Protein AF-A0A1Z4GPE1-F1 (afdb_monomer)

pLDDT: mean 76.45, std 18.63, range [27.81, 98.56]

Radius of gyration: 23.68 Å; Cα contacts (8 Å, |Δi|>4): 617; chains: 1; bounding box: 59×54×71 Å

Secondary structure (DSSP, 8-state):
--PPPP-HHHHHHHHHHHHHHHHHHHHHHHHH-SS------HHHHHHHHHHHHHHHHHHHHHHSEE--TT-SS-EEHHHH----EEE-GGGGGGGSSHHHHHHHHHHHHHS-----TT---EEHHHHHHH-SEEEEEE-TTSSHHHHHHHHHHHHHTGGGSS--S--EEEEEEGGGS-TT---HHHHHHHHHHHTT-SSHHHHHHHHHHTT-EEEEEE-GGGS-GGGHHHHHHHHHHHHHHTTTSEEEEEEETTT-----TT-EEEEEPPPPHHHHHHHHHHHT-SHHHHHHTHHHHHHHHHTSGGGHHHHHHTTSHHHHHHHHHHHHHHSS--SSHHHHHHHHHHIIIIIHHHHHGGGT-THHHHS-HHHHHHHHHHHHHHHHHTT---EEHHHHHHHHHHHHHH-TTS-TT--HHHHHHHIIIII-SEEEEETTEEEETTTT--

Foldseek 3Di:
DDDDPPDPLLLLLLVLQLVLLLVLVQVVCVVPCPDDNDDPDPVLSVLSSQLSSLLSVVLCVVQQWDDDFPDPDTDGLVLQPFWWKWWDPVVLVQLQDPVSVLVVLVVLVVPPDPDPPDTDIDTLLVVLLVALFAEEAEAPLQCLSSSLSLQQNQLSSAPPHSRPDSAHEDEAELLVDAQVDPDPLVSQLVSSVVSVNPPSNVSSVSCQVQQRYEYEYEELLNHDQPHSVSNLVVVLVSCVNSVSHGYYYYYYSLQPNDDSPRYDYIYTFFDDLVSLLSSLCSLQVDPVSVVVVLSVLLSVQCPDPLNVLLVVLSSRVNLSVLSSSVCVVPVHDDSDNVVSVVSVLCSLQVSLLVVCVVVPDPLSVQCDSVLVVVLVVVVVVVCVVVVHQKAFLVRSLVSQVVSLVPDPSHDVPRRSVVVVCCCVNPRVQWGASYNRMIGGRPSSHD

Organism: NCBI:txid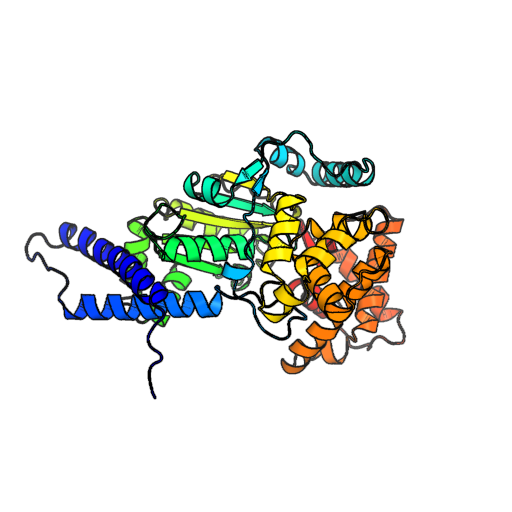1085406

Solvent-accessible surface area (backbone atoms only — not comparable to full-atom values): 24350 Å² total; per-residue (Å²): 132,87,77,72,82,73,54,74,64,53,56,55,24,10,52,44,43,25,50,50,54,53,54,42,62,50,69,53,50,70,75,75,35,92,84,59,87,74,69,82,50,72,66,59,52,53,44,37,34,53,17,24,37,46,41,52,48,52,48,42,71,75,50,35,48,45,69,59,89,81,52,94,64,71,41,51,39,82,63,42,67,56,89,53,36,25,43,39,77,76,64,56,67,47,51,74,41,73,69,41,37,51,49,51,49,52,46,57,60,69,46,94,61,91,62,77,86,77,60,64,67,40,55,42,65,61,50,56,63,73,33,53,34,30,31,43,24,26,63,86,52,56,45,61,65,60,50,48,39,47,50,34,54,22,17,39,39,20,90,82,28,83,35,84,55,81,28,51,52,46,81,42,62,40,55,77,37,55,50,89,64,74,48,72,66,56,55,50,20,52,52,34,43,75,29,56,34,73,63,22,64,60,47,40,51,42,31,44,76,67,26,32,33,30,41,30,40,32,39,61,66,51,32,49,80,93,31,49,70,55,43,52,51,50,52,48,55,48,47,67,73,37,62,62,31,33,37,42,36,26,33,40,48,70,45,58,81,73,82,57,89,78,43,47,77,37,36,55,47,70,47,48,75,67,48,41,48,49,28,41,42,35,64,38,58,48,76,67,31,54,75,70,39,42,30,61,52,52,49,56,53,43,71,35,81,74,22,47,52,54,43,62,46,33,24,32,52,50,48,31,49,49,50,52,53,48,27,70,75,67,75,50,75,65,65,46,57,69,52,47,51,46,55,50,47,47,40,58,42,55,51,45,52,59,64,47,66,74,70,69,58,71,65,65,76,65,55,43,62,69,59,49,52,52,51,54,50,50,55,51,48,55,24,58,77,68,73,39,73,66,36,35,48,68,51,51,43,51,52,46,44,50,47,46,73,71,36,89,88,42,61,84,82,68,52,45,70,58,51,51,49,47,40,37,76,75,67,51,48,44,36,67,40,48,95,59,22,29,28,63,69,61,84,84,69,120

Mean predicted aligned error: 11.62 Å

Structure (mmCIF, N/CA/C/O backbone):
data_AF-A0A1Z4GPE1-F1
#
_entry.id   AF-A0A1Z4GPE1-F1
#
loop_
_atom_site.group_PDB
_atom_site.id
_atom_site.type_symbol
_atom_site.label_atom_id
_atom_site.label_alt_id
_atom_site.label_comp_id
_atom_site.label_asym_id
_atom_site.label_entity_id
_atom_site.label_seq_id
_atom_site.pdbx_PDB_ins_code
_atom_site.Cartn_x
_atom_site.Cartn_y
_atom_site.Cartn_z
_atom_site.occupancy
_atom_site.B_iso_or_equiv
_atom_site.auth_seq_id
_atom_site.auth_comp_id
_atom_site.auth_asym_id
_atom_site.auth_atom_id
_atom_site.pdbx_PDB_model_num
ATOM 1 N N . MET A 1 1 ? 13.309 20.265 24.871 1.00 31.00 1 MET A N 1
ATOM 2 C CA . MET A 1 1 ? 13.327 20.071 23.406 1.00 31.00 1 MET A CA 1
ATOM 3 C C . MET A 1 1 ? 12.027 20.628 22.864 1.00 31.00 1 MET A C 1
ATOM 5 O O . MET A 1 1 ? 10.963 20.197 23.283 1.00 31.00 1 MET A O 1
ATOM 9 N N . THR A 1 2 ? 12.132 21.702 22.095 1.00 29.05 2 THR A N 1
ATOM 10 C CA . THR A 1 2 ? 11.038 22.566 21.641 1.00 29.05 2 THR A CA 1
ATOM 11 C C . THR A 1 2 ? 10.092 21.801 20.720 1.00 29.05 2 THR A C 1
ATOM 13 O O . THR A 1 2 ? 10.490 21.394 19.631 1.00 29.05 2 THR A O 1
ATOM 16 N N . GLY A 1 3 ? 8.859 21.572 21.178 1.00 27.81 3 GLY A N 1
ATOM 17 C CA . GLY A 1 3 ? 7.815 20.933 20.385 1.00 27.81 3 GLY A CA 1
ATOM 18 C C . GLY A 1 3 ? 7.471 21.799 19.180 1.00 27.81 3 GLY A C 1
ATOM 19 O O . GLY A 1 3 ? 7.061 22.948 19.338 1.00 27.81 3 GLY A O 1
ATOM 20 N N . ASN A 1 4 ? 7.659 21.246 17.984 1.00 32.59 4 ASN A N 1
ATOM 21 C CA . ASN A 1 4 ? 7.091 21.805 16.765 1.00 32.59 4 ASN A CA 1
ATOM 22 C C . ASN A 1 4 ? 5.571 21.940 16.984 1.00 32.59 4 ASN A C 1
ATOM 24 O O . ASN A 1 4 ? 4.971 20.988 17.498 1.00 32.59 4 ASN A O 1
ATOM 28 N N . PRO A 1 5 ? 4.927 23.076 16.658 1.00 37.88 5 PRO A N 1
ATOM 29 C CA . PRO A 1 5 ? 3.476 23.158 16.732 1.00 37.88 5 PRO A CA 1
ATOM 30 C C . PRO A 1 5 ? 2.898 22.043 15.853 1.00 37.88 5 PRO A C 1
ATOM 32 O O . PRO A 1 5 ? 3.198 21.970 14.663 1.00 37.88 5 PRO A O 1
ATOM 35 N N . LEU A 1 6 ? 2.144 21.130 16.475 1.00 48.41 6 LEU A N 1
ATOM 36 C CA . LEU A 1 6 ? 1.484 20.015 15.798 1.00 48.41 6 LEU A CA 1
ATOM 37 C C . LEU A 1 6 ? 0.737 20.548 14.573 1.00 48.41 6 LEU A C 1
ATOM 39 O O . LEU A 1 6 ? -0.024 21.511 14.691 1.00 48.41 6 LEU A O 1
ATOM 43 N N . ASP A 1 7 ? 0.957 19.912 13.419 1.00 64.62 7 ASP A N 1
ATOM 44 C CA . ASP A 1 7 ? 0.225 20.187 12.184 1.00 64.62 7 ASP A CA 1
ATOM 45 C C . ASP A 1 7 ? -1.283 20.307 12.511 1.00 64.62 7 ASP A C 1
ATOM 47 O O . ASP A 1 7 ? -1.852 19.390 13.120 1.00 64.62 7 ASP A O 1
ATOM 51 N N . PRO A 1 8 ? -1.959 21.417 12.157 1.00 67.06 8 PRO A N 1
ATOM 52 C CA . PRO A 1 8 ? -3.388 21.602 12.413 1.00 67.06 8 PRO A CA 1
ATOM 53 C C . PRO A 1 8 ? -4.259 20.439 11.910 1.00 67.06 8 PRO A C 1
ATOM 55 O O . PRO A 1 8 ? -5.346 20.197 12.446 1.00 67.06 8 PRO A O 1
ATOM 58 N N . VAL A 1 9 ? -3.793 19.711 10.890 1.00 74.56 9 VAL A N 1
ATOM 59 C CA . VAL A 1 9 ? -4.427 18.489 10.384 1.00 74.56 9 VAL A CA 1
ATOM 60 C C . VAL A 1 9 ? -4.309 17.349 11.399 1.00 74.56 9 VAL A C 1
ATOM 62 O O . VAL A 1 9 ? -5.322 16.723 11.718 1.00 74.56 9 VAL A O 1
ATOM 65 N N . LEU A 1 10 ? -3.122 17.126 11.974 1.00 79.38 10 LEU A N 1
ATOM 66 C CA . LEU A 1 10 ? -2.882 16.098 12.995 1.00 79.38 10 LEU A CA 1
ATOM 67 C C . LEU A 1 10 ? -3.723 16.322 14.256 1.00 79.38 10 LEU A C 1
ATOM 69 O O . LEU A 1 10 ? -4.260 15.365 14.812 1.00 79.38 10 LEU A O 1
ATOM 73 N N . GLY A 1 11 ? -3.911 17.578 14.675 1.00 79.19 11 GLY A N 1
ATOM 74 C CA . GLY A 1 11 ? -4.792 17.906 15.802 1.00 79.19 11 GLY A CA 1
ATOM 75 C C . GLY A 1 11 ? -6.242 17.455 15.575 1.00 79.19 11 GLY A C 1
ATOM 76 O O . GLY A 1 11 ? -6.839 16.806 16.435 1.00 79.19 11 GLY A O 1
ATOM 77 N N . LYS A 1 12 ? -6.797 17.725 14.385 1.00 83.06 12 LYS A N 1
ATOM 78 C CA . LYS A 1 12 ? -8.166 17.313 14.017 1.00 83.06 12 LYS A CA 1
ATOM 79 C C . LYS A 1 12 ? -8.302 15.798 13.860 1.00 83.06 12 LYS A C 1
ATOM 81 O O . LYS A 1 12 ? -9.318 15.232 14.264 1.00 83.06 12 LYS A O 1
ATOM 86 N N . VAL A 1 13 ? -7.286 15.145 13.293 1.00 86.31 13 VAL A N 1
ATOM 87 C CA . VAL A 1 13 ? -7.213 13.679 13.178 1.00 86.31 13 VAL A CA 1
ATOM 88 C C . VAL A 1 13 ? -7.240 13.032 14.564 1.00 86.31 13 VAL A C 1
ATOM 90 O O . VAL A 1 13 ? -8.034 12.123 14.814 1.00 86.31 13 VAL A O 1
ATOM 93 N N . ALA A 1 14 ? -6.428 13.536 15.493 1.00 85.06 14 ALA A N 1
ATOM 94 C CA . ALA A 1 14 ? -6.373 13.020 16.853 1.00 85.06 14 ALA A CA 1
ATOM 95 C C . ALA A 1 14 ? -7.702 13.188 17.598 1.00 85.06 14 ALA A C 1
ATOM 97 O O . ALA A 1 14 ? -8.130 12.280 18.307 1.00 85.06 14 ALA A O 1
ATOM 98 N N . GLU A 1 15 ? -8.396 14.313 17.405 1.00 85.69 15 GLU A N 1
ATOM 99 C CA . GLU A 1 15 ? -9.722 14.526 17.985 1.00 85.69 15 GLU A CA 1
ATOM 100 C C . GLU A 1 15 ? -10.755 13.524 17.439 1.00 85.69 15 GLU A C 1
ATOM 102 O O . GLU A 1 15 ? -11.569 12.987 18.197 1.00 85.69 15 GLU A O 1
ATOM 107 N N . ALA A 1 16 ? -10.723 13.243 16.132 1.00 85.56 16 ALA A N 1
ATOM 108 C CA . ALA A 1 16 ? -11.606 12.262 15.509 1.00 85.56 16 ALA A CA 1
ATOM 109 C C . ALA A 1 16 ? -11.353 10.844 16.048 1.00 85.56 16 ALA A C 1
ATOM 111 O O . ALA A 1 16 ? -12.305 10.157 16.426 1.00 85.56 16 ALA A O 1
ATOM 112 N N . LEU A 1 17 ? -10.085 10.439 16.154 1.00 86.19 17 LEU A N 1
ATOM 113 C CA . LEU A 1 17 ? -9.679 9.163 16.746 1.00 86.19 17 LEU A CA 1
ATOM 114 C C . LEU A 1 17 ? -10.087 9.045 18.217 1.00 86.19 17 LEU A C 1
ATOM 116 O O . LEU A 1 17 ? -10.733 8.069 18.604 1.00 86.19 17 LEU A O 1
ATOM 120 N N . ALA A 1 18 ? -9.786 10.061 19.027 1.00 86.94 18 ALA A N 1
ATOM 121 C CA . ALA A 1 18 ? -10.111 10.061 20.448 1.00 86.94 18 ALA A CA 1
ATOM 122 C C . ALA A 1 18 ? -11.620 9.905 20.668 1.00 86.94 18 ALA A C 1
ATOM 124 O O . ALA A 1 18 ? -12.042 9.154 21.546 1.00 86.94 18 ALA A O 1
ATOM 125 N N . LYS A 1 19 ? -12.452 10.545 19.831 1.00 86.88 19 LYS A N 1
ATOM 126 C CA . LYS A 1 19 ? -13.912 10.367 19.859 1.00 86.88 19 LYS A CA 1
ATOM 127 C C . LYS A 1 19 ? -14.324 8.918 19.598 1.00 86.88 19 LYS A C 1
ATOM 129 O O . LYS A 1 19 ? -15.194 8.425 20.311 1.00 86.88 19 LYS A O 1
ATOM 134 N N . VAL A 1 20 ? -13.708 8.233 18.630 1.00 85.88 20 VAL A N 1
ATOM 135 C CA . VAL A 1 20 ? -13.989 6.813 18.341 1.00 85.88 20 VAL A CA 1
ATOM 136 C C . VAL A 1 20 ? -13.666 5.940 19.556 1.00 85.88 20 VAL A C 1
ATOM 138 O O . VAL A 1 20 ? -14.499 5.129 19.970 1.00 85.88 20 VAL A O 1
ATOM 141 N N . VAL A 1 21 ? -12.501 6.137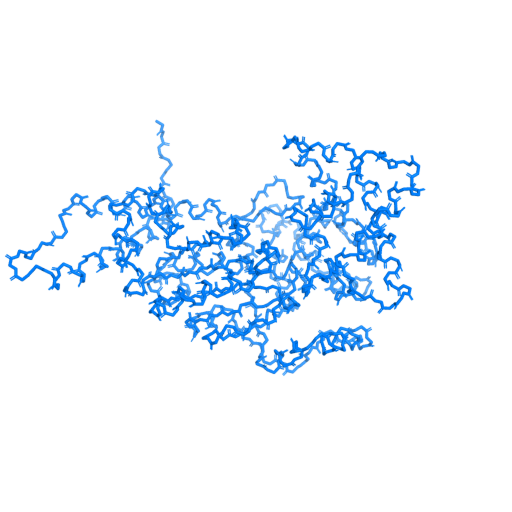 20.174 1.00 85.06 21 VAL A N 1
ATOM 142 C CA . VAL A 1 21 ? -12.060 5.331 21.324 1.00 85.06 21 VAL A CA 1
ATOM 143 C C . VAL A 1 21 ? -12.893 5.627 22.576 1.00 85.06 21 VAL A C 1
ATOM 145 O O . VAL A 1 21 ? -13.362 4.700 23.232 1.00 85.06 21 VAL A O 1
ATOM 148 N N . ILE A 1 22 ? -13.179 6.900 22.872 1.00 84.19 22 ILE A N 1
ATOM 149 C CA . ILE A 1 22 ? -14.023 7.311 24.009 1.00 84.19 22 ILE A CA 1
ATOM 150 C C . ILE A 1 22 ? -15.446 6.757 23.875 1.00 84.19 22 ILE A C 1
ATOM 152 O O . ILE A 1 22 ? -15.985 6.218 24.841 1.00 84.19 22 ILE A O 1
ATOM 156 N N . GLN A 1 23 ? -16.055 6.856 22.686 1.00 82.81 23 GLN A N 1
ATOM 157 C CA . GLN A 1 23 ? -17.379 6.274 22.432 1.00 82.81 23 GLN A CA 1
ATOM 158 C C . GLN A 1 23 ? -17.371 4.760 22.653 1.00 82.81 23 GLN A C 1
ATOM 160 O O . GLN A 1 23 ? -18.327 4.214 23.204 1.00 82.81 23 GLN A O 1
ATOM 165 N N . SER A 1 24 ? -16.278 4.099 22.268 1.00 81.00 24 SER A N 1
ATOM 166 C CA . SER A 1 24 ? -16.138 2.655 22.442 1.00 81.00 24 SER A CA 1
ATOM 167 C C . SER A 1 24 ? -16.041 2.264 23.914 1.00 81.00 24 SER A C 1
ATOM 169 O O . SER A 1 24 ? -16.753 1.372 24.373 1.00 81.00 24 SER A O 1
ATOM 171 N N . ALA A 1 25 ? -15.247 2.995 24.691 1.00 75.94 25 ALA A N 1
ATOM 172 C CA . ALA A 1 25 ? -15.131 2.777 26.126 1.00 75.94 25 ALA A CA 1
ATOM 173 C C . ALA A 1 25 ? -16.448 3.051 26.887 1.00 75.94 25 ALA A C 1
ATOM 175 O O . ALA A 1 25 ? -16.729 2.388 27.883 1.00 75.94 25 ALA A O 1
ATOM 176 N N . TRP A 1 26 ? -17.299 3.978 26.425 1.00 60.84 26 TRP A N 1
ATOM 177 C CA . TRP A 1 26 ? -18.596 4.260 27.063 1.00 60.84 26 TRP A CA 1
ATOM 178 C C . TRP A 1 26 ? -19.673 3.195 26.831 1.00 60.84 26 TRP A C 1
ATOM 180 O O . TRP A 1 26 ? -20.410 2.873 27.765 1.00 60.84 26 TRP A O 1
ATOM 190 N N . ASN A 1 27 ? -19.776 2.631 25.625 1.00 58.88 27 ASN A N 1
ATOM 191 C CA . ASN A 1 27 ? -20.897 1.755 25.256 1.00 58.88 27 ASN A CA 1
ATOM 192 C C . ASN A 1 27 ? -20.948 0.420 26.031 1.00 58.88 27 ASN A C 1
ATOM 194 O O . ASN A 1 27 ? -22.010 -0.196 26.109 1.00 58.88 27 ASN A O 1
ATOM 198 N N . GLN A 1 28 ? -19.838 -0.034 26.624 1.00 52.31 28 GLN A N 1
ATOM 199 C CA . GLN A 1 28 ? -19.800 -1.257 27.443 1.00 52.31 28 GLN A CA 1
ATOM 200 C C . GLN A 1 28 ? -19.941 -1.002 28.950 1.00 52.31 28 GLN A C 1
ATOM 202 O O . GLN A 1 28 ? -20.498 -1.848 29.652 1.00 52.31 28 GLN A O 1
ATOM 207 N N . SER A 1 29 ? -19.517 0.161 29.454 1.00 48.75 29 SER A N 1
ATOM 208 C CA . SER A 1 29 ? -19.701 0.533 30.867 1.00 48.75 29 SER A CA 1
ATOM 209 C C . SER A 1 29 ? -21.182 0.566 31.263 1.00 48.75 29 SER A C 1
ATOM 211 O O . SER A 1 29 ? -21.520 0.251 32.398 1.00 48.75 29 SER A O 1
ATOM 213 N N . GLY A 1 30 ? -22.076 0.848 30.309 1.00 44.31 30 GLY A N 1
ATOM 214 C CA . GLY A 1 30 ? -23.527 0.790 30.510 1.00 44.31 30 GLY A CA 1
ATOM 215 C C . GLY A 1 30 ? -24.140 -0.619 30.562 1.00 44.31 30 GLY A C 1
ATOM 216 O O . GLY A 1 30 ? -25.277 -0.744 31.002 1.00 44.31 30 GLY A O 1
ATOM 217 N N . LYS A 1 31 ? -23.430 -1.680 30.139 1.00 41.31 31 LYS A N 1
ATOM 218 C CA . LYS A 1 31 ? -23.944 -3.070 30.164 1.00 41.31 31 LYS A CA 1
ATOM 219 C C . LYS A 1 31 ? -23.477 -3.897 31.365 1.00 41.31 31 LYS A C 1
ATOM 221 O O . LYS A 1 31 ? -24.145 -4.868 31.694 1.00 41.31 31 LYS A O 1
ATOM 226 N N . LEU A 1 32 ? -22.359 -3.539 32.005 1.00 35.94 32 LEU A N 1
ATOM 227 C CA . LEU A 1 32 ? -21.800 -4.304 33.133 1.00 35.94 32 LEU A CA 1
ATOM 228 C C . LEU A 1 32 ? -21.976 -3.623 34.501 1.00 35.94 32 LEU A C 1
ATOM 230 O O . LEU A 1 32 ? -21.928 -4.298 35.522 1.00 35.94 32 LEU A O 1
ATOM 234 N N . PHE A 1 33 ? -22.201 -2.306 34.539 1.00 34.44 33 PHE A N 1
ATOM 235 C CA . PHE A 1 33 ? -22.367 -1.546 35.779 1.00 34.44 33 PHE A CA 1
ATOM 236 C C . PHE A 1 33 ? -23.786 -0.987 35.893 1.00 34.44 33 PHE A C 1
ATOM 238 O O . PHE A 1 33 ? -24.034 0.195 35.670 1.00 34.44 33 PHE A O 1
ATOM 245 N N . GLY A 1 34 ? -24.717 -1.842 36.315 1.00 33.28 34 GLY A N 1
ATOM 246 C CA . GLY A 1 34 ? -26.070 -1.442 36.711 1.00 33.28 34 GLY A CA 1
ATOM 247 C C . GLY A 1 34 ? -26.146 -0.569 37.975 1.00 33.28 34 GLY A C 1
ATOM 248 O O . GLY A 1 34 ? -27.253 -0.281 38.412 1.00 33.28 34 GLY A O 1
ATOM 249 N N . TRP A 1 35 ? -25.025 -0.136 38.581 1.00 28.88 35 TRP A N 1
ATOM 250 C CA . TRP A 1 35 ? -25.085 0.684 39.805 1.00 28.88 35 TRP A CA 1
ATOM 251 C C . TRP A 1 35 ? -23.962 1.721 40.036 1.00 28.88 35 TRP A C 1
ATOM 253 O O . TRP A 1 35 ? -24.009 2.463 41.010 1.00 28.88 35 TRP A O 1
ATOM 263 N N . MET A 1 36 ? -22.994 1.876 39.124 1.00 30.30 36 MET A N 1
ATOM 264 C CA . MET A 1 36 ? -22.078 3.033 39.115 1.00 30.30 36 MET A CA 1
ATOM 265 C C . MET A 1 36 ? -21.849 3.481 37.673 1.00 30.30 36 MET A C 1
ATOM 267 O O . MET A 1 36 ? -20.958 2.993 36.981 1.00 30.30 36 MET A O 1
ATOM 271 N N . GLY A 1 37 ? -22.685 4.413 37.210 1.00 38.53 37 GLY A N 1
ATOM 272 C CA . GLY A 1 37 ? -22.558 5.066 35.908 1.00 38.53 37 GLY A CA 1
ATOM 273 C C . GLY A 1 37 ? -21.286 5.912 35.828 1.00 38.53 37 GLY A C 1
ATOM 274 O O . GLY A 1 37 ? -21.314 7.126 36.016 1.00 38.53 37 GLY A O 1
ATOM 275 N N . GLY A 1 38 ? -20.148 5.275 35.570 1.00 45.22 38 GLY A N 1
ATOM 276 C CA . GLY A 1 38 ? -18.859 5.945 35.481 1.00 45.22 38 GLY A CA 1
ATOM 277 C C . GLY A 1 38 ? -18.698 6.679 34.153 1.00 45.22 38 GLY A C 1
ATOM 278 O O . GLY A 1 38 ? -18.271 6.093 33.158 1.00 45.22 38 GLY A O 1
ATOM 279 N N . ARG A 1 39 ? -18.976 7.989 34.125 1.00 55.56 39 ARG A N 1
ATOM 280 C CA . ARG A 1 39 ? -18.379 8.877 33.114 1.00 55.56 39 ARG A CA 1
ATOM 281 C C . ARG A 1 39 ? -16.865 8.645 33.142 1.00 55.56 39 ARG A C 1
ATOM 283 O O . ARG A 1 39 ? -16.262 8.824 34.194 1.00 55.56 39 ARG A O 1
ATOM 290 N N . LEU A 1 40 ? -16.255 8.304 31.999 1.00 64.81 40 LEU A N 1
ATOM 291 C CA . LEU A 1 40 ? -14.794 8.396 31.823 1.00 64.81 40 LEU A CA 1
ATOM 292 C C . LEU A 1 40 ? -14.307 9.703 32.457 1.00 64.81 40 LEU A C 1
ATOM 294 O O . LEU A 1 40 ? -14.769 10.777 32.035 1.00 64.81 40 LEU A O 1
ATOM 298 N N . ASN A 1 41 ? -13.441 9.590 33.467 1.00 77.12 41 ASN A N 1
ATOM 299 C CA . ASN A 1 41 ? -12.908 10.745 34.176 1.00 77.12 41 ASN A CA 1
ATOM 300 C C . ASN A 1 41 ? -12.069 11.604 33.209 1.00 77.12 41 ASN A C 1
ATOM 302 O O . ASN A 1 41 ? -11.648 11.153 32.137 1.00 77.12 41 ASN A O 1
ATOM 306 N N . GLU A 1 42 ? -11.870 12.875 33.546 1.00 81.50 42 GLU A N 1
ATOM 307 C CA . GLU A 1 42 ? -11.181 13.815 32.656 1.00 81.50 42 GLU A CA 1
ATOM 308 C C . GLU A 1 42 ? -9.728 13.393 32.369 1.00 81.50 42 GLU A C 1
ATOM 310 O O . GLU A 1 42 ? -9.240 13.576 31.253 1.00 81.50 42 GLU A O 1
ATOM 315 N N . GLY A 1 43 ? -9.067 12.749 33.338 1.00 83.06 43 GLY A N 1
ATOM 316 C CA . GLY A 1 43 ? -7.713 12.211 33.193 1.00 83.06 43 GLY A CA 1
ATOM 317 C C . GLY A 1 43 ? -7.614 11.139 32.106 1.00 83.06 43 GLY A C 1
ATOM 318 O O . GLY A 1 43 ? -6.775 11.242 31.215 1.00 83.06 43 GLY A O 1
ATOM 319 N N . THR A 1 44 ? -8.517 10.156 32.101 1.00 82.56 44 THR A N 1
ATOM 320 C CA . THR A 1 44 ? -8.556 9.101 31.080 1.00 82.56 44 THR A CA 1
ATOM 321 C C . THR A 1 44 ? -8.852 9.676 29.698 1.00 82.56 44 THR A C 1
ATOM 323 O O . THR A 1 44 ? -8.253 9.240 28.719 1.00 82.56 44 THR A O 1
ATOM 326 N N . ARG A 1 45 ? -9.717 10.696 29.588 1.00 85.50 45 ARG A N 1
ATOM 327 C CA . ARG A 1 45 ? -9.963 11.369 28.298 1.00 85.50 45 ARG A CA 1
ATOM 328 C C . ARG A 1 45 ? -8.715 12.072 27.768 1.00 85.50 45 ARG A C 1
ATOM 330 O O . ARG A 1 45 ? -8.438 11.967 26.576 1.00 85.50 45 ARG A O 1
ATOM 337 N N . LYS A 1 46 ? -7.950 12.744 28.638 1.00 88.69 46 LYS A N 1
ATOM 338 C CA . LYS A 1 46 ? -6.667 13.370 28.273 1.00 88.69 46 LYS A CA 1
ATOM 339 C C . LYS A 1 46 ? -5.642 12.329 27.818 1.00 88.69 46 LYS A C 1
ATOM 341 O O . LYS A 1 46 ? -4.989 12.545 26.800 1.00 88.69 46 LYS A O 1
ATOM 346 N N . LEU A 1 47 ? -5.557 11.185 28.504 1.00 90.12 47 LEU A N 1
ATOM 347 C CA . LEU A 1 47 ? -4.691 10.070 28.099 1.00 90.12 47 LEU A CA 1
ATOM 348 C C . LEU A 1 47 ? -5.080 9.513 26.725 1.00 90.12 47 LEU A C 1
ATOM 350 O O . LEU A 1 47 ? -4.219 9.386 25.862 1.00 90.12 47 LEU A O 1
ATOM 354 N N . ILE A 1 48 ? -6.370 9.248 26.486 1.00 90.75 48 ILE A N 1
ATOM 355 C CA . ILE A 1 48 ? -6.856 8.764 25.183 1.00 90.75 48 ILE A CA 1
ATOM 356 C C . ILE A 1 48 ? -6.559 9.780 24.076 1.00 90.75 48 ILE A C 1
ATOM 358 O O . ILE A 1 48 ? -6.143 9.390 22.988 1.00 90.75 48 ILE A O 1
ATOM 362 N N . TYR A 1 49 ? -6.747 11.076 24.337 1.00 91.81 49 TYR A N 1
ATOM 363 C CA . TYR A 1 49 ? -6.436 12.121 23.364 1.00 91.81 49 TYR A CA 1
ATOM 364 C C . TYR A 1 49 ? -4.940 12.165 23.026 1.00 91.81 49 TYR A C 1
ATOM 366 O O . TYR A 1 49 ? -4.584 12.159 21.851 1.00 91.81 49 TYR A O 1
ATOM 374 N N . SER A 1 50 ? -4.063 12.125 24.034 1.00 93.00 50 SER A N 1
ATOM 375 C CA . SER A 1 50 ? -2.610 12.079 23.825 1.00 93.00 50 SER A CA 1
ATOM 376 C C . SER A 1 50 ? -2.175 10.815 23.071 1.00 93.00 50 SER A C 1
ATOM 378 O O . SER A 1 50 ? -1.402 10.909 22.120 1.00 93.00 50 SER A O 1
ATOM 380 N N . ALA A 1 51 ? -2.737 9.653 23.414 1.00 94.25 51 ALA A N 1
ATOM 381 C CA . ALA A 1 51 ? -2.496 8.404 22.695 1.00 94.25 51 ALA A CA 1
ATOM 382 C C . ALA A 1 51 ? -2.991 8.467 21.238 1.00 94.25 51 ALA A C 1
ATOM 384 O O . ALA A 1 51 ? -2.331 7.968 20.330 1.00 94.25 51 ALA A O 1
ATOM 385 N N . SER A 1 52 ? -4.117 9.144 20.990 1.00 94.12 52 SER A N 1
ATOM 386 C CA . SER A 1 52 ? -4.657 9.368 19.641 1.00 94.12 52 SER A CA 1
ATOM 387 C C . SER A 1 52 ? -3.779 10.298 18.805 1.00 94.12 52 SER A C 1
ATOM 389 O O . SER A 1 52 ? -3.620 10.066 17.608 1.00 94.12 52 SER A O 1
ATOM 391 N N . GLN A 1 53 ? -3.175 11.318 19.424 1.00 93.25 53 GLN A N 1
ATOM 392 C CA . GLN A 1 53 ? -2.175 12.169 18.771 1.00 93.25 53 GLN A CA 1
ATOM 393 C C . GLN A 1 53 ? -0.934 11.365 18.387 1.00 93.25 53 GLN A C 1
ATOM 395 O O . GLN A 1 53 ? -0.515 11.418 17.231 1.00 93.25 53 GLN A O 1
ATOM 400 N N . GLN A 1 54 ? -0.399 10.572 19.321 1.00 95.06 54 GLN A N 1
ATOM 401 C CA . GLN A 1 54 ? 0.752 9.710 19.053 1.00 95.06 54 GLN A CA 1
ATOM 402 C C . GLN A 1 54 ? 0.448 8.703 17.939 1.00 95.06 54 GLN A C 1
ATOM 404 O O . GLN A 1 54 ? 1.266 8.514 17.046 1.00 95.06 54 GLN A O 1
ATOM 409 N N . TYR A 1 55 ? -0.741 8.096 17.956 1.00 95.88 55 TYR A N 1
ATOM 410 C CA . TYR A 1 55 ? -1.168 7.166 16.916 1.00 95.88 55 TYR A CA 1
ATOM 411 C C . TYR A 1 55 ? -1.211 7.825 15.535 1.00 95.88 55 TYR A C 1
ATOM 413 O O . TYR A 1 55 ? -0.672 7.287 14.572 1.00 95.88 55 TYR A O 1
ATOM 421 N N . ALA A 1 56 ? -1.834 9.002 15.432 1.00 93.62 56 ALA A N 1
ATOM 422 C CA . ALA A 1 56 ? -1.929 9.739 14.176 1.00 93.62 56 ALA A CA 1
ATOM 423 C C . ALA A 1 56 ? -0.546 10.101 13.615 1.00 93.62 56 ALA A C 1
ATOM 425 O O . ALA A 1 56 ? -0.304 9.932 12.420 1.00 93.62 56 ALA A O 1
ATOM 426 N N . GLN A 1 57 ? 0.360 10.550 14.489 1.00 93.75 57 GLN A N 1
ATOM 427 C CA . GLN A 1 57 ? 1.737 10.866 14.129 1.00 93.75 57 GLN A CA 1
ATOM 428 C C . GLN A 1 57 ? 2.492 9.616 13.660 1.00 93.75 57 GLN A C 1
ATOM 430 O O . GLN A 1 57 ? 3.040 9.618 12.560 1.00 93.75 57 GLN A O 1
ATOM 435 N N . ASN A 1 58 ? 2.446 8.525 14.432 1.00 94.44 58 ASN A N 1
ATOM 436 C CA . ASN A 1 58 ? 3.083 7.257 14.071 1.00 94.44 58 ASN A CA 1
ATOM 437 C C . ASN A 1 58 ? 2.572 6.740 12.721 1.00 94.44 58 ASN A C 1
ATOM 439 O O . ASN A 1 58 ? 3.359 6.295 11.887 1.00 94.44 58 ASN A O 1
ATOM 443 N N . TYR A 1 59 ? 1.260 6.825 12.481 1.00 94.25 59 TYR A N 1
ATOM 444 C CA . TYR A 1 59 ? 0.668 6.412 11.214 1.00 94.25 59 TYR A CA 1
ATOM 445 C C . TYR A 1 59 ? 1.189 7.262 10.048 1.00 94.25 59 TYR A C 1
ATOM 447 O O . TYR A 1 59 ? 1.539 6.722 9.000 1.00 94.25 59 TYR A O 1
ATOM 455 N N . GLN A 1 60 ? 1.275 8.586 10.214 1.00 91.44 60 GLN A N 1
ATOM 456 C CA . GLN A 1 60 ? 1.809 9.474 9.179 1.00 91.44 60 GLN A CA 1
ATOM 457 C C . GLN A 1 60 ? 3.299 9.217 8.913 1.00 91.44 60 GLN A C 1
ATOM 459 O O . GLN A 1 60 ? 3.710 9.170 7.755 1.00 91.44 60 GLN A O 1
ATOM 464 N N . GLU A 1 61 ? 4.101 9.001 9.952 1.00 91.00 61 GLU A N 1
ATOM 465 C CA . GLU A 1 61 ? 5.534 8.718 9.819 1.00 91.00 61 GLU A CA 1
ATOM 466 C C . GLU A 1 61 ? 5.785 7.380 9.107 1.00 91.00 61 GLU A C 1
ATOM 468 O O . GLU A 1 61 ? 6.579 7.319 8.168 1.00 91.00 61 GLU A O 1
ATOM 473 N N . ARG A 1 62 ? 5.064 6.318 9.495 1.00 91.06 62 ARG A N 1
ATOM 474 C CA . ARG A 1 62 ? 5.243 4.964 8.940 1.00 91.06 62 ARG A CA 1
ATOM 475 C C . ARG A 1 62 ? 4.582 4.768 7.574 1.00 91.06 62 ARG A C 1
ATOM 477 O O . ARG A 1 62 ? 5.070 3.991 6.755 1.00 91.06 62 ARG A O 1
ATOM 484 N N . HIS A 1 63 ? 3.447 5.424 7.330 1.00 92.25 63 HIS A N 1
ATOM 485 C CA . HIS A 1 63 ? 2.572 5.120 6.190 1.00 92.25 63 HIS A CA 1
ATOM 486 C C . HIS A 1 63 ? 2.178 6.337 5.351 1.00 92.25 63 HIS A C 1
ATOM 488 O O . HIS A 1 63 ? 1.520 6.164 4.327 1.00 92.25 63 HIS A O 1
ATOM 494 N N . GLY A 1 64 ? 2.551 7.552 5.757 1.00 89.44 64 GLY A N 1
ATOM 495 C CA . GLY A 1 64 ? 2.256 8.793 5.035 1.00 89.44 64 GLY A CA 1
ATOM 496 C C . GLY A 1 64 ? 3.280 9.143 3.957 1.00 89.44 64 GLY A C 1
ATOM 497 O O . GLY A 1 64 ? 3.010 10.007 3.125 1.00 89.44 64 GLY A O 1
ATOM 498 N N . THR A 1 65 ? 4.420 8.452 3.919 1.00 88.44 65 THR A N 1
ATOM 499 C CA . THR A 1 65 ? 5.475 8.686 2.930 1.00 88.44 65 THR A CA 1
ATOM 500 C C . THR A 1 65 ? 5.661 7.508 1.978 1.00 88.44 65 THR A C 1
ATOM 502 O O . THR A 1 65 ? 5.439 6.341 2.315 1.00 88.44 65 THR A O 1
ATOM 505 N N . LEU A 1 66 ? 6.050 7.832 0.748 1.00 83.69 66 LEU A N 1
ATOM 506 C CA . LEU A 1 66 ? 6.523 6.896 -0.253 1.00 83.69 66 LEU A CA 1
ATOM 507 C C . LEU A 1 66 ? 8.012 7.158 -0.456 1.00 83.69 66 LEU A C 1
ATOM 509 O O . LEU A 1 66 ? 8.412 8.251 -0.853 1.00 83.69 66 LEU A O 1
ATOM 513 N N . LYS A 1 67 ? 8.821 6.133 -0.216 1.00 78.31 67 LYS A N 1
ATOM 514 C CA . LYS A 1 67 ? 10.215 6.093 -0.637 1.00 78.31 67 LYS A CA 1
ATOM 515 C C . LYS A 1 67 ? 10.377 4.850 -1.485 1.00 78.31 67 LYS A C 1
ATOM 517 O O . LYS A 1 67 ? 10.445 3.745 -0.951 1.00 78.31 67 LYS A O 1
ATOM 522 N N . VAL A 1 68 ? 10.338 5.025 -2.801 1.00 68.62 68 VAL A N 1
ATOM 523 C CA . VAL A 1 68 ? 10.757 3.949 -3.693 1.00 68.62 68 VAL A CA 1
ATOM 524 C C . VAL A 1 68 ? 12.254 4.022 -3.884 1.00 68.62 68 VAL A C 1
ATOM 526 O O . VAL A 1 68 ? 12.909 5.046 -3.671 1.00 68.62 68 VAL A O 1
ATOM 529 N N . LEU A 1 69 ? 12.785 2.893 -4.297 1.00 61.12 69 LEU A N 1
ATOM 530 C CA . LEU A 1 69 ? 14.190 2.740 -4.520 1.00 61.12 69 LEU A CA 1
ATOM 531 C C . LEU A 1 69 ? 14.672 3.688 -5.622 1.00 61.12 69 LEU A C 1
ATOM 533 O O . LEU A 1 69 ? 14.082 3.782 -6.695 1.00 61.12 69 LEU A O 1
ATOM 537 N N . GLY A 1 70 ? 15.728 4.434 -5.315 1.00 59.78 70 GLY A N 1
ATOM 538 C CA . GLY A 1 70 ? 16.245 5.474 -6.190 1.00 59.78 70 GLY A CA 1
ATOM 539 C C . GLY A 1 70 ? 15.726 6.890 -5.961 1.00 59.78 70 GLY A C 1
ATOM 540 O O . GLY A 1 70 ? 16.203 7.812 -6.620 1.00 59.78 70 GLY A O 1
ATOM 541 N N . MET A 1 71 ? 14.831 7.089 -4.999 1.00 69.50 71 MET A N 1
ATOM 542 C CA . MET A 1 71 ? 14.521 8.425 -4.499 1.00 69.50 71 MET A CA 1
ATOM 543 C C . MET A 1 71 ? 15.604 8.893 -3.521 1.00 69.50 71 MET A C 1
ATOM 545 O O . MET A 1 71 ? 15.978 8.146 -2.614 1.00 69.50 71 MET A O 1
ATOM 549 N N . GLN A 1 72 ? 16.078 10.134 -3.671 1.00 68.00 72 GLN A N 1
ATOM 550 C CA . GLN A 1 72 ? 16.979 10.752 -2.687 1.00 68.00 72 GLN A CA 1
ATOM 551 C C . GLN A 1 72 ? 16.254 10.972 -1.352 1.00 68.00 72 GLN A C 1
ATOM 553 O O . GLN A 1 72 ? 16.746 10.576 -0.296 1.00 68.00 72 GLN A O 1
ATOM 558 N N . GLU A 1 73 ? 15.037 11.517 -1.415 1.00 75.12 73 GLU A N 1
ATOM 559 C CA . GLU A 1 73 ? 14.193 11.801 -0.256 1.00 75.12 73 GLU A CA 1
ATOM 560 C C . GLU A 1 73 ? 12.803 11.160 -0.402 1.00 75.12 73 GLU A C 1
ATOM 562 O O . GLU A 1 73 ? 12.304 11.005 -1.520 1.00 75.12 73 GLU A O 1
ATOM 567 N N . PRO A 1 74 ? 12.160 10.761 0.712 1.00 82.31 74 PRO A N 1
ATOM 568 C CA . PRO A 1 74 ? 10.772 10.312 0.692 1.00 82.31 74 PRO A CA 1
ATOM 569 C C . PRO A 1 74 ? 9.823 11.447 0.278 1.00 82.31 74 PRO A C 1
ATOM 571 O O . PRO A 1 74 ? 9.986 12.591 0.696 1.00 82.31 74 PRO A O 1
ATOM 574 N N . VAL A 1 75 ? 8.764 11.115 -0.461 1.00 85.56 75 VAL A N 1
ATOM 575 C CA . VAL A 1 75 ? 7.679 12.055 -0.797 1.00 85.56 75 VAL A CA 1
ATOM 576 C C . VAL A 1 75 ? 6.418 11.737 -0.008 1.00 85.56 75 VAL A C 1
ATOM 578 O O . VAL A 1 75 ? 6.138 10.582 0.309 1.00 85.56 75 VAL A O 1
ATOM 581 N N . GLN A 1 76 ? 5.620 12.756 0.303 1.00 89.38 76 GLN A N 1
ATOM 582 C CA . GLN A 1 76 ? 4.332 12.554 0.963 1.00 89.38 76 GLN A CA 1
ATOM 583 C C . GLN A 1 76 ? 3.372 11.848 0.002 1.00 89.38 76 GLN A C 1
ATOM 585 O O . GLN A 1 76 ? 3.114 12.336 -1.095 1.00 89.38 76 GLN A O 1
ATOM 590 N N . ILE A 1 77 ? 2.787 10.720 0.411 1.00 89.19 77 ILE A N 1
ATOM 591 C CA . ILE A 1 77 ? 1.817 9.995 -0.424 1.00 89.19 77 ILE A CA 1
ATOM 592 C C . ILE A 1 77 ? 0.673 10.925 -0.817 1.00 89.19 77 ILE A C 1
ATOM 594 O O . ILE A 1 77 ? 0.237 10.902 -1.959 1.00 89.19 77 ILE A O 1
ATOM 598 N N . GLU A 1 78 ? 0.213 11.787 0.091 1.00 87.69 78 GLU A N 1
ATOM 599 C CA . GLU A 1 78 ? -0.864 12.737 -0.194 1.00 87.69 78 GLU A CA 1
ATOM 600 C C . GLU A 1 78 ? -0.542 13.717 -1.331 1.00 87.69 78 GLU A C 1
ATOM 602 O O . GLU A 1 78 ? -1.462 14.092 -2.056 1.00 87.69 78 GLU A O 1
ATOM 607 N N . SER A 1 79 ? 0.726 14.092 -1.538 1.00 87.81 79 SER A N 1
ATOM 608 C CA . SER A 1 79 ? 1.089 15.027 -2.608 1.00 87.81 79 SER A CA 1
ATOM 609 C C . SER A 1 79 ? 1.133 14.366 -3.981 1.00 87.81 79 SER A C 1
ATOM 611 O O . SER A 1 79 ? 0.875 15.044 -4.969 1.00 87.81 79 SER A O 1
ATOM 613 N N . ILE A 1 80 ? 1.428 13.063 -4.050 1.00 88.31 80 ILE A N 1
ATOM 614 C CA . ILE A 1 80 ? 1.567 12.317 -5.312 1.00 88.31 80 ILE A CA 1
ATOM 615 C C . ILE A 1 80 ? 0.394 11.381 -5.623 1.00 88.31 80 ILE A C 1
ATOM 617 O O . ILE A 1 80 ? 0.254 10.926 -6.760 1.00 88.31 80 ILE A O 1
ATOM 621 N N . TYR A 1 81 ? -0.471 11.100 -4.643 1.00 91.50 81 TYR A N 1
ATOM 622 C CA . TYR A 1 81 ? -1.539 10.117 -4.786 1.00 91.50 81 TYR A CA 1
ATOM 623 C C . TYR A 1 81 ? -2.459 10.466 -5.955 1.00 91.50 81 TYR A C 1
ATOM 625 O O . TYR A 1 81 ? -3.056 11.540 -6.028 1.00 91.50 81 TYR A O 1
ATOM 633 N N . THR A 1 82 ? -2.593 9.503 -6.857 1.00 93.31 82 THR A N 1
ATOM 634 C CA . THR A 1 82 ? -3.526 9.548 -7.976 1.00 93.31 82 THR A CA 1
ATOM 635 C C . THR A 1 82 ? -4.627 8.535 -7.705 1.00 93.31 82 THR A C 1
ATOM 637 O O . THR A 1 82 ? -4.349 7.404 -7.309 1.00 93.31 82 THR A O 1
ATOM 640 N N . GLU A 1 83 ? -5.883 8.955 -7.865 1.00 91.38 83 GLU A N 1
ATOM 641 C CA . GLU A 1 83 ? -7.049 8.141 -7.518 1.00 91.38 83 GLU A CA 1
ATOM 642 C C . GLU A 1 83 ? -7.017 6.802 -8.260 1.00 91.38 83 GLU A C 1
ATOM 644 O O . GLU A 1 83 ? -7.058 6.759 -9.489 1.00 91.38 83 GLU A O 1
ATOM 649 N N . VAL A 1 84 ? -6.966 5.710 -7.500 1.00 91.88 84 VAL A N 1
ATOM 650 C CA . VAL A 1 84 ? -7.007 4.348 -8.031 1.00 91.88 84 VAL A CA 1
ATOM 651 C C . VAL A 1 84 ? -8.417 4.006 -8.503 1.00 91.88 84 VAL A C 1
ATOM 653 O O . VAL A 1 84 ? -9.415 4.427 -7.913 1.00 91.88 84 VAL A O 1
ATOM 656 N N . GLN A 1 85 ? -8.501 3.197 -9.556 1.00 93.31 85 GLN A N 1
ATOM 657 C CA . GLN A 1 85 ? -9.756 2.698 -10.100 1.00 93.31 85 GLN A CA 1
ATOM 658 C C . GLN A 1 85 ? -9.785 1.169 -10.078 1.00 93.31 85 GLN A C 1
ATOM 660 O O . GLN A 1 85 ? -8.754 0.513 -10.213 1.00 93.31 85 GLN A O 1
ATOM 665 N N . PHE A 1 86 ? -10.977 0.599 -9.925 1.00 90.62 86 PHE A N 1
ATOM 666 C CA . PHE A 1 86 ? -11.213 -0.839 -9.976 1.00 90.62 86 PHE A CA 1
ATOM 667 C C . PHE A 1 86 ? -12.007 -1.232 -11.218 1.00 90.62 86 PHE A C 1
ATOM 669 O O . PHE A 1 86 ? -12.935 -0.529 -11.625 1.00 90.62 86 PHE A O 1
ATOM 676 N N . LEU A 1 87 ? -11.652 -2.378 -11.796 1.00 85.12 87 LEU A N 1
ATOM 677 C CA . LEU A 1 87 ? -12.382 -3.014 -12.885 1.00 85.12 87 LEU A CA 1
ATOM 678 C C . LEU A 1 87 ? -13.691 -3.630 -12.370 1.00 85.12 87 LEU A C 1
ATOM 680 O O . LEU A 1 87 ? -13.763 -4.139 -11.250 1.00 85.12 87 LEU A O 1
ATOM 684 N N . GLY A 1 88 ? -14.728 -3.616 -13.211 1.00 65.56 88 GLY A N 1
ATOM 685 C CA . GLY A 1 88 ? -16.009 -4.263 -12.919 1.00 65.56 88 GLY A CA 1
ATOM 686 C C . GLY A 1 88 ? -15.908 -5.787 -12.742 1.00 65.56 88 GLY A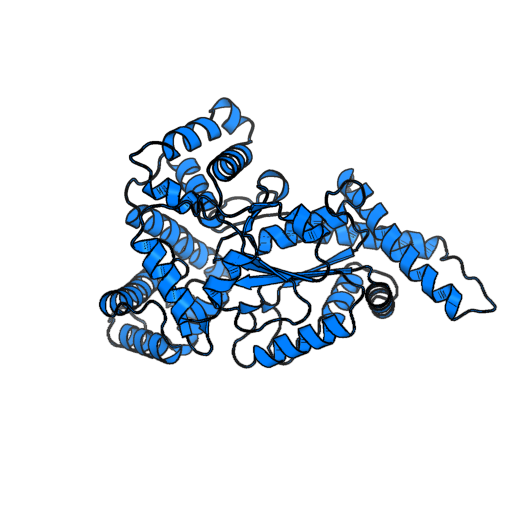 C 1
ATOM 687 O O . GLY A 1 88 ? -14.940 -6.422 -13.159 1.00 65.56 88 GLY A O 1
ATOM 688 N N . LYS A 1 89 ? -16.953 -6.390 -12.152 1.00 59.31 89 LYS A N 1
ATOM 689 C CA . LYS A 1 89 ? -17.002 -7.811 -11.740 1.00 59.31 89 LYS A CA 1
ATOM 690 C C . LYS A 1 89 ? -16.667 -8.825 -12.844 1.00 59.31 89 LYS A C 1
ATOM 692 O O . LYS A 1 89 ? -16.178 -9.910 -12.550 1.00 59.31 89 LYS A O 1
ATOM 697 N N . GLU A 1 90 ? -16.916 -8.485 -14.104 1.00 56.31 90 GLU A N 1
ATOM 698 C CA . GLU A 1 90 ? -16.627 -9.344 -15.260 1.00 56.31 90 GLU A CA 1
ATOM 699 C C . GLU A 1 90 ? -15.123 -9.555 -15.485 1.00 56.31 90 GLU A C 1
ATOM 701 O O . GLU A 1 90 ? -14.723 -10.598 -15.996 1.00 56.31 90 GLU A O 1
ATOM 706 N N . ALA A 1 91 ? -14.277 -8.621 -15.037 1.00 55.84 91 ALA A N 1
ATOM 707 C CA . ALA A 1 91 ? -12.825 -8.750 -15.134 1.00 55.84 91 ALA A CA 1
ATOM 708 C C . ALA A 1 91 ? -12.264 -9.864 -14.239 1.00 55.84 91 ALA A C 1
ATOM 710 O O . ALA A 1 91 ? -11.251 -10.460 -14.583 1.00 55.84 91 ALA A O 1
ATOM 711 N N . ILE A 1 92 ? -12.931 -10.169 -13.120 1.00 54.31 92 ILE A N 1
ATOM 712 C CA . ILE A 1 92 ? -12.484 -11.171 -12.140 1.00 54.31 92 ILE A CA 1
ATOM 713 C C . ILE A 1 92 ? -12.606 -12.588 -12.713 1.00 54.31 92 ILE A C 1
ATOM 715 O O . ILE A 1 92 ? -11.775 -13.442 -12.422 1.00 54.31 92 ILE A O 1
ATOM 719 N N . ARG A 1 93 ? -13.597 -12.831 -13.588 1.00 50.62 93 ARG A N 1
ATOM 720 C CA . ARG A 1 93 ? -13.818 -14.147 -14.216 1.00 50.62 93 ARG A CA 1
ATOM 721 C C . ARG A 1 93 ? -12.649 -14.610 -15.086 1.00 50.62 93 ARG A C 1
ATOM 723 O O . ARG A 1 93 ? -12.525 -15.800 -15.300 1.00 50.62 93 ARG A O 1
ATOM 730 N N . GLN A 1 94 ? -11.800 -13.699 -15.563 1.00 49.69 94 GLN A N 1
ATOM 731 C CA . GLN A 1 94 ? -10.624 -14.038 -16.376 1.00 49.69 94 GLN A CA 1
ATOM 732 C C . GLN A 1 94 ? -9.426 -14.534 -15.554 1.00 49.69 94 GLN A C 1
ATOM 734 O O . GLN A 1 94 ? -8.419 -14.924 -16.132 1.00 49.69 94 GLN A O 1
ATOM 739 N N . TYR A 1 95 ? -9.517 -14.492 -14.224 1.00 49.44 95 TYR A N 1
ATOM 740 C CA . TYR A 1 95 ? -8.449 -14.907 -13.315 1.00 49.44 95 TYR A CA 1
ATOM 741 C C . TYR A 1 95 ? -8.854 -16.133 -12.480 1.00 49.44 95 TYR A C 1
ATOM 743 O O . TYR A 1 95 ? -8.319 -16.332 -11.395 1.00 49.44 95 TYR A O 1
ATOM 751 N N . ALA A 1 96 ? -9.838 -16.923 -12.934 1.00 46.75 96 ALA A N 1
ATOM 752 C CA . ALA A 1 96 ? -10.398 -18.020 -12.146 1.00 46.75 96 ALA A CA 1
ATOM 753 C C . ALA A 1 96 ? -9.624 -19.346 -12.281 1.00 46.75 96 ALA A C 1
ATOM 755 O O . ALA A 1 96 ? -9.788 -20.212 -11.420 1.00 46.75 96 ALA A O 1
ATOM 756 N N . SER A 1 97 ? -8.755 -19.497 -13.286 1.00 50.28 97 SER A N 1
ATOM 757 C CA . SER A 1 97 ? -7.818 -20.623 -13.409 1.00 50.28 97 SER A CA 1
ATOM 758 C C . SER A 1 97 ? -6.458 -20.198 -13.979 1.00 50.28 97 SER A C 1
ATOM 760 O O . SER A 1 97 ? -6.357 -19.184 -14.668 1.00 50.28 97 SER A O 1
ATOM 762 N N . LEU A 1 98 ? -5.405 -20.985 -13.718 1.00 46.56 98 LEU A N 1
ATOM 763 C CA . LEU A 1 98 ? -4.058 -20.755 -14.268 1.00 46.56 98 LEU A CA 1
ATOM 764 C C . LEU A 1 98 ? -4.070 -20.680 -15.805 1.00 46.56 98 LEU A C 1
ATOM 766 O O . LEU A 1 98 ? -3.470 -19.775 -16.375 1.00 46.56 98 LEU A O 1
ATOM 770 N N . GLU A 1 99 ? -4.833 -21.552 -16.469 1.00 50.34 99 GLU A N 1
ATOM 771 C CA . GLU A 1 99 ? -4.999 -21.527 -17.928 1.00 50.34 99 GLU A CA 1
ATOM 772 C C . GLU A 1 99 ? -5.740 -20.279 -18.429 1.00 50.34 99 GLU A C 1
ATOM 774 O O . GLU A 1 99 ? -5.440 -19.767 -19.505 1.00 50.34 99 GLU A O 1
ATOM 779 N N . GLU A 1 100 ? -6.730 -19.774 -17.688 1.00 52.97 100 GLU A N 1
ATOM 780 C CA . GLU A 1 100 ? -7.439 -18.539 -18.047 1.00 52.97 100 GLU A CA 1
ATOM 781 C C . GLU A 1 100 ? -6.554 -17.309 -17.859 1.00 52.97 100 GLU A C 1
ATOM 783 O O . GLU A 1 100 ? -6.588 -16.400 -18.689 1.00 52.97 100 GLU A O 1
ATOM 788 N N . ILE A 1 101 ? -5.718 -17.319 -16.819 1.00 50.50 101 ILE A N 1
ATOM 789 C CA . ILE A 1 101 ? -4.687 -16.314 -16.572 1.00 50.50 101 ILE A CA 1
ATOM 790 C C . ILE A 1 101 ? -3.677 -16.324 -17.727 1.00 50.50 101 ILE A C 1
ATOM 792 O O . ILE A 1 101 ? -3.437 -15.279 -18.332 1.00 50.50 101 ILE A O 1
ATOM 796 N N . GLU A 1 102 ? -3.143 -17.489 -18.098 1.00 47.75 102 GLU A N 1
ATOM 797 C CA . GLU A 1 102 ? -2.238 -17.655 -19.241 1.00 47.75 102 GLU A CA 1
ATOM 798 C C . GLU A 1 102 ? -2.879 -17.233 -20.564 1.00 47.75 102 GLU A C 1
ATOM 800 O O . GLU A 1 102 ? -2.261 -16.502 -21.338 1.00 47.75 102 GLU A O 1
ATOM 805 N N . LYS A 1 103 ? -4.138 -17.609 -20.818 1.00 52.25 103 LYS A N 1
ATOM 806 C CA . LYS A 1 103 ? -4.884 -17.177 -22.010 1.00 52.25 103 LYS A CA 1
ATOM 807 C C . LYS A 1 103 ? -5.126 -15.671 -22.009 1.00 52.25 103 LYS A C 1
ATOM 809 O O . LYS A 1 103 ? -4.984 -15.044 -23.056 1.00 52.25 103 LYS A O 1
ATOM 814 N N . ALA A 1 104 ? -5.451 -15.066 -20.868 1.00 52.00 104 ALA A N 1
ATOM 815 C CA . ALA A 1 104 ? -5.606 -13.619 -20.745 1.00 52.00 104 ALA A CA 1
ATOM 816 C C . ALA A 1 104 ? -4.278 -12.886 -21.000 1.00 52.00 104 ALA A C 1
ATOM 818 O O . ALA A 1 104 ? -4.274 -11.860 -21.684 1.00 52.00 104 ALA A O 1
ATOM 819 N N . TYR A 1 105 ? -3.152 -13.429 -20.525 1.00 49.41 105 TYR A N 1
ATOM 820 C CA . TYR A 1 105 ? -1.811 -12.909 -20.811 1.00 49.41 105 TYR A CA 1
ATOM 821 C C . TYR A 1 105 ? -1.410 -13.087 -22.281 1.00 49.41 105 TYR A C 1
ATOM 823 O O . TYR A 1 105 ? -0.958 -12.134 -22.918 1.00 49.41 105 TYR A O 1
ATOM 831 N N . ALA A 1 106 ? -1.627 -14.268 -22.861 1.00 47.69 106 ALA A N 1
ATOM 832 C CA . ALA A 1 106 ? -1.356 -14.540 -24.268 1.00 47.69 106 ALA A CA 1
ATOM 833 C C . ALA A 1 106 ? -2.201 -13.638 -25.182 1.00 47.69 106 ALA A C 1
ATOM 835 O O . ALA A 1 106 ? -1.678 -13.053 -26.132 1.00 47.69 106 ALA A O 1
ATOM 836 N N . LYS A 1 107 ? -3.479 -13.428 -24.846 1.00 47.72 107 LYS A N 1
ATOM 837 C CA . LYS A 1 107 ? -4.375 -12.551 -25.603 1.00 47.72 107 LYS A CA 1
ATOM 838 C C . LYS A 1 107 ? -3.943 -11.083 -25.522 1.00 47.72 107 LYS A C 1
ATOM 840 O O . LYS A 1 107 ? -3.804 -10.460 -26.573 1.00 47.72 107 LYS A O 1
ATOM 845 N N . ARG A 1 108 ? -3.593 -10.584 -24.323 1.00 49.12 108 ARG A N 1
ATOM 846 C CA . ARG A 1 108 ? -3.007 -9.239 -24.104 1.00 49.12 108 ARG A CA 1
ATOM 847 C C . ARG A 1 108 ? -1.722 -8.997 -24.894 1.00 49.12 108 ARG A C 1
ATOM 849 O O . ARG A 1 108 ? -1.471 -7.880 -25.319 1.00 49.12 108 ARG A O 1
ATOM 856 N N . SER A 1 109 ? -0.920 -10.036 -25.104 1.00 41.19 109 SER A N 1
ATOM 857 C CA . SER A 1 109 ? 0.309 -9.919 -25.889 1.00 41.19 109 SER A CA 1
ATOM 858 C C . SER A 1 109 ? 0.111 -9.957 -27.409 1.00 41.19 109 SER A C 1
ATOM 860 O O . SER A 1 109 ? 0.955 -9.463 -28.153 1.00 41.19 109 SER A O 1
ATOM 862 N N . SER A 1 110 ? -0.985 -10.563 -27.878 1.00 37.72 110 SER A N 1
ATOM 863 C CA . SER A 1 110 ? -1.293 -10.692 -29.308 1.00 37.72 110 SER A CA 1
ATOM 864 C C . SER A 1 110 ? -2.131 -9.520 -29.828 1.00 37.72 110 SER A C 1
ATOM 866 O O . SER A 1 110 ? -1.920 -9.039 -30.941 1.00 37.72 110 SER A O 1
ATOM 868 N N . GLU A 1 111 ? -3.041 -9.004 -29.000 1.00 37.72 111 GLU A N 1
ATOM 869 C CA . GLU A 1 111 ? -3.891 -7.864 -29.313 1.00 37.72 111 GLU A CA 1
ATOM 870 C C . GLU A 1 111 ? -3.201 -6.601 -28.788 1.00 37.72 111 GLU A C 1
ATOM 872 O O . GLU A 1 111 ? -3.320 -6.242 -27.622 1.00 37.72 111 GLU A O 1
ATOM 877 N N . ARG A 1 112 ? -2.468 -5.903 -29.667 1.00 41.62 112 ARG A N 1
ATOM 878 C CA . ARG A 1 112 ? -1.790 -4.611 -29.412 1.00 41.62 112 ARG A CA 1
ATOM 879 C C . ARG A 1 112 ? -2.774 -3.443 -29.168 1.00 41.62 112 ARG A C 1
ATOM 881 O O . ARG A 1 112 ? -2.554 -2.329 -29.647 1.00 41.62 112 ARG A O 1
ATOM 888 N N . ARG A 1 113 ? -3.886 -3.698 -28.472 1.00 35.62 113 ARG A N 1
ATOM 889 C CA . ARG A 1 113 ? -4.901 -2.737 -28.026 1.00 35.62 113 ARG A CA 1
ATOM 890 C C . ARG A 1 113 ? -5.001 -2.823 -26.506 1.00 35.62 113 ARG A C 1
ATOM 892 O O . ARG A 1 113 ? -5.631 -3.711 -25.949 1.00 35.62 113 ARG A O 1
ATOM 899 N N . PHE A 1 114 ? -4.364 -1.857 -25.854 1.00 41.06 114 PHE A N 1
ATOM 900 C CA . PHE A 1 114 ? -4.271 -1.725 -24.398 1.00 41.06 114 PHE A CA 1
ATOM 901 C C . PHE A 1 114 ? -5.541 -1.192 -23.720 1.00 41.06 114 PHE A C 1
ATOM 903 O O . PHE A 1 114 ? -5.567 -1.024 -22.504 1.00 41.06 114 PHE A O 1
ATOM 910 N N . GLN A 1 115 ? -6.613 -0.938 -24.470 1.00 37.75 115 GLN A N 1
ATOM 911 C CA . GLN A 1 115 ? -7.888 -0.574 -23.875 1.00 37.75 115 GLN A CA 1
ATOM 912 C C . GLN A 1 115 ? -8.779 -1.811 -23.830 1.00 37.75 115 GLN A C 1
ATOM 914 O O . GLN A 1 115 ? -9.288 -2.272 -24.847 1.00 37.75 115 GLN A O 1
ATOM 919 N N . ALA A 1 116 ? -9.023 -2.326 -22.624 1.00 43.53 116 ALA A N 1
ATOM 920 C CA . ALA A 1 116 ? -10.305 -2.962 -22.351 1.00 43.53 116 ALA A CA 1
ATOM 921 C C . ALA A 1 116 ? -11.366 -1.848 -22.422 1.00 43.53 116 ALA A C 1
ATOM 923 O O . ALA A 1 116 ? -11.789 -1.321 -21.396 1.00 43.53 116 ALA A O 1
ATOM 924 N N . GLU A 1 117 ? -11.703 -1.451 -23.649 1.00 42.03 117 GLU A N 1
ATOM 925 C CA . GLU A 1 117 ? -12.391 -0.210 -24.037 1.00 42.03 117 GLU A CA 1
ATOM 926 C C . GLU A 1 117 ? -13.852 -0.135 -23.557 1.00 42.03 117 GLU A C 1
ATOM 928 O O . GLU A 1 117 ? -14.545 0.828 -23.840 1.00 42.03 117 GLU A O 1
ATOM 933 N N . ASP A 1 118 ? -14.316 -1.101 -22.757 1.00 46.03 118 ASP A N 1
ATOM 934 C CA . ASP A 1 118 ? -15.721 -1.192 -22.347 1.00 46.03 118 ASP A CA 1
ATOM 935 C C . ASP A 1 118 ? -15.946 -1.666 -20.901 1.00 46.03 118 ASP A C 1
ATOM 937 O O . ASP A 1 118 ? -17.046 -2.053 -20.500 1.00 46.03 118 ASP A O 1
ATOM 941 N N . ARG A 1 119 ? -14.909 -1.652 -20.052 1.00 61.12 119 ARG A N 1
ATOM 942 C CA . ARG A 1 119 ? -15.086 -2.041 -18.643 1.00 61.12 119 ARG A CA 1
ATOM 943 C C . ARG A 1 119 ? -15.387 -0.819 -17.794 1.00 61.12 119 ARG A C 1
ATOM 945 O O . ARG A 1 119 ? -14.509 0.003 -17.550 1.00 61.12 119 ARG A O 1
ATOM 952 N N . LYS A 1 120 ? -16.614 -0.737 -17.266 1.00 72.88 120 LYS A N 1
ATOM 953 C CA . LYS A 1 120 ? -16.998 0.269 -16.262 1.00 72.88 120 LYS A CA 1
ATOM 954 C C . LYS A 1 120 ? -15.996 0.254 -15.100 1.00 72.88 120 LYS A C 1
ATOM 956 O O . LYS A 1 120 ? -15.992 -0.680 -14.295 1.00 72.88 120 LYS A O 1
ATOM 961 N N . LYS A 1 121 ? -15.158 1.291 -15.023 1.00 86.00 121 LYS A N 1
ATOM 962 C CA . LYS A 1 121 ? -14.228 1.524 -13.916 1.00 86.00 121 LYS A CA 1
ATOM 963 C C . LYS A 1 121 ? -14.956 2.209 -12.757 1.00 86.00 121 LYS A C 1
ATOM 965 O O . LYS A 1 121 ? -15.865 3.013 -12.966 1.00 86.00 121 LYS A O 1
ATOM 970 N N . GLN A 1 122 ? -14.566 1.902 -11.525 1.00 90.19 122 GLN A N 1
ATOM 971 C CA . GLN A 1 122 ? -15.115 2.528 -10.318 1.00 90.19 122 GLN A CA 1
ATOM 972 C C . GLN A 1 122 ? -13.994 3.134 -9.475 1.00 90.19 122 GLN A C 1
ATOM 974 O O . GLN A 1 122 ? -12.946 2.517 -9.322 1.00 90.19 122 GLN A O 1
ATOM 979 N N . SER A 1 123 ? -14.212 4.325 -8.909 1.00 93.69 123 SER A N 1
ATOM 980 C CA . SER A 1 123 ? -13.250 4.949 -7.985 1.00 93.69 123 SER A CA 1
ATOM 981 C C . SER A 1 123 ? -12.998 4.056 -6.766 1.00 93.69 123 SER A C 1
ATOM 983 O O . SER A 1 123 ? -13.938 3.515 -6.171 1.00 93.69 123 SER A O 1
ATOM 985 N N . GLY A 1 124 ? -11.728 3.936 -6.382 1.00 94.06 124 GLY A N 1
ATOM 986 C CA . GLY A 1 124 ? -11.290 3.076 -5.295 1.00 94.06 124 GLY A CA 1
ATOM 987 C C . GLY A 1 124 ? -11.892 3.468 -3.948 1.00 94.06 124 GLY A C 1
ATOM 988 O O . GLY A 1 124 ? -12.427 2.602 -3.253 1.00 94.06 124 GLY A O 1
ATOM 989 N N . ILE A 1 125 ? -11.905 4.765 -3.607 1.00 95.62 125 ILE A N 1
ATOM 990 C CA . ILE A 1 125 ? -12.513 5.233 -2.347 1.00 95.62 125 ILE A CA 1
ATOM 991 C C . ILE A 1 125 ? -14.025 4.973 -2.318 1.00 95.62 125 ILE A C 1
ATOM 993 O O . ILE A 1 125 ? -14.579 4.599 -1.283 1.00 95.62 125 ILE A O 1
ATOM 997 N N . LYS A 1 126 ? -14.710 5.104 -3.464 1.00 95.50 126 LYS A N 1
ATOM 998 C CA . LYS A 1 126 ? -16.148 4.816 -3.568 1.00 95.50 126 LYS A CA 1
ATOM 999 C C . LYS A 1 126 ? -16.431 3.343 -3.279 1.00 95.50 126 LYS A C 1
ATOM 1001 O O . LYS A 1 126 ? -17.337 3.038 -2.507 1.00 95.50 126 LYS A O 1
ATOM 1006 N N . VAL A 1 127 ? -15.645 2.438 -3.857 1.00 95.19 127 VAL A N 1
ATOM 1007 C CA . VAL A 1 127 ? -15.776 0.996 -3.612 1.00 95.19 127 VAL A CA 1
ATOM 1008 C C . VAL A 1 127 ? -15.448 0.649 -2.157 1.00 95.19 127 VAL A C 1
ATOM 1010 O O . VAL A 1 127 ? -16.205 -0.093 -1.534 1.00 95.19 127 VAL A O 1
ATOM 1013 N N . ALA A 1 128 ? -14.389 1.225 -1.581 1.00 96.31 128 ALA A N 1
ATOM 1014 C CA . ALA A 1 128 ? -14.010 0.992 -0.184 1.00 96.31 128 ALA A CA 1
ATOM 1015 C C . ALA A 1 128 ? -15.087 1.449 0.818 1.00 96.31 128 ALA A C 1
ATOM 1017 O O . ALA A 1 128 ? -15.311 0.802 1.845 1.00 96.31 128 ALA A O 1
ATOM 1018 N N . ASN A 1 129 ? -15.815 2.522 0.497 1.00 96.62 129 ASN A N 1
ATOM 1019 C CA . ASN A 1 129 ? -16.980 2.938 1.275 1.00 96.62 129 ASN A CA 1
ATOM 1020 C C . ASN A 1 129 ? -18.165 1.967 1.100 1.00 96.62 129 ASN A C 1
ATOM 1022 O O . ASN A 1 129 ? -18.844 1.632 2.064 1.00 96.62 129 ASN A O 1
ATOM 1026 N N . GLN A 1 130 ? -18.394 1.429 -0.099 1.00 95.50 130 GLN A N 1
ATOM 1027 C CA . GLN A 1 130 ? -19.509 0.505 -0.352 1.00 95.50 130 GLN A CA 1
ATOM 1028 C C . GLN A 1 130 ? -19.301 -0.908 0.209 1.00 95.50 130 GLN A C 1
ATOM 1030 O O . GLN A 1 130 ? -20.277 -1.624 0.439 1.00 95.50 130 GLN A O 1
ATOM 1035 N N . LYS A 1 131 ? -18.051 -1.350 0.378 1.00 95.25 131 LYS A N 1
ATOM 1036 C CA . LYS A 1 131 ? -17.711 -2.733 0.736 1.00 95.25 131 LYS A CA 1
ATOM 1037 C C . LYS A 1 131 ? -17.093 -2.807 2.124 1.00 95.25 131 LYS A C 1
ATOM 1039 O O . LYS A 1 131 ? -16.033 -2.245 2.365 1.00 95.25 131 LYS A O 1
ATOM 1044 N N . GLN A 1 132 ? -17.753 -3.534 3.024 1.00 96.00 132 GLN A N 1
ATOM 1045 C CA . GLN A 1 132 ? -17.226 -3.801 4.362 1.00 96.00 132 GLN A CA 1
ATOM 1046 C C . GLN A 1 132 ? -16.050 -4.787 4.340 1.00 96.00 132 GLN A C 1
ATOM 1048 O O . GLN A 1 132 ? -15.125 -4.627 5.124 1.00 96.00 132 GLN A O 1
ATOM 1053 N N . PHE A 1 133 ? -16.079 -5.772 3.440 1.00 96.19 133 PHE A N 1
ATOM 1054 C CA . PHE A 1 133 ? -15.006 -6.745 3.227 1.00 96.19 133 PHE A CA 1
ATOM 1055 C C . PHE A 1 133 ? -14.540 -6.615 1.778 1.00 96.19 133 PHE A C 1
ATOM 1057 O O . PHE A 1 133 ? -15.272 -6.988 0.856 1.00 96.19 133 PHE A O 1
ATOM 1064 N N . LEU A 1 134 ? -13.367 -6.029 1.567 1.00 95.38 134 LEU A N 1
ATOM 1065 C CA . LEU A 1 134 ? -12.837 -5.720 0.243 1.00 95.38 134 LEU A CA 1
ATOM 1066 C C . LEU A 1 134 ? -11.519 -6.455 0.021 1.00 95.38 134 LEU A C 1
ATOM 1068 O O . LEU A 1 134 ? -10.595 -6.302 0.815 1.00 95.38 134 LEU A O 1
ATOM 1072 N N . MET A 1 135 ? -11.433 -7.236 -1.052 1.00 93.19 135 MET A N 1
ATOM 1073 C CA . MET A 1 135 ? -10.190 -7.865 -1.493 1.00 93.19 135 MET A CA 1
ATOM 1074 C C . MET A 1 135 ? -9.687 -7.121 -2.726 1.00 93.19 135 MET A C 1
ATOM 1076 O O . MET A 1 135 ? -10.339 -7.117 -3.769 1.00 93.19 135 MET A O 1
ATOM 1080 N N . VAL A 1 136 ? -8.545 -6.457 -2.590 1.00 92.88 136 VAL A N 1
ATOM 1081 C CA . VAL A 1 136 ? -7.912 -5.649 -3.628 1.00 92.88 136 VAL A CA 1
ATOM 1082 C C . VAL A 1 136 ? -6.851 -6.483 -4.331 1.00 92.88 136 VAL A C 1
ATOM 1084 O O . VAL A 1 136 ? -5.747 -6.681 -3.825 1.00 92.88 136 VAL A O 1
ATOM 1087 N N . LEU A 1 137 ? -7.191 -6.941 -5.529 1.00 87.38 137 LEU A N 1
ATOM 1088 C CA . LEU A 1 137 ? -6.313 -7.699 -6.408 1.00 87.38 137 LEU A CA 1
ATOM 1089 C C . LEU A 1 137 ? -5.597 -6.763 -7.379 1.00 87.38 137 LEU A C 1
ATOM 1091 O O . LEU A 1 137 ? -6.152 -5.757 -7.816 1.00 87.38 137 LEU A O 1
ATOM 1095 N N . GLY A 1 138 ? -4.370 -7.087 -7.760 1.00 80.25 138 GLY A N 1
ATOM 1096 C CA . GLY A 1 138 ? -3.642 -6.317 -8.769 1.00 80.25 138 GLY A CA 1
ATOM 1097 C C . GLY A 1 138 ? -2.252 -6.865 -9.049 1.00 80.25 138 GLY A C 1
ATOM 1098 O O . GLY A 1 138 ? -1.704 -7.640 -8.261 1.00 80.25 138 GLY A O 1
ATOM 1099 N N . GLN A 1 139 ? -1.655 -6.423 -10.152 1.00 71.56 139 GLN A N 1
ATOM 1100 C CA . GLN A 1 139 ? -0.286 -6.785 -10.524 1.00 71.56 139 GLN A CA 1
ATOM 1101 C C . GLN A 1 139 ? 0.754 -6.234 -9.528 1.00 71.56 139 GLN A C 1
ATOM 1103 O O . GLN A 1 139 ? 0.446 -5.340 -8.728 1.00 71.56 139 GLN A O 1
ATOM 1108 N N . PRO A 1 140 ? 1.989 -6.768 -9.514 1.00 70.88 140 PRO A N 1
ATOM 1109 C CA . PRO A 1 140 ? 3.110 -6.111 -8.845 1.00 70.88 140 PRO A CA 1
ATOM 1110 C C . PRO A 1 140 ? 3.228 -4.641 -9.274 1.00 70.88 140 PRO A C 1
ATOM 1112 O O . PRO A 1 140 ? 2.961 -4.306 -10.423 1.00 70.88 140 PRO A O 1
ATOM 1115 N N . GLY A 1 141 ? 3.560 -3.748 -8.340 1.00 74.06 141 GLY A N 1
ATOM 1116 C CA . GLY A 1 141 ? 3.716 -2.319 -8.641 1.00 74.06 141 GLY A CA 1
ATOM 1117 C C . GLY A 1 141 ? 2.425 -1.553 -8.968 1.00 74.06 141 GLY A C 1
ATOM 1118 O O . GLY A 1 141 ? 2.493 -0.349 -9.201 1.00 74.06 141 GLY A O 1
ATOM 1119 N N . SER A 1 142 ? 1.248 -2.197 -8.932 1.00 83.25 142 SER A N 1
ATOM 1120 C CA . SER A 1 142 ? -0.028 -1.542 -9.260 1.00 83.25 142 SER A CA 1
ATOM 1121 C C . SER A 1 142 ? -0.463 -0.478 -8.241 1.00 83.25 142 SER A C 1
ATOM 1123 O O . SER A 1 142 ? -1.342 0.317 -8.539 1.00 83.25 142 SER A O 1
ATOM 1125 N N . GLY A 1 143 ? 0.127 -0.456 -7.037 1.00 89.31 143 GLY A N 1
ATOM 1126 C CA . GLY A 1 143 ? -0.200 0.517 -5.983 1.00 89.31 143 GLY A CA 1
ATOM 1127 C C . GLY A 1 143 ? -1.165 0.019 -4.898 1.00 89.31 143 GLY A C 1
ATOM 1128 O O . GLY A 1 143 ? -1.772 0.836 -4.211 1.00 89.31 143 GLY A O 1
ATOM 1129 N N . LYS A 1 144 ? -1.306 -1.303 -4.707 1.00 93.56 144 LYS A N 1
ATOM 1130 C CA . LYS A 1 144 ? -2.157 -1.910 -3.659 1.00 93.56 144 LYS A CA 1
ATOM 1131 C C . LYS A 1 144 ? -1.833 -1.405 -2.247 1.00 93.56 144 LYS A C 1
ATOM 1133 O O . LYS A 1 144 ? -2.706 -0.843 -1.594 1.00 93.56 144 LYS A O 1
ATOM 1138 N N . THR A 1 145 ? -0.578 -1.529 -1.820 1.00 92.69 145 THR A N 1
ATOM 1139 C CA . THR A 1 145 ? -0.088 -1.020 -0.531 1.00 92.69 145 THR A CA 1
ATOM 1140 C C . THR A 1 145 ? -0.378 0.472 -0.373 1.00 92.69 145 THR A C 1
ATOM 1142 O O . THR A 1 145 ? -0.942 0.900 0.632 1.00 92.69 145 THR A O 1
ATOM 1145 N N . THR A 1 146 ? -0.082 1.273 -1.404 1.00 94.88 146 THR A N 1
ATOM 1146 C CA . THR A 1 146 ? -0.356 2.720 -1.421 1.00 94.88 146 THR A CA 1
ATOM 1147 C C . THR A 1 146 ? -1.848 3.022 -1.276 1.00 94.88 146 THR A C 1
ATOM 1149 O O . THR A 1 146 ? -2.218 3.943 -0.549 1.00 94.88 146 THR A O 1
ATOM 1152 N N . PHE A 1 147 ? -2.718 2.232 -1.913 1.00 96.94 147 PHE A N 1
ATOM 1153 C CA . PHE A 1 147 ? -4.165 2.340 -1.755 1.00 96.94 147 PHE A CA 1
ATOM 1154 C C . PHE A 1 147 ? -4.596 2.055 -0.309 1.00 96.94 147 PHE A C 1
ATOM 1156 O O . PHE A 1 147 ? -5.320 2.870 0.260 1.00 96.94 147 PHE A O 1
ATOM 1163 N N . LEU A 1 148 ? -4.121 0.970 0.318 1.00 97.94 148 LEU A N 1
ATOM 1164 C CA . LEU A 1 148 ? -4.438 0.656 1.721 1.00 97.94 148 LEU A CA 1
ATOM 1165 C C . LEU A 1 148 ? -3.977 1.781 2.662 1.00 97.94 148 LEU A C 1
ATOM 1167 O O . LEU A 1 148 ? -4.783 2.282 3.446 1.00 97.94 148 LEU A O 1
ATOM 1171 N N . ARG A 1 149 ? -2.724 2.240 2.532 1.00 96.75 149 ARG A N 1
ATOM 1172 C CA . ARG A 1 149 ? -2.181 3.372 3.308 1.00 96.75 149 ARG A CA 1
ATOM 1173 C C . ARG A 1 149 ? -3.030 4.634 3.132 1.00 96.75 149 ARG A C 1
ATOM 1175 O O . ARG A 1 149 ? -3.367 5.304 4.109 1.00 96.75 149 ARG A O 1
ATOM 1182 N N . ARG A 1 150 ? -3.466 4.927 1.899 1.00 95.62 150 ARG A N 1
ATOM 1183 C CA . ARG A 1 150 ? -4.366 6.054 1.623 1.00 95.62 150 ARG A CA 1
ATOM 1184 C C . ARG A 1 150 ? -5.728 5.882 2.292 1.00 95.62 150 ARG A C 1
ATOM 1186 O O . ARG A 1 150 ? -6.236 6.857 2.834 1.00 95.62 150 ARG A O 1
ATOM 1193 N N . MET A 1 151 ? -6.322 4.688 2.274 1.00 97.19 151 MET A N 1
ATOM 1194 C CA . MET A 1 151 ? -7.609 4.442 2.941 1.00 97.19 151 MET A CA 1
ATOM 1195 C C . MET A 1 151 ? -7.515 4.666 4.449 1.00 97.19 151 MET A C 1
ATOM 1197 O O . MET A 1 151 ? -8.416 5.274 5.023 1.00 97.19 151 MET A O 1
ATOM 1201 N N . GLY A 1 152 ? -6.420 4.239 5.082 1.00 96.50 152 GLY A N 1
ATOM 1202 C CA . GLY A 1 152 ? -6.201 4.523 6.496 1.00 96.50 152 GLY A CA 1
ATOM 1203 C C . GLY A 1 152 ? -6.026 6.013 6.768 1.00 96.50 152 GLY A C 1
ATOM 1204 O O . GLY A 1 152 ? -6.706 6.548 7.638 1.00 96.50 152 GLY A O 1
ATOM 1205 N N . TRP A 1 153 ? -5.235 6.728 5.965 1.00 94.69 153 TRP A N 1
ATOM 1206 C CA . TRP A 1 153 ? -5.124 8.185 6.103 1.00 94.69 153 TRP A CA 1
ATOM 1207 C C . TRP A 1 153 ? -6.470 8.910 5.921 1.00 94.69 153 TRP A C 1
ATOM 1209 O O . TRP A 1 153 ? -6.802 9.831 6.666 1.00 94.69 153 TRP A O 1
ATOM 1219 N N . GLU A 1 154 ? -7.292 8.483 4.960 1.00 94.81 154 GLU A N 1
ATOM 1220 C CA . GLU A 1 154 ? -8.641 9.029 4.775 1.00 94.81 154 GLU A CA 1
ATOM 1221 C C . GLU A 1 154 ? -9.57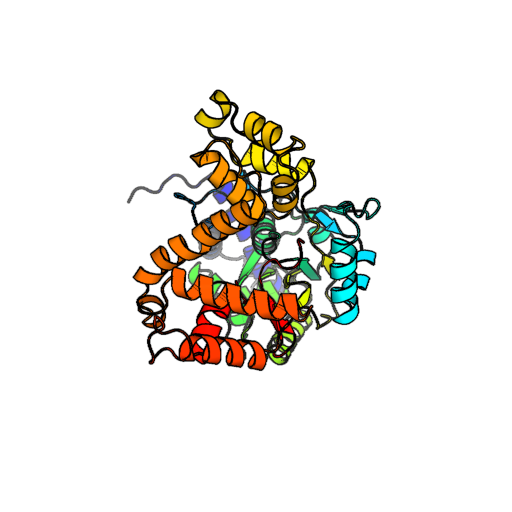8 8.719 5.949 1.00 94.81 154 GLU A C 1
ATOM 1223 O O . GLU A 1 154 ? -10.392 9.571 6.301 1.00 94.81 154 GLU A O 1
ATOM 1228 N N . ALA A 1 155 ? -9.458 7.547 6.580 1.00 94.94 155 ALA A N 1
ATOM 1229 C CA . ALA A 1 155 ? -10.220 7.204 7.781 1.00 94.94 155 ALA A CA 1
ATOM 1230 C C . ALA A 1 155 ? -9.785 8.039 8.997 1.00 94.94 155 ALA A C 1
ATOM 1232 O O . ALA A 1 155 ? -10.633 8.534 9.740 1.00 94.94 155 ALA A O 1
ATOM 1233 N N . LEU A 1 156 ? -8.478 8.274 9.156 1.00 93.38 156 LEU A N 1
ATOM 1234 C CA . LEU A 1 156 ? -7.914 9.128 10.206 1.00 93.38 156 LEU A CA 1
ATOM 1235 C C . LEU A 1 156 ? -8.444 10.563 10.155 1.00 93.38 156 LEU A C 1
ATOM 1237 O O . LEU A 1 156 ? -8.747 11.157 11.189 1.00 93.38 156 LEU A O 1
ATOM 1241 N N . LYS A 1 157 ? -8.632 11.109 8.951 1.00 90.12 157 LYS A N 1
ATOM 1242 C CA . LYS A 1 157 ? -9.210 12.447 8.752 1.00 90.12 157 LYS A CA 1
ATOM 1243 C C . LYS A 1 157 ? -10.684 12.552 9.177 1.00 90.12 157 LYS A C 1
ATOM 1245 O O . LYS A 1 157 ? -11.229 13.659 9.217 1.00 90.12 157 LYS A O 1
ATOM 1250 N N . GLY A 1 158 ? -11.342 11.442 9.519 1.00 86.88 158 GLY A N 1
ATOM 1251 C CA . GLY A 1 158 ? -12.727 11.419 9.983 1.00 86.88 158 GLY A CA 1
ATOM 1252 C C . GLY A 1 158 ? -13.660 12.128 8.999 1.00 86.88 158 GLY A C 1
ATOM 1253 O O . GLY A 1 158 ? -13.620 11.878 7.800 1.00 86.88 158 GLY A O 1
ATOM 1254 N N . ARG A 1 159 ? -14.469 13.079 9.486 1.00 84.62 159 ARG A N 1
ATOM 1255 C CA . ARG A 1 159 ? -15.404 13.851 8.638 1.00 84.62 159 ARG A CA 1
ATOM 1256 C C . ARG A 1 159 ? -14.726 14.747 7.595 1.00 84.62 159 ARG A C 1
ATOM 1258 O O . ARG A 1 159 ? -15.394 15.163 6.657 1.00 84.62 159 ARG A O 1
ATOM 1265 N N . ALA A 1 160 ? -13.448 15.083 7.776 1.00 86.94 160 ALA A N 1
ATOM 1266 C CA . ALA A 1 160 ? -12.678 15.836 6.786 1.00 86.94 160 ALA A CA 1
ATOM 1267 C C . ALA A 1 160 ? -12.079 14.925 5.698 1.00 86.94 160 ALA A C 1
ATOM 1269 O O . ALA A 1 160 ? -11.595 15.416 4.679 1.00 86.94 160 ALA A O 1
ATOM 1270 N N . GLY A 1 161 ? -12.084 13.609 5.925 1.00 89.19 161 GLY A N 1
ATOM 1271 C CA . GLY A 1 161 ? -11.641 12.606 4.971 1.00 89.19 161 GLY A CA 1
ATOM 1272 C C . GLY A 1 161 ? -12.740 12.180 4.003 1.00 89.19 161 GLY A C 1
ATOM 1273 O O . GLY A 1 161 ? -13.912 12.531 4.128 1.00 89.19 161 GLY A O 1
ATOM 1274 N N . ARG A 1 162 ? -12.343 11.385 3.012 1.00 93.56 162 ARG A N 1
ATOM 1275 C CA . ARG A 1 162 ? -13.230 10.785 2.006 1.00 93.56 162 ARG A CA 1
ATOM 1276 C C . ARG A 1 162 ? -13.733 9.396 2.410 1.00 93.56 162 ARG A C 1
ATOM 1278 O O . ARG A 1 162 ? -14.625 8.855 1.750 1.00 93.56 162 ARG A O 1
ATOM 1285 N N . TYR A 1 163 ? -13.167 8.802 3.462 1.00 95.44 163 TYR A N 1
ATOM 1286 C CA . TYR A 1 163 ? -13.664 7.553 4.031 1.00 95.44 163 TYR A CA 1
ATOM 1287 C C . TYR A 1 163 ? -14.823 7.855 4.984 1.00 95.44 163 TYR A C 1
ATOM 1289 O O . TYR A 1 163 ? -14.697 8.662 5.896 1.00 95.44 163 TYR A O 1
ATOM 1297 N N . GLN A 1 164 ? -15.979 7.238 4.754 1.00 94.06 164 GLN A N 1
ATOM 1298 C CA . GLN A 1 164 ? -17.245 7.675 5.357 1.00 94.06 164 GLN A CA 1
ATOM 1299 C C . GLN A 1 164 ? -17.478 7.144 6.776 1.00 94.06 164 GLN A C 1
ATOM 1301 O O . GLN A 1 164 ? -18.391 7.599 7.464 1.00 94.06 164 GLN A O 1
ATOM 1306 N N . TYR A 1 165 ? -16.677 6.176 7.221 1.00 92.62 165 TYR A N 1
ATOM 1307 C CA . TYR A 1 165 ? -16.876 5.502 8.499 1.00 92.62 165 TYR A CA 1
ATOM 1308 C C . TYR A 1 165 ? -15.918 6.035 9.559 1.00 92.62 165 TYR A C 1
ATOM 1310 O O . TYR A 1 165 ? -14.714 6.130 9.335 1.00 92.62 165 TYR A O 1
ATOM 1318 N N . ALA A 1 166 ? -16.463 6.336 10.738 1.00 90.06 166 ALA A N 1
ATOM 1319 C CA . ALA A 1 166 ? -15.686 6.706 11.914 1.00 90.06 166 ALA A CA 1
ATOM 1320 C C . ALA A 1 166 ? -15.052 5.450 12.534 1.00 90.06 166 ALA A C 1
ATOM 1322 O O . ALA A 1 166 ? -15.612 4.845 13.452 1.00 90.06 166 ALA A O 1
ATOM 1323 N N . CYS A 1 167 ? -13.905 5.055 11.985 1.00 93.31 167 CYS A N 1
ATOM 1324 C CA . CYS A 1 167 ? -13.141 3.880 12.384 1.00 93.31 167 CYS A CA 1
ATOM 1325 C C . CYS A 1 167 ? -11.672 4.254 12.605 1.00 93.31 167 CYS A C 1
ATOM 1327 O O . CYS A 1 167 ? -11.138 5.123 11.918 1.00 93.31 167 CYS A O 1
ATOM 1329 N N . MET A 1 168 ? -11.012 3.552 13.520 1.00 95.94 168 MET A N 1
ATOM 1330 C CA . MET A 1 168 ? -9.566 3.617 13.696 1.00 95.94 168 MET A CA 1
ATOM 1331 C C . MET A 1 168 ? -8.891 2.639 12.719 1.00 95.94 168 MET A C 1
ATOM 1333 O O . MET A 1 168 ? -9.179 1.440 12.771 1.00 95.94 168 MET A O 1
ATOM 1337 N N . PRO A 1 169 ? -8.039 3.111 11.794 1.00 97.69 169 PRO A N 1
ATOM 1338 C CA . PRO A 1 169 ? -7.399 2.248 10.814 1.00 97.69 169 PRO A CA 1
ATOM 1339 C C . PRO A 1 169 ? -6.152 1.596 11.395 1.00 97.69 169 PRO A C 1
ATOM 1341 O O . PRO A 1 169 ? -5.240 2.321 11.769 1.00 97.69 169 PRO A O 1
ATOM 1344 N N . ILE A 1 170 ? -6.081 0.265 11.415 1.00 97.81 170 ILE A N 1
ATOM 1345 C CA . ILE A 1 170 ? -4.878 -0.494 11.783 1.00 97.81 170 ILE A CA 1
ATOM 1346 C C . ILE A 1 170 ? -4.287 -1.092 10.504 1.00 97.81 170 ILE A C 1
ATOM 1348 O O . ILE A 1 170 ? -4.972 -1.834 9.793 1.00 97.81 170 ILE A O 1
ATOM 1352 N N . PHE A 1 171 ? -3.037 -0.744 10.198 1.00 97.62 171 PHE A N 1
ATOM 1353 C CA . PHE A 1 171 ? -2.305 -1.264 9.044 1.00 97.62 171 PHE A CA 1
ATOM 1354 C C . PHE A 1 171 ? -1.422 -2.434 9.472 1.00 97.62 171 PHE A C 1
ATOM 1356 O O . PHE A 1 171 ? -0.673 -2.311 10.433 1.00 97.62 171 PHE A O 1
ATOM 1363 N N . ILE A 1 172 ? -1.552 -3.571 8.788 1.00 94.88 172 ILE A N 1
ATOM 1364 C CA . ILE A 1 172 ? -0.875 -4.822 9.129 1.00 94.88 172 ILE A CA 1
ATOM 1365 C C . ILE A 1 172 ? -0.219 -5.373 7.862 1.00 94.88 172 ILE A C 1
ATOM 1367 O O . ILE A 1 172 ? -0.918 -5.753 6.919 1.00 94.88 172 ILE A O 1
ATOM 1371 N N . GLU A 1 173 ? 1.113 -5.430 7.846 1.00 89.56 173 GLU A N 1
ATOM 1372 C CA . GLU A 1 173 ? 1.881 -6.069 6.773 1.00 89.56 173 GLU A CA 1
ATOM 1373 C C . GLU A 1 173 ? 1.926 -7.580 7.031 1.00 89.56 173 GLU A C 1
ATOM 1375 O O . GLU A 1 173 ? 2.571 -8.051 7.963 1.00 89.56 173 GLU A O 1
ATOM 1380 N N . LEU A 1 174 ? 1.222 -8.372 6.218 1.00 87.00 174 LEU A N 1
ATOM 1381 C CA . LEU A 1 174 ? 1.069 -9.808 6.473 1.00 87.00 174 LEU A CA 1
ATOM 1382 C C . LEU A 1 174 ? 2.386 -10.589 6.335 1.00 87.00 174 LEU A C 1
ATOM 1384 O O . LEU A 1 174 ? 2.527 -11.646 6.950 1.00 87.00 174 LEU A O 1
ATOM 1388 N N . LYS A 1 175 ? 3.360 -10.047 5.596 1.00 80.31 175 LYS A N 1
ATOM 1389 C CA . LYS A 1 175 ? 4.723 -10.591 5.488 1.00 80.31 175 LYS A CA 1
ATOM 1390 C C . LYS A 1 175 ? 5.486 -10.620 6.820 1.00 80.31 175 LYS A C 1
ATOM 1392 O O . LYS A 1 175 ? 6.470 -11.341 6.930 1.00 80.31 175 LYS A O 1
ATOM 1397 N N . GLU A 1 176 ? 5.071 -9.826 7.815 1.00 78.31 176 GLU A N 1
ATOM 1398 C CA . GLU A 1 176 ? 5.706 -9.804 9.141 1.00 78.31 176 GLU A CA 1
ATOM 1399 C C . GLU A 1 176 ? 5.374 -11.057 9.961 1.00 78.31 176 GLU A C 1
ATOM 1401 O O . GLU A 1 176 ? 6.071 -11.374 10.925 1.00 78.31 176 GLU A O 1
ATOM 1406 N N . PHE A 1 177 ? 4.324 -11.794 9.586 1.00 74.81 177 PHE A N 1
ATOM 1407 C CA . PHE A 1 177 ? 3.966 -13.018 10.281 1.00 74.81 177 PHE A CA 1
ATOM 1408 C C . PHE A 1 177 ? 4.690 -14.239 9.724 1.00 74.81 177 PHE A C 1
ATOM 1410 O O . PHE A 1 177 ? 4.696 -14.516 8.523 1.00 74.81 177 PHE A O 1
ATOM 1417 N N . ASN A 1 178 ? 5.155 -15.078 10.645 1.00 66.38 178 ASN A N 1
ATOM 1418 C CA . ASN A 1 178 ? 5.454 -16.470 10.346 1.00 66.38 178 ASN A CA 1
ATOM 1419 C C . ASN A 1 178 ? 4.143 -17.268 10.227 1.00 66.38 178 ASN A C 1
ATOM 1421 O O . ASN A 1 178 ? 3.167 -17.007 10.935 1.00 66.38 178 ASN A O 1
ATOM 1425 N N . THR A 1 179 ? 4.114 -18.284 9.359 1.00 62.41 179 THR A N 1
ATOM 1426 C CA . THR A 1 179 ? 2.908 -19.075 9.028 1.00 62.41 179 THR A CA 1
ATOM 1427 C C . THR A 1 179 ? 2.156 -19.652 10.227 1.00 62.41 179 THR A C 1
ATOM 1429 O O . THR A 1 179 ? 0.945 -19.858 10.156 1.00 62.41 179 THR A O 1
ATOM 1432 N N . SER A 1 180 ? 2.861 -19.940 11.322 1.00 62.97 180 SER A N 1
ATOM 1433 C CA . SER A 1 180 ? 2.319 -20.550 12.539 1.00 62.97 180 SER A CA 1
ATOM 1434 C C . SER A 1 180 ? 1.785 -19.554 13.566 1.00 62.97 180 SER A C 1
ATOM 1436 O O . SER A 1 180 ? 1.080 -19.992 14.473 1.00 62.97 180 SER A O 1
ATOM 1438 N N . ASP A 1 181 ? 2.038 -18.249 13.421 1.00 69.69 181 ASP A N 1
ATOM 1439 C CA . ASP A 1 181 ? 1.846 -17.251 14.489 1.00 69.69 181 ASP A CA 1
ATOM 1440 C C . ASP A 1 181 ? 1.049 -16.014 14.053 1.00 69.69 181 ASP A C 1
ATOM 1442 O O . ASP A 1 181 ? 1.154 -14.953 14.663 1.00 69.69 181 ASP A O 1
ATOM 1446 N N . ILE A 1 182 ? 0.197 -16.135 13.024 1.00 81.31 182 ILE A N 1
ATOM 1447 C CA . ILE A 1 182 ? -0.740 -15.050 12.691 1.00 81.31 182 ILE A CA 1
ATOM 1448 C C . ILE A 1 182 ? -1.711 -14.839 13.853 1.00 81.31 182 ILE A C 1
ATOM 1450 O O . ILE A 1 182 ? -2.649 -15.624 14.032 1.00 81.31 182 ILE A O 1
ATOM 1454 N N . ASP A 1 183 ? -1.492 -13.759 14.596 1.00 88.75 183 ASP A N 1
ATOM 1455 C CA . ASP A 1 183 ? -2.364 -13.251 15.647 1.00 88.75 183 ASP A CA 1
ATOM 1456 C C . ASP A 1 183 ? -2.631 -11.759 15.417 1.00 88.75 183 ASP A C 1
ATOM 1458 O O . ASP A 1 183 ? -1.980 -10.874 15.972 1.00 88.75 183 ASP A O 1
ATOM 1462 N N . LEU A 1 184 ? -3.638 -11.485 14.583 1.00 93.19 184 LEU A N 1
ATOM 1463 C CA . LEU A 1 184 ? -4.064 -10.120 14.273 1.00 93.19 184 LEU A CA 1
ATOM 1464 C C . LEU A 1 184 ? -4.537 -9.364 15.521 1.00 93.19 184 LEU A C 1
ATOM 1466 O O . LEU A 1 184 ? -4.421 -8.143 15.575 1.00 93.19 184 LEU A O 1
ATOM 1470 N N . LYS A 1 185 ? -5.080 -10.069 16.526 1.00 95.38 185 LYS A N 1
ATOM 1471 C CA . LYS A 1 185 ? -5.540 -9.431 17.762 1.00 95.38 185 LYS A CA 1
ATOM 1472 C C . LYS A 1 185 ? -4.341 -8.878 18.518 1.00 95.38 185 LYS A C 1
ATOM 1474 O O . LYS A 1 185 ? -4.371 -7.715 18.913 1.00 95.38 185 LYS A O 1
ATOM 1479 N N . LYS A 1 186 ? -3.296 -9.694 18.679 1.00 93.94 186 LYS A N 1
ATOM 1480 C CA . LYS A 1 186 ? -2.046 -9.289 19.324 1.00 93.94 186 LYS A CA 1
ATOM 1481 C C . LYS A 1 186 ? -1.425 -8.077 18.633 1.00 93.94 186 LYS A C 1
ATOM 1483 O O . LYS A 1 186 ? -1.120 -7.112 19.317 1.00 93.94 186 LYS A O 1
ATOM 1488 N N . THR A 1 187 ? -1.362 -8.053 17.301 1.00 94.19 187 THR A N 1
ATOM 1489 C CA . THR A 1 187 ? -0.851 -6.885 16.558 1.00 94.19 187 THR A CA 1
ATOM 1490 C C . THR A 1 187 ? -1.622 -5.600 16.874 1.00 94.19 187 THR A C 1
ATOM 1492 O O . THR A 1 187 ? -1.018 -4.549 17.060 1.00 94.19 187 THR A O 1
ATOM 1495 N N . ILE A 1 188 ? -2.953 -5.666 16.995 1.00 96.88 188 ILE A N 1
ATOM 1496 C CA . ILE A 1 188 ? -3.769 -4.500 17.377 1.00 96.88 188 ILE A CA 1
ATOM 1497 C C . ILE A 1 188 ? -3.437 -4.052 18.808 1.00 96.88 188 ILE A C 1
ATOM 1499 O O . ILE A 1 188 ? -3.316 -2.857 19.068 1.00 96.88 188 ILE A O 1
ATOM 1503 N N . ILE A 1 189 ? -3.290 -5.000 19.737 1.00 97.06 189 ILE A N 1
ATOM 1504 C CA . ILE A 1 189 ? -2.955 -4.720 21.140 1.00 97.06 189 ILE A CA 1
ATOM 1505 C C . ILE A 1 189 ? -1.583 -4.053 21.239 1.00 97.06 189 ILE A C 1
ATOM 1507 O O . ILE A 1 189 ? -1.457 -3.027 21.908 1.00 97.06 189 ILE A O 1
ATOM 1511 N N . ASP A 1 190 ? -0.588 -4.604 20.548 1.00 95.38 190 ASP A N 1
ATOM 1512 C CA . ASP A 1 190 ? 0.783 -4.100 20.534 1.00 95.38 190 ASP A CA 1
ATOM 1513 C C . ASP A 1 190 ? 0.840 -2.690 19.927 1.00 95.38 190 ASP A C 1
ATOM 1515 O O . ASP A 1 190 ? 1.529 -1.812 20.450 1.00 95.38 190 ASP A O 1
ATOM 1519 N N . GLU A 1 191 ? 0.048 -2.416 18.888 1.00 95.38 191 GLU A N 1
ATOM 1520 C CA . GLU A 1 191 ? -0.025 -1.088 18.277 1.00 95.38 191 GLU A CA 1
ATOM 1521 C C . GLU A 1 191 ? -0.663 -0.050 19.227 1.00 95.38 191 GLU A C 1
ATOM 1523 O O . GLU A 1 191 ? -0.146 1.061 19.397 1.00 95.38 191 GLU A O 1
ATOM 1528 N N . LEU A 1 192 ? -1.749 -0.413 19.923 1.00 95.69 192 LEU A N 1
ATOM 1529 C CA . LEU A 1 192 ? -2.359 0.449 20.943 1.00 95.69 192 LEU A CA 1
ATOM 1530 C C . LEU A 1 192 ? -1.422 0.674 22.140 1.00 95.69 192 LEU A C 1
ATOM 1532 O O . LEU A 1 192 ? -1.335 1.794 22.652 1.00 95.69 192 LEU A O 1
ATOM 1536 N N . ALA A 1 193 ? -0.704 -0.364 22.573 1.00 96.12 193 ALA A N 1
ATOM 1537 C CA . ALA A 1 193 ? 0.283 -0.283 23.645 1.00 96.12 193 ALA A CA 1
ATOM 1538 C C . ALA A 1 193 ? 1.452 0.637 23.263 1.00 96.12 193 ALA A C 1
ATOM 1540 O O . ALA A 1 193 ? 1.824 1.511 24.047 1.00 96.12 193 ALA A O 1
ATOM 1541 N N . THR A 1 194 ? 1.963 0.513 22.035 1.00 95.62 194 THR A N 1
ATOM 1542 C CA . THR A 1 194 ? 3.005 1.389 21.472 1.00 95.62 194 THR A CA 1
ATOM 1543 C C . THR A 1 194 ? 2.599 2.861 21.539 1.00 95.62 194 THR A C 1
ATOM 1545 O O . THR A 1 194 ? 3.405 3.725 21.884 1.00 95.62 194 THR A O 1
ATOM 1548 N N . CYS A 1 195 ? 1.323 3.154 21.281 1.00 94.31 195 CYS A N 1
ATOM 1549 C CA . CYS A 1 195 ? 0.773 4.507 21.350 1.00 94.31 195 CYS A CA 1
ATOM 1550 C C . CYS A 1 195 ? 0.297 4.916 22.756 1.00 94.31 195 CYS A C 1
ATOM 1552 O O . CYS A 1 195 ? -0.265 5.997 22.916 1.00 94.31 195 CYS A O 1
ATOM 1554 N N . LYS A 1 196 ? 0.541 4.084 23.778 1.00 93.88 196 LYS A N 1
ATOM 1555 C CA . LYS A 1 196 ? 0.210 4.326 25.192 1.00 93.88 196 LYS A CA 1
ATOM 1556 C C . LYS A 1 196 ? -1.288 4.513 25.463 1.00 93.88 196 LYS A C 1
ATOM 1558 O O . LYS A 1 196 ? -1.670 5.267 26.361 1.00 93.88 196 LYS A O 1
ATOM 1563 N N . TYR A 1 197 ? -2.150 3.820 24.718 1.00 90.94 197 TYR A N 1
ATOM 1564 C CA . TYR A 1 197 ? -3.570 3.762 25.068 1.00 90.94 197 TYR A CA 1
ATOM 1565 C C . TYR A 1 197 ? -3.770 3.082 26.434 1.00 90.94 197 TYR A C 1
ATOM 1567 O O . TYR A 1 197 ? -3.068 2.118 26.747 1.00 90.94 197 TYR A O 1
ATOM 1575 N N . PRO A 1 198 ? -4.732 3.544 27.256 1.00 88.44 198 PRO A N 1
ATOM 1576 C CA . PRO A 1 198 ? -5.046 2.899 28.526 1.00 88.44 198 PRO A CA 1
ATOM 1577 C C . PRO A 1 198 ? -5.642 1.505 28.296 1.00 88.44 198 PRO A C 1
ATOM 1579 O O . PRO A 1 198 ? -6.450 1.316 27.385 1.00 88.44 198 PRO A O 1
ATOM 1582 N N . GLU A 1 199 ? -5.255 0.541 29.137 1.00 89.81 199 GLU A N 1
ATOM 1583 C CA . GLU A 1 199 ? -5.709 -0.859 29.069 1.00 89.81 199 GLU A CA 1
ATOM 1584 C C . GLU A 1 199 ? -5.720 -1.410 27.621 1.00 89.81 199 GLU A C 1
ATOM 1586 O O . GLU A 1 199 ? -6.784 -1.775 27.117 1.00 89.81 199 GLU A O 1
ATOM 1591 N N . PRO A 1 200 ? -4.575 -1.455 26.906 1.00 92.50 200 PRO A N 1
ATOM 1592 C CA . PRO A 1 200 ? -4.540 -1.689 25.456 1.00 92.50 200 PRO A CA 1
ATOM 1593 C C . PRO A 1 200 ? -5.219 -2.999 25.036 1.00 92.50 200 PRO A C 1
ATOM 1595 O O . PRO A 1 200 ? -5.921 -3.022 24.029 1.00 92.50 200 PRO A O 1
ATOM 1598 N N . GLN A 1 201 ? -5.108 -4.055 25.852 1.00 94.25 201 GLN A N 1
ATOM 1599 C CA . GLN A 1 201 ? -5.838 -5.313 25.670 1.00 94.25 201 GLN A CA 1
ATOM 1600 C C . GLN A 1 201 ? -7.356 -5.098 25.595 1.00 94.25 201 GLN A C 1
ATOM 1602 O O . GLN A 1 201 ? -8.012 -5.501 24.634 1.00 94.25 201 GLN A O 1
ATOM 1607 N N . ARG A 1 202 ? -7.914 -4.449 26.622 1.00 90.81 202 ARG A N 1
ATOM 1608 C CA . ARG A 1 202 ? -9.351 -4.201 26.749 1.00 90.81 202 ARG A CA 1
ATOM 1609 C C . ARG A 1 202 ? -9.831 -3.223 25.684 1.00 90.81 202 ARG A C 1
ATOM 1611 O O . ARG A 1 202 ? -10.873 -3.446 25.077 1.00 90.81 202 ARG A O 1
ATOM 1618 N N . SER A 1 203 ? -9.059 -2.169 25.431 1.00 91.12 203 SER A N 1
ATOM 1619 C CA . SER A 1 203 ? -9.339 -1.188 24.383 1.00 91.12 203 SER A CA 1
ATOM 1620 C C . SER A 1 203 ? -9.396 -1.846 23.000 1.00 91.12 203 SER A C 1
ATOM 1622 O O . SER A 1 203 ? -10.339 -1.596 22.250 1.00 91.12 203 SER A O 1
ATOM 1624 N N . ALA A 1 204 ? -8.455 -2.743 22.677 1.00 95.31 204 ALA A N 1
ATOM 1625 C CA . ALA A 1 204 ? -8.466 -3.501 21.426 1.00 95.31 204 ALA A CA 1
ATOM 1626 C C . ALA A 1 204 ? -9.714 -4.387 21.303 1.00 95.31 204 ALA A C 1
ATOM 1628 O O . ALA A 1 204 ? -10.387 -4.361 20.273 1.00 95.31 204 ALA A O 1
ATOM 1629 N N . GLU A 1 205 ? -10.052 -5.141 22.354 1.00 94.38 205 GLU A N 1
ATOM 1630 C CA . GLU A 1 205 ? -11.250 -5.991 22.394 1.00 94.38 205 GLU A CA 1
ATOM 1631 C C . GLU A 1 205 ? -12.532 -5.179 22.200 1.00 94.38 205 GLU A C 1
ATOM 1633 O O . GLU A 1 205 ? -13.367 -5.533 21.373 1.00 94.38 205 GLU A O 1
ATOM 1638 N N . GLN A 1 206 ? -12.654 -4.041 22.883 1.00 91.75 206 GLN A N 1
ATOM 1639 C CA . GLN A 1 206 ? -13.806 -3.152 22.761 1.00 91.75 206 GLN A CA 1
ATOM 1640 C C . GLN A 1 206 ? -13.955 -2.566 21.360 1.00 91.75 206 GLN A C 1
ATOM 1642 O O . GLN A 1 206 ? -15.066 -2.527 20.830 1.00 91.75 206 GLN A O 1
ATOM 1647 N N . LEU A 1 207 ? -12.856 -2.107 20.759 1.00 95.50 207 LEU A N 1
ATOM 1648 C CA . LEU A 1 207 ? -12.867 -1.567 19.402 1.00 95.50 207 LEU A CA 1
ATOM 1649 C C . LEU A 1 207 ? -13.250 -2.645 18.380 1.00 95.50 207 LEU A C 1
ATOM 1651 O O . LEU A 1 207 ? -14.055 -2.377 17.485 1.00 95.50 207 LEU A O 1
ATOM 1655 N N . LEU A 1 208 ? -12.722 -3.861 18.545 1.00 96.69 208 LEU A N 1
ATOM 1656 C CA . LEU A 1 208 ? -13.054 -5.013 17.712 1.00 96.69 208 LEU A CA 1
ATOM 1657 C C . LEU A 1 208 ? -14.528 -5.414 17.848 1.00 96.69 208 LEU A C 1
ATOM 1659 O O . LEU A 1 208 ? -15.220 -5.523 16.836 1.00 96.69 208 LEU A O 1
ATOM 1663 N N . ASP A 1 209 ? -15.033 -5.591 19.066 1.00 95.25 209 ASP A N 1
ATOM 1664 C CA . ASP A 1 209 ? -16.414 -6.030 19.310 1.00 95.25 209 ASP A CA 1
ATOM 1665 C C . ASP A 1 209 ? -17.449 -5.009 18.810 1.00 95.25 209 ASP A C 1
ATOM 1667 O O . ASP A 1 209 ? -18.553 -5.375 18.407 1.00 95.25 209 ASP A O 1
ATOM 1671 N N . GLN A 1 210 ? -17.096 -3.721 18.800 1.00 94.19 210 GLN A N 1
ATOM 1672 C CA . GLN A 1 210 ? -17.989 -2.634 18.388 1.00 94.19 210 GLN A CA 1
ATOM 1673 C C . GLN A 1 210 ? -17.881 -2.253 16.907 1.00 94.19 210 GLN A C 1
ATOM 1675 O O . GLN A 1 210 ? -18.551 -1.310 16.473 1.00 94.19 210 GLN A O 1
ATOM 1680 N N . GLY A 1 211 ? -17.042 -2.940 16.127 1.00 95.94 211 GLY A N 1
ATOM 1681 C CA . GLY A 1 211 ? -16.878 -2.642 14.703 1.00 95.94 211 GLY A CA 1
ATOM 1682 C C . GLY A 1 211 ? -16.202 -1.296 14.431 1.00 95.94 211 GLY A C 1
ATOM 1683 O O . GLY A 1 211 ? -16.512 -0.627 13.445 1.00 95.94 211 GLY A O 1
ATOM 1684 N N . LYS A 1 212 ? -15.326 -0.845 15.335 1.00 96.56 212 LYS A N 1
ATOM 1685 C CA . LYS A 1 212 ? -14.706 0.487 15.286 1.00 96.56 212 LYS A CA 1
ATOM 1686 C C . LYS A 1 212 ? -13.337 0.494 14.623 1.00 96.56 212 LYS A C 1
ATOM 1688 O O . LYS A 1 212 ? -12.708 1.550 14.580 1.00 96.56 212 LYS A O 1
ATOM 1693 N N . LEU A 1 213 ? -12.903 -0.632 14.061 1.00 98.00 213 LEU A N 1
ATOM 1694 C CA . LEU A 1 213 ? -11.647 -0.734 13.330 1.00 98.00 213 LEU A CA 1
ATOM 1695 C C . LEU A 1 213 ? -11.854 -0.824 11.814 1.00 98.00 213 LEU A C 1
ATOM 1697 O O . LEU A 1 213 ? -12.781 -1.469 11.314 1.00 98.00 213 LEU A O 1
ATOM 1701 N N . LEU A 1 214 ? -10.934 -0.185 11.092 1.00 98.56 214 LEU A N 1
ATOM 1702 C CA . LEU A 1 214 ? -10.652 -0.450 9.686 1.00 98.56 214 LEU A CA 1
ATOM 1703 C C . LEU A 1 214 ? -9.341 -1.240 9.619 1.00 98.56 214 LEU A C 1
ATOM 1705 O O . LEU A 1 214 ? -8.268 -0.690 9.833 1.00 98.56 214 LEU A O 1
ATOM 1709 N N . LEU A 1 215 ? -9.424 -2.534 9.340 1.00 98.44 215 LEU A N 1
ATOM 1710 C CA . LEU A 1 215 ? -8.267 -3.421 9.277 1.00 98.44 215 LEU A CA 1
ATOM 1711 C C . LEU A 1 215 ? -7.747 -3.484 7.840 1.00 98.44 215 LEU A C 1
ATOM 1713 O O . LEU A 1 215 ? -8.451 -3.934 6.932 1.00 98.44 215 LEU A O 1
ATOM 1717 N N . LEU A 1 216 ? -6.525 -2.995 7.640 1.00 98.44 216 LEU A N 1
ATOM 1718 C CA . LEU A 1 216 ? -5.839 -2.922 6.352 1.00 98.44 216 LEU A CA 1
ATOM 1719 C C . LEU A 1 216 ? -4.775 -4.025 6.322 1.00 98.44 216 LEU A C 1
ATOM 1721 O O . LEU A 1 216 ? -3.718 -3.872 6.926 1.00 98.44 216 LEU A O 1
ATOM 1725 N N . LEU A 1 217 ? -5.086 -5.144 5.670 1.00 95.81 217 LEU A N 1
ATOM 1726 C CA . LEU A 1 217 ? -4.249 -6.346 5.640 1.00 95.81 217 LEU A CA 1
ATOM 1727 C C . LEU A 1 217 ? -3.476 -6.397 4.318 1.00 95.81 217 LEU A C 1
ATOM 1729 O O . LEU A 1 217 ? -4.043 -6.766 3.286 1.00 95.81 217 LEU A O 1
ATOM 1733 N N . ASP A 1 218 ? -2.211 -5.993 4.330 1.00 93.00 218 ASP A N 1
ATOM 1734 C CA . ASP A 1 218 ? -1.414 -5.852 3.112 1.00 93.00 218 ASP A CA 1
ATOM 1735 C C . ASP A 1 218 ? -0.575 -7.100 2.819 1.00 93.00 218 ASP A C 1
ATOM 1737 O O . ASP A 1 218 ? 0.068 -7.637 3.719 1.00 93.00 218 ASP A O 1
ATOM 1741 N N . GLY A 1 219 ? -0.561 -7.543 1.559 1.00 86.19 219 GLY A N 1
ATOM 1742 C CA . GLY A 1 219 ? 0.362 -8.573 1.080 1.00 86.19 219 GLY A CA 1
ATOM 1743 C C . GLY A 1 219 ? -0.015 -9.998 1.481 1.00 86.19 219 GLY A C 1
ATOM 1744 O O . GLY A 1 219 ? 0.815 -10.729 2.009 1.00 86.19 219 GLY A O 1
ATOM 1745 N N . LEU A 1 220 ? -1.253 -10.433 1.219 1.00 84.06 220 LEU A N 1
ATOM 1746 C CA . LEU A 1 220 ? -1.667 -11.816 1.505 1.00 84.06 220 LEU A CA 1
ATOM 1747 C C . LEU A 1 220 ? -0.780 -12.861 0.804 1.00 84.06 220 LEU A C 1
ATOM 1749 O O . LEU A 1 220 ? -0.519 -13.914 1.376 1.00 84.06 220 LEU A O 1
ATOM 1753 N N . ASP A 1 221 ? -0.302 -12.562 -0.406 1.00 75.25 221 ASP A N 1
ATOM 1754 C CA . ASP A 1 221 ? 0.609 -13.430 -1.164 1.00 75.25 221 ASP A CA 1
ATOM 1755 C C . ASP A 1 221 ? 2.056 -13.428 -0.647 1.00 75.25 221 ASP A C 1
ATOM 1757 O O . ASP A 1 221 ? 2.877 -14.210 -1.116 1.00 75.25 221 ASP A O 1
ATOM 1761 N N . GLU A 1 222 ? 2.380 -12.554 0.306 1.00 72.38 222 GLU A N 1
ATOM 1762 C CA . GLU A 1 222 ? 3.720 -12.420 0.888 1.00 72.38 222 GLU A CA 1
ATOM 1763 C C . GLU A 1 222 ? 3.851 -13.172 2.223 1.00 72.38 222 GLU A C 1
ATOM 1765 O O . GLU A 1 222 ? 4.911 -13.161 2.849 1.00 72.38 222 GLU A O 1
ATOM 1770 N N . VAL A 1 223 ? 2.792 -13.863 2.657 1.00 72.56 223 VAL A N 1
ATOM 1771 C CA . VAL A 1 223 ? 2.861 -14.780 3.797 1.00 72.56 223 VAL A CA 1
ATOM 1772 C C . VAL A 1 223 ? 3.717 -15.986 3.406 1.00 72.56 223 VAL A C 1
ATOM 1774 O O . VAL A 1 223 ? 3.503 -16.593 2.359 1.00 72.56 223 VAL A O 1
ATOM 1777 N N . ASN A 1 224 ? 4.686 -16.347 4.253 1.00 62.41 224 ASN A N 1
ATOM 1778 C CA . ASN A 1 224 ? 5.632 -17.436 3.986 1.00 62.41 224 ASN A CA 1
ATOM 1779 C C . ASN A 1 224 ? 4.909 -18.728 3.522 1.00 62.41 224 ASN A C 1
ATOM 1781 O O . ASN A 1 224 ? 3.867 -19.114 4.049 1.00 62.41 224 ASN A O 1
ATOM 1785 N N . THR A 1 225 ? 5.427 -19.396 2.491 1.00 56.47 225 THR A N 1
ATOM 1786 C CA . THR A 1 225 ? 4.621 -20.296 1.649 1.00 56.47 225 THR A CA 1
ATOM 1787 C C . THR A 1 225 ? 4.408 -21.707 2.195 1.00 56.47 225 THR A C 1
ATOM 1789 O O . THR A 1 225 ? 3.599 -22.468 1.663 1.00 56.47 225 THR A O 1
ATOM 1792 N N . ASN A 1 226 ? 5.028 -22.059 3.323 1.00 56.69 226 ASN A N 1
ATOM 1793 C CA . ASN A 1 226 ? 4.869 -23.390 3.917 1.00 56.69 226 ASN A CA 1
ATOM 1794 C C . ASN A 1 226 ? 3.464 -23.640 4.520 1.00 56.69 226 ASN A C 1
ATOM 1796 O O . ASN A 1 226 ? 3.127 -24.788 4.815 1.00 56.69 226 ASN A O 1
ATOM 1800 N N . SER A 1 227 ? 2.623 -22.606 4.699 1.00 62.59 227 SER A N 1
ATOM 1801 C CA . SER A 1 227 ? 1.253 -22.771 5.221 1.00 62.59 227 SER A CA 1
ATOM 1802 C C . SER A 1 227 ? 0.283 -21.618 4.894 1.00 62.59 227 SER A C 1
ATOM 1804 O O . SER A 1 227 ? -0.496 -21.187 5.744 1.00 62.59 227 SER A O 1
ATOM 1806 N N . GLU A 1 228 ? 0.275 -21.129 3.651 1.00 68.25 228 GLU A N 1
ATOM 1807 C CA . GLU A 1 228 ? -0.668 -20.089 3.182 1.00 68.25 228 GLU A CA 1
ATOM 1808 C C . GLU A 1 228 ? -2.140 -20.425 3.517 1.00 68.25 228 GLU A C 1
ATOM 1810 O O . GLU A 1 228 ? -2.897 -19.588 4.008 1.00 68.25 228 GLU A O 1
ATOM 1815 N N . ALA A 1 229 ? -2.539 -21.692 3.357 1.00 74.06 229 ALA A N 1
ATOM 1816 C CA . ALA A 1 229 ? -3.888 -22.155 3.690 1.00 74.06 229 ALA A CA 1
ATOM 1817 C C . ALA A 1 229 ? -4.241 -21.968 5.179 1.00 74.06 229 ALA A C 1
ATOM 1819 O O . ALA A 1 229 ? -5.371 -21.597 5.508 1.00 74.06 229 ALA A O 1
ATOM 1820 N N . LEU A 1 230 ? -3.281 -22.189 6.086 1.00 78.56 230 LEU A N 1
ATOM 1821 C CA . LEU A 1 230 ? -3.469 -21.975 7.522 1.00 78.56 230 LEU A CA 1
ATOM 1822 C C . LEU A 1 230 ? -3.600 -20.483 7.837 1.00 78.56 230 LEU A C 1
ATOM 1824 O O . LEU A 1 230 ? -4.469 -20.091 8.621 1.00 78.56 230 LEU A O 1
ATOM 1828 N N . ALA A 1 231 ? -2.774 -19.652 7.200 1.00 79.75 231 ALA A N 1
ATOM 1829 C CA . ALA A 1 231 ? -2.836 -18.204 7.333 1.00 79.75 231 ALA A CA 1
ATOM 1830 C C . ALA A 1 231 ? -4.211 -17.662 6.924 1.00 79.75 231 ALA A C 1
ATOM 1832 O O . ALA A 1 231 ? -4.882 -16.978 7.701 1.00 79.75 231 ALA A O 1
ATOM 1833 N N . ILE A 1 232 ? -4.683 -18.067 5.747 1.00 81.69 232 ILE A N 1
ATOM 1834 C CA . ILE A 1 232 ? -6.007 -17.722 5.230 1.00 81.69 232 ILE A CA 1
ATOM 1835 C C . ILE A 1 232 ? -7.104 -18.199 6.182 1.00 81.69 232 ILE A C 1
ATOM 1837 O O . ILE A 1 232 ? -8.001 -17.423 6.512 1.00 81.69 232 ILE A O 1
ATOM 1841 N N . GLN A 1 233 ? -7.025 -19.436 6.682 1.00 84.81 233 GLN A N 1
ATOM 1842 C CA . GLN A 1 233 ? -8.001 -19.964 7.636 1.00 84.81 233 GLN A CA 1
ATOM 1843 C C . GLN A 1 233 ? -8.063 -19.123 8.922 1.00 84.81 233 GLN A C 1
ATOM 1845 O O . GLN A 1 233 ? -9.152 -18.857 9.434 1.00 84.81 233 GLN A O 1
ATOM 1850 N N . ARG A 1 234 ? -6.916 -18.691 9.458 1.00 87.62 234 ARG A N 1
ATOM 1851 C CA . ARG A 1 234 ? -6.860 -17.847 10.662 1.00 87.62 234 ARG A CA 1
ATOM 1852 C C . ARG A 1 234 ? -7.433 -16.460 10.417 1.00 87.62 234 ARG A C 1
ATOM 1854 O O . ARG A 1 234 ? -8.241 -16.000 11.223 1.00 87.62 234 ARG A O 1
ATOM 1861 N N . ILE A 1 235 ? -7.085 -15.833 9.294 1.00 89.88 235 ILE A N 1
ATOM 1862 C CA . ILE A 1 235 ? -7.643 -14.533 8.907 1.00 89.88 235 ILE A CA 1
ATOM 1863 C C . ILE A 1 235 ? -9.164 -14.655 8.730 1.00 89.88 235 ILE A C 1
ATOM 1865 O O . ILE A 1 235 ? -9.900 -13.825 9.253 1.00 89.88 235 ILE A O 1
ATOM 1869 N N . GLN A 1 236 ? -9.664 -15.713 8.079 1.00 90.31 236 GLN A N 1
ATOM 1870 C CA . GLN A 1 236 ? -11.106 -15.955 7.936 1.00 90.31 236 GLN A CA 1
ATOM 1871 C C . GLN A 1 236 ? -11.804 -16.106 9.291 1.00 90.31 236 GLN A C 1
ATOM 1873 O O . GLN A 1 236 ? -12.775 -15.398 9.550 1.00 90.31 236 GLN A O 1
ATOM 1878 N N . LYS A 1 237 ? -11.273 -16.941 10.197 1.00 91.75 237 LYS A N 1
ATOM 1879 C CA . LYS A 1 237 ? -11.813 -17.083 11.562 1.00 91.75 237 LYS A CA 1
ATOM 1880 C C . LYS A 1 237 ? -11.838 -15.748 12.308 1.00 91.75 237 LYS A C 1
ATOM 1882 O O . LYS A 1 237 ? -12.811 -15.446 12.999 1.00 91.75 237 LYS A O 1
ATOM 1887 N N . PHE A 1 238 ? -10.786 -14.941 12.163 1.00 94.44 238 PHE A N 1
ATOM 1888 C CA . PHE A 1 238 ? -10.721 -13.614 12.763 1.00 94.44 238 PHE A CA 1
ATOM 1889 C C . PHE A 1 238 ? -11.783 -12.675 12.182 1.00 94.44 238 PHE A C 1
ATOM 1891 O O . PHE A 1 238 ? -12.470 -12.004 12.942 1.00 94.44 238 PHE A O 1
ATOM 1898 N N . VAL A 1 239 ? -11.964 -12.653 10.860 1.00 94.62 239 VAL A N 1
ATOM 1899 C CA . VAL A 1 239 ? -12.992 -11.847 10.178 1.00 94.62 239 VAL A CA 1
ATOM 1900 C C . VAL A 1 239 ? -14.406 -12.272 10.592 1.00 94.62 239 VAL A C 1
ATOM 1902 O O . VAL A 1 239 ? -15.279 -11.423 10.785 1.00 94.62 239 VAL A O 1
ATOM 1905 N N . ASP A 1 240 ? -14.645 -13.575 10.745 1.00 94.12 240 ASP A N 1
ATOM 1906 C CA . ASP A 1 240 ? -15.946 -14.133 11.127 1.00 94.12 240 ASP A CA 1
ATOM 1907 C C . ASP A 1 240 ? -16.320 -13.806 12.575 1.00 94.12 240 ASP A C 1
ATOM 1909 O O . ASP A 1 240 ? -17.470 -13.453 12.842 1.00 94.12 240 ASP A O 1
ATOM 1913 N N . ARG A 1 241 ? -15.344 -13.825 13.491 1.00 95.56 241 ARG A N 1
ATOM 1914 C CA . ARG A 1 241 ? -15.505 -13.326 14.867 1.00 95.56 241 ARG A CA 1
ATOM 1915 C C . ARG A 1 241 ? -15.679 -11.800 14.889 1.00 95.56 241 ARG A C 1
ATOM 1917 O O . ARG A 1 241 ? -16.631 -11.276 15.451 1.00 95.56 241 ARG A O 1
ATOM 1924 N N . TYR A 1 242 ? -14.757 -11.128 14.210 1.00 96.44 242 TYR A N 1
ATOM 1925 C CA . TYR A 1 242 ? -14.568 -9.707 13.894 1.00 96.44 242 TYR A CA 1
ATOM 1926 C C . TYR A 1 242 ? -15.643 -8.969 13.093 1.00 96.44 242 TYR A C 1
ATOM 1928 O O . TYR A 1 242 ? -15.351 -7.897 12.557 1.00 96.44 242 TYR A O 1
ATOM 1936 N N . ASN A 1 243 ? -16.843 -9.521 12.931 1.00 95.19 243 ASN A N 1
ATOM 1937 C CA . ASN A 1 243 ? -17.645 -9.286 11.732 1.00 95.19 243 ASN A CA 1
ATOM 1938 C C . ASN A 1 243 ? -18.318 -7.913 11.579 1.00 95.19 243 ASN A C 1
ATOM 1940 O O . ASN A 1 243 ? -18.906 -7.678 10.526 1.00 95.19 243 ASN A O 1
ATOM 1944 N N . GLN A 1 244 ? -18.242 -7.043 12.586 1.00 95.94 244 GLN A N 1
ATOM 1945 C CA . GLN A 1 244 ? -18.746 -5.666 12.535 1.00 95.94 244 GLN A CA 1
ATOM 1946 C C . GLN A 1 244 ? -17.681 -4.668 12.058 1.00 95.94 244 GLN A C 1
ATOM 1948 O O . GLN A 1 244 ? -18.010 -3.541 11.699 1.00 95.94 244 GLN A O 1
ATOM 1953 N N . ASN A 1 245 ? -16.405 -5.069 12.032 1.00 98.00 245 ASN A N 1
ATOM 1954 C CA . ASN A 1 245 ? -15.319 -4.225 11.536 1.00 98.00 245 ASN A CA 1
ATOM 1955 C C . ASN A 1 245 ? -15.296 -4.196 10.009 1.00 98.00 245 ASN A C 1
ATOM 1957 O O . ASN A 1 245 ? -15.912 -5.025 9.325 1.00 98.00 245 ASN A O 1
ATOM 1961 N N . ARG A 1 246 ? -14.537 -3.238 9.480 1.00 98.06 246 ARG A N 1
ATOM 1962 C CA . ARG A 1 246 ? -14.268 -3.121 8.049 1.00 98.06 246 ARG A CA 1
ATOM 1963 C C . ARG A 1 246 ? -12.888 -3.681 7.740 1.00 98.06 246 ARG A C 1
ATOM 1965 O O . ARG A 1 246 ? -11.950 -3.467 8.499 1.00 98.06 246 ARG A O 1
ATOM 1972 N N . PHE A 1 247 ? -12.773 -4.375 6.617 1.00 98.12 247 PHE A N 1
ATOM 1973 C CA . PHE A 1 247 ? -11.563 -5.062 6.189 1.00 98.12 247 PHE A CA 1
ATOM 1974 C C . PHE A 1 247 ? -11.250 -4.698 4.743 1.00 98.12 247 PHE A C 1
ATOM 1976 O O . PHE A 1 247 ? -12.104 -4.836 3.862 1.00 98.12 247 PHE A O 1
ATOM 1983 N N . ILE A 1 248 ? -10.014 -4.278 4.496 1.00 97.81 248 ILE A N 1
ATOM 1984 C CA . ILE A 1 248 ? -9.454 -4.155 3.152 1.00 97.81 248 ILE A CA 1
ATOM 1985 C C . ILE A 1 248 ? -8.195 -5.009 3.133 1.00 97.81 248 ILE A C 1
ATOM 1987 O O . ILE A 1 248 ? -7.232 -4.704 3.827 1.00 97.81 248 ILE A O 1
ATOM 1991 N N . CYS A 1 249 ? -8.222 -6.092 2.367 1.00 95.19 249 CYS A N 1
ATOM 1992 C CA . CYS A 1 249 ? -7.078 -6.970 2.178 1.00 95.19 249 CYS A CA 1
ATOM 1993 C C . CYS A 1 249 ? -6.501 -6.762 0.780 1.00 95.19 249 CYS A C 1
ATOM 1995 O O . CYS A 1 249 ? -7.256 -6.478 -0.152 1.00 95.19 249 CYS A O 1
ATOM 1997 N N . SER A 1 250 ? -5.187 -6.881 0.626 1.00 91.94 250 SER A N 1
ATOM 1998 C CA . SER A 1 250 ? -4.525 -6.822 -0.670 1.00 91.94 250 SER A CA 1
ATOM 1999 C C . SER A 1 250 ? -3.849 -8.150 -1.008 1.00 91.94 250 SER A C 1
ATOM 2001 O O . SER A 1 250 ? -3.312 -8.835 -0.138 1.00 91.94 250 SER A O 1
ATOM 2003 N N . CYS A 1 251 ? -3.887 -8.524 -2.284 1.00 83.94 251 CYS A N 1
ATOM 2004 C CA . CYS A 1 251 ? -3.214 -9.716 -2.790 1.00 83.94 251 CYS A CA 1
ATOM 2005 C C . CYS A 1 251 ? -2.823 -9.514 -4.257 1.00 83.94 251 CYS A C 1
ATOM 2007 O O . CYS A 1 251 ? -3.460 -8.754 -4.999 1.00 83.94 251 CYS A O 1
ATOM 2009 N N . ARG A 1 252 ? -1.763 -10.171 -4.721 1.00 77.00 252 ARG A N 1
ATOM 2010 C CA . ARG A 1 252 ? -1.491 -10.260 -6.158 1.00 77.00 252 ARG A CA 1
ATOM 2011 C C . ARG A 1 252 ? -2.549 -11.112 -6.854 1.00 77.00 252 ARG A C 1
ATOM 2013 O O . ARG A 1 252 ? -2.865 -12.209 -6.415 1.00 77.00 252 ARG A O 1
ATOM 2020 N N . THR A 1 253 ? -3.038 -10.645 -8.007 1.00 68.88 253 THR A N 1
ATOM 2021 C CA . THR A 1 253 ? -4.099 -11.348 -8.756 1.00 68.88 253 THR A CA 1
ATOM 2022 C C . THR A 1 253 ? -3.728 -12.792 -9.087 1.00 68.88 253 THR A C 1
ATOM 2024 O O . THR A 1 253 ? -4.575 -13.669 -9.020 1.00 68.88 253 THR A O 1
ATOM 2027 N N . ALA A 1 254 ? -2.464 -13.043 -9.431 1.00 58.34 254 ALA A N 1
ATOM 2028 C CA . ALA A 1 254 ? -2.019 -14.371 -9.836 1.00 58.34 254 ALA A CA 1
ATOM 2029 C C . ALA A 1 254 ? -1.883 -15.363 -8.670 1.00 58.34 254 ALA A C 1
ATOM 2031 O O . ALA A 1 254 ? -2.036 -16.551 -8.899 1.00 58.34 254 ALA A O 1
ATOM 2032 N N . ALA A 1 255 ? -1.621 -14.879 -7.452 1.00 58.44 255 ALA A N 1
ATOM 2033 C CA . ALA A 1 255 ? -1.493 -15.712 -6.255 1.00 58.44 255 ALA A CA 1
ATOM 2034 C C . ALA A 1 255 ? -2.849 -15.966 -5.570 1.00 58.44 255 ALA A C 1
ATOM 2036 O O . ALA A 1 255 ? -2.971 -16.823 -4.701 1.00 58.44 255 ALA A O 1
ATOM 2037 N N . TYR A 1 256 ? -3.896 -15.237 -5.964 1.00 70.44 256 TYR A N 1
ATOM 2038 C CA . TYR A 1 256 ? -5.198 -15.326 -5.321 1.00 70.44 256 TYR A CA 1
ATOM 2039 C C . TYR A 1 256 ? -5.994 -16.548 -5.796 1.00 70.44 256 TYR A C 1
ATOM 2041 O O . TYR A 1 256 ? -6.811 -16.472 -6.711 1.00 70.44 256 TYR A O 1
ATOM 2049 N N . GLN A 1 257 ? -5.769 -17.687 -5.144 1.00 61.91 257 GLN A N 1
ATOM 2050 C CA . GLN A 1 257 ? -6.501 -18.938 -5.403 1.00 61.91 257 GLN A CA 1
ATOM 2051 C C . GLN A 1 257 ? -7.653 -19.170 -4.413 1.00 61.91 257 GLN A C 1
ATOM 2053 O O . GLN A 1 257 ? -8.545 -19.990 -4.639 1.00 61.91 257 GLN A O 1
ATOM 2058 N N . SER A 1 258 ? -7.654 -18.428 -3.305 1.00 60.59 258 SER A N 1
ATOM 2059 C CA . SER A 1 258 ? -8.513 -18.676 -2.152 1.00 60.59 258 SER A CA 1
ATOM 2060 C C . SER A 1 258 ? -9.632 -17.653 -2.050 1.00 60.59 258 SER A C 1
ATOM 2062 O O . SER A 1 258 ? -9.414 -16.511 -1.662 1.00 60.59 258 SER A O 1
ATOM 2064 N N . ARG A 1 259 ? -10.869 -18.076 -2.317 1.00 65.44 259 ARG A N 1
ATOM 2065 C CA . ARG A 1 259 ? -12.046 -17.210 -2.168 1.00 65.44 259 ARG A CA 1
ATOM 2066 C C . ARG A 1 259 ? -12.345 -16.973 -0.689 1.00 65.44 259 ARG A C 1
ATOM 2068 O O . ARG A 1 259 ? -12.961 -17.814 -0.028 1.00 65.44 259 ARG A O 1
ATOM 2075 N N . PHE A 1 260 ? -11.953 -15.814 -0.167 1.00 74.19 260 PHE A N 1
ATOM 2076 C CA . PHE A 1 260 ? -12.470 -15.343 1.114 1.00 74.19 260 PHE A CA 1
ATOM 2077 C C . PHE A 1 260 ? -13.984 -15.157 0.996 1.00 74.19 260 PHE A C 1
ATOM 2079 O O . PHE A 1 260 ? -14.455 -14.229 0.348 1.00 74.19 260 PHE A O 1
ATOM 2086 N N . ARG A 1 261 ? -14.763 -16.030 1.647 1.00 77.19 261 ARG A N 1
ATOM 2087 C CA . ARG A 1 261 ? -16.224 -16.127 1.448 1.00 77.19 261 ARG A CA 1
ATOM 2088 C C . ARG A 1 261 ? -16.977 -14.801 1.604 1.00 77.19 261 ARG A C 1
ATOM 2090 O O . ARG A 1 261 ? -17.988 -14.596 0.944 1.00 77.19 261 ARG A O 1
ATOM 2097 N N . ARG A 1 262 ? -16.511 -13.921 2.494 1.00 86.44 262 ARG A N 1
ATOM 2098 C CA . ARG A 1 262 ? -17.171 -12.643 2.814 1.00 86.44 262 ARG A CA 1
ATOM 2099 C C . ARG A 1 262 ? -16.676 -11.471 1.976 1.00 86.44 262 ARG A C 1
ATOM 2101 O O . ARG A 1 262 ? -17.337 -10.435 1.955 1.00 86.44 262 ARG A O 1
ATOM 2108 N N . PHE A 1 263 ? -15.525 -11.614 1.326 1.00 90.25 263 PHE A N 1
ATOM 2109 C CA . PHE A 1 263 ? -14.871 -10.513 0.640 1.00 90.25 263 PHE A CA 1
ATOM 2110 C C . PHE A 1 263 ? -15.478 -10.307 -0.744 1.00 90.25 263 PHE A C 1
ATOM 2112 O O . PHE A 1 263 ? -15.802 -11.243 -1.468 1.00 90.25 263 PHE A O 1
ATOM 2119 N N . SER A 1 264 ? -15.656 -9.039 -1.100 1.00 89.81 264 SER A N 1
ATOM 2120 C CA . SER A 1 264 ? -15.886 -8.642 -2.481 1.00 89.81 264 SER A CA 1
ATOM 2121 C C . SER A 1 264 ? -14.535 -8.435 -3.145 1.00 89.81 264 SER A C 1
ATOM 2123 O O . SER A 1 264 ? -13.823 -7.493 -2.798 1.00 89.81 264 SER A O 1
ATOM 2125 N N . ASP A 1 265 ? -14.208 -9.296 -4.098 1.00 88.12 265 ASP A N 1
ATOM 2126 C CA . ASP A 1 265 ? -12.997 -9.158 -4.897 1.00 88.12 265 ASP A CA 1
ATOM 2127 C C . ASP A 1 265 ? -13.150 -8.000 -5.889 1.00 88.12 265 ASP A C 1
ATOM 2129 O O . ASP A 1 265 ? -14.200 -7.827 -6.517 1.00 88.12 265 ASP A O 1
ATOM 2133 N N . VAL A 1 266 ? -12.099 -7.195 -6.024 1.00 87.25 266 VAL A N 1
ATOM 2134 C CA . VAL A 1 266 ? -11.959 -6.155 -7.046 1.00 87.25 266 VAL A CA 1
ATOM 2135 C C . VAL A 1 266 ? -10.552 -6.187 -7.618 1.00 87.25 266 VAL A C 1
ATOM 2137 O O . VAL A 1 266 ? -9.598 -6.485 -6.907 1.00 87.25 266 VAL A O 1
ATOM 2140 N N . VAL A 1 267 ? -10.412 -5.861 -8.901 1.00 87.31 267 VAL A N 1
ATOM 2141 C CA . VAL A 1 267 ? -9.105 -5.814 -9.570 1.00 87.31 267 VAL A CA 1
ATOM 2142 C C . VAL A 1 267 ? -8.739 -4.363 -9.835 1.00 87.31 267 VAL A C 1
ATOM 2144 O O . VAL A 1 267 ? -9.513 -3.633 -10.453 1.00 87.31 267 VAL A O 1
ATOM 2147 N N . MET A 1 268 ? -7.568 -3.948 -9.367 1.00 88.25 268 MET A N 1
ATOM 2148 C CA . MET A 1 268 ? -6.972 -2.648 -9.644 1.00 88.25 268 MET A CA 1
ATOM 2149 C C . MET A 1 268 ? -6.752 -2.487 -11.146 1.00 88.25 268 MET A C 1
ATOM 2151 O O . MET A 1 268 ? -6.150 -3.348 -11.786 1.00 88.25 268 MET A O 1
ATOM 2155 N N . ALA A 1 269 ? -7.301 -1.412 -11.702 1.00 88.12 269 ALA A N 1
ATOM 2156 C CA . ALA A 1 269 ? -7.124 -1.056 -13.097 1.00 88.12 269 ALA A CA 1
ATOM 2157 C C . ALA A 1 269 ? -5.771 -0.370 -13.294 1.00 88.12 269 ALA A C 1
ATOM 2159 O O . ALA A 1 269 ? -5.316 0.375 -12.423 1.00 88.12 269 ALA A O 1
ATOM 2160 N N . ASP A 1 270 ? -5.182 -0.590 -14.464 1.00 84.81 270 ASP A N 1
ATOM 2161 C CA . ASP A 1 270 ? -4.011 0.155 -14.905 1.00 84.81 270 ASP A CA 1
ATOM 2162 C C . ASP A 1 270 ? -4.366 1.645 -15.069 1.00 84.81 270 ASP A C 1
ATOM 2164 O O . ASP A 1 270 ? -5.528 1.999 -15.335 1.00 84.81 270 ASP A O 1
ATOM 2168 N N . PHE A 1 271 ? -3.373 2.519 -14.891 1.00 89.94 271 PHE A N 1
ATOM 2169 C CA . PHE A 1 271 ? -3.561 3.955 -15.058 1.00 89.94 271 PHE A CA 1
ATOM 2170 C C . PHE A 1 271 ? -3.912 4.293 -16.507 1.00 89.94 271 PHE A C 1
ATOM 2172 O O . PHE A 1 271 ? -3.245 3.860 -17.445 1.00 89.94 271 PHE A O 1
ATOM 2179 N N . ASP A 1 272 ? -4.958 5.099 -16.682 1.00 90.44 272 ASP A N 1
ATOM 2180 C CA . ASP A 1 272 ? -5.236 5.753 -17.957 1.00 90.44 272 ASP A CA 1
ATOM 2181 C C . ASP A 1 272 ? -4.425 7.044 -18.136 1.00 90.44 272 ASP A C 1
ATOM 2183 O O . ASP A 1 272 ? -3.773 7.536 -17.215 1.00 90.44 272 ASP A O 1
ATOM 2187 N N . ASP A 1 273 ? -4.485 7.618 -19.337 1.00 93.00 273 ASP A N 1
ATOM 2188 C CA . ASP A 1 273 ? -3.763 8.841 -19.697 1.00 93.00 273 ASP A CA 1
ATOM 2189 C C . ASP A 1 273 ? -4.032 10.009 -18.733 1.00 93.00 273 ASP A C 1
ATOM 2191 O O . ASP A 1 273 ? -3.128 10.800 -18.450 1.00 93.00 273 ASP A O 1
ATOM 2195 N N . ASN A 1 274 ? -5.249 10.114 -18.186 1.00 94.00 274 ASN A N 1
ATOM 2196 C CA . ASN A 1 274 ? -5.580 11.167 -17.228 1.00 94.00 274 ASN A CA 1
ATOM 2197 C C . ASN A 1 274 ? -4.895 10.915 -15.883 1.00 94.00 274 ASN A C 1
ATOM 2199 O O . ASN A 1 274 ? -4.335 11.846 -15.304 1.00 94.00 274 ASN A O 1
ATOM 2203 N N . GLN A 1 275 ? -4.898 9.669 -15.404 1.00 95.25 275 GLN A N 1
ATOM 2204 C CA . GLN A 1 275 ? -4.189 9.279 -14.185 1.00 95.25 275 GLN A CA 1
ATOM 2205 C C . GLN A 1 275 ? -2.670 9.452 -14.337 1.00 95.25 275 GLN A C 1
ATOM 2207 O O . GLN A 1 275 ? -2.038 10.026 -13.452 1.00 95.25 275 GLN A O 1
ATOM 2212 N N . ILE A 1 276 ? -2.085 9.056 -15.472 1.00 95.38 276 ILE A N 1
ATOM 2213 C CA . ILE A 1 276 ? -0.650 9.242 -15.750 1.00 95.38 276 ILE A CA 1
ATOM 2214 C C . ILE A 1 276 ? -0.293 10.731 -15.728 1.00 95.38 276 ILE A C 1
ATOM 2216 O O . ILE A 1 276 ? 0.632 11.150 -15.028 1.00 95.38 276 ILE A O 1
ATOM 2220 N N . ARG A 1 277 ? -1.053 11.560 -16.452 1.00 96.38 277 ARG A N 1
ATOM 2221 C CA . ARG A 1 277 ? -0.834 13.009 -16.486 1.00 96.38 277 ARG A CA 1
ATOM 2222 C C . ARG A 1 277 ? -0.983 13.644 -15.103 1.00 96.38 277 ARG A C 1
ATOM 2224 O O . ARG A 1 277 ? -0.190 14.522 -14.754 1.00 96.38 277 ARG A O 1
ATOM 2231 N N . GLN A 1 278 ? -1.976 13.222 -14.320 1.00 96.25 278 GLN A N 1
ATOM 2232 C CA . GLN A 1 278 ? -2.171 13.702 -12.952 1.00 96.25 278 GLN A CA 1
ATOM 2233 C C . GLN A 1 278 ? -0.980 13.339 -12.063 1.00 96.25 278 GLN A C 1
ATOM 2235 O O . GLN A 1 278 ? -0.472 14.204 -11.353 1.00 96.25 278 GLN A O 1
ATOM 2240 N N . TYR A 1 279 ? -0.503 12.097 -12.146 1.00 95.75 279 TYR A N 1
ATOM 2241 C CA . TYR A 1 279 ? 0.649 11.634 -11.381 1.00 95.75 279 TYR A CA 1
ATOM 2242 C C . TYR A 1 279 ? 1.906 12.447 -11.709 1.00 95.75 279 TYR A C 1
ATOM 2244 O O . TYR A 1 279 ? 2.543 12.974 -10.803 1.00 95.75 279 TYR A O 1
ATOM 2252 N N . ILE A 1 280 ? 2.218 12.639 -12.997 1.00 96.00 280 ILE A N 1
ATOM 2253 C CA . ILE A 1 280 ? 3.356 13.461 -13.450 1.00 96.00 280 ILE A CA 1
ATOM 2254 C C . ILE A 1 280 ? 3.227 14.907 -12.946 1.00 96.00 280 ILE A C 1
ATOM 2256 O O . ILE A 1 280 ? 4.202 15.506 -12.496 1.00 96.00 280 ILE A O 1
ATOM 2260 N N . THR A 1 281 ? 2.019 15.475 -12.996 1.00 95.62 281 THR A N 1
ATOM 2261 C CA . THR A 1 281 ? 1.753 16.843 -12.517 1.00 95.62 281 THR A CA 1
ATOM 2262 C C . THR A 1 281 ? 1.984 16.978 -11.016 1.00 95.62 281 THR A C 1
ATOM 2264 O O . THR A 1 281 ? 2.536 17.978 -10.560 1.00 95.62 281 THR A O 1
ATOM 2267 N N . ASN A 1 282 ? 1.571 15.971 -10.254 1.00 93.88 282 ASN A N 1
ATOM 2268 C CA . ASN A 1 282 ? 1.764 15.923 -8.815 1.00 93.88 282 ASN A CA 1
ATOM 2269 C C . ASN A 1 282 ? 3.236 15.705 -8.434 1.00 93.88 282 ASN A C 1
ATOM 2271 O O . ASN A 1 282 ? 3.722 16.315 -7.481 1.00 93.88 282 ASN A O 1
ATOM 2275 N N . TRP A 1 283 ? 3.936 14.852 -9.185 1.00 92.62 283 TRP A N 1
ATOM 2276 C CA . TRP A 1 283 ? 5.348 14.540 -8.983 1.00 92.62 283 TRP A CA 1
ATOM 2277 C C . TRP A 1 283 ? 6.221 15.787 -9.147 1.00 92.62 283 TRP A C 1
ATOM 2279 O O . TRP A 1 283 ? 6.930 16.173 -8.225 1.00 92.62 283 TRP A O 1
ATOM 2289 N N . PHE A 1 284 ? 6.085 16.480 -10.279 1.00 92.75 284 PHE A N 1
ATOM 2290 C CA . PHE A 1 284 ? 6.839 17.695 -10.600 1.00 92.75 284 PHE A CA 1
ATOM 2291 C C . PHE A 1 284 ? 6.111 18.961 -10.123 1.00 92.75 284 PHE A C 1
ATOM 2293 O O . PHE A 1 284 ? 5.745 19.839 -10.916 1.00 92.75 284 PHE A O 1
ATOM 2300 N N . SER A 1 285 ? 5.826 19.024 -8.821 1.00 91.00 285 SER A N 1
ATOM 2301 C CA . SER A 1 285 ? 5.028 20.094 -8.208 1.00 91.00 285 SER A CA 1
ATOM 2302 C C . SER A 1 285 ? 5.846 21.129 -7.430 1.00 91.00 285 SER A C 1
ATOM 2304 O O . SER A 1 285 ? 5.259 22.105 -6.931 1.00 91.00 285 SER A O 1
ATOM 2306 N N . SER A 1 286 ? 7.176 20.972 -7.362 1.00 89.44 286 SER A N 1
ATOM 2307 C CA . SER A 1 286 ? 8.059 21.927 -6.695 1.00 89.44 286 SER A CA 1
ATOM 2308 C C . SER A 1 286 ? 7.995 23.302 -7.374 1.00 89.44 286 SER A C 1
ATOM 2310 O O . SER A 1 286 ? 7.574 23.451 -8.528 1.00 89.44 286 SER A O 1
ATOM 2312 N N . LYS A 1 287 ? 8.393 24.360 -6.655 1.00 88.56 287 LYS A N 1
ATOM 2313 C CA . LYS A 1 287 ? 8.425 25.716 -7.228 1.00 88.56 287 LYS A CA 1
ATOM 2314 C C . LYS A 1 287 ? 9.340 25.765 -8.458 1.00 88.56 287 LYS A C 1
ATOM 2316 O O . LYS A 1 287 ? 8.970 26.374 -9.461 1.00 88.56 287 LYS A O 1
ATOM 2321 N N . THR A 1 288 ? 10.491 25.104 -8.382 1.00 90.88 288 THR A N 1
ATOM 2322 C CA . THR A 1 288 ? 11.478 25.023 -9.463 1.00 90.88 288 THR A CA 1
ATOM 2323 C C . THR A 1 288 ? 10.905 24.279 -10.667 1.00 90.88 288 THR A C 1
ATOM 2325 O O . THR A 1 288 ? 10.950 24.795 -11.786 1.00 90.88 288 THR A O 1
ATOM 2328 N N . ASP A 1 289 ? 10.248 23.141 -10.434 1.00 91.44 289 ASP A N 1
ATOM 2329 C CA . ASP A 1 289 ? 9.667 22.306 -11.492 1.00 91.44 289 ASP A CA 1
ATOM 2330 C C . ASP A 1 289 ? 8.581 23.055 -12.264 1.00 91.44 289 ASP A C 1
ATOM 2332 O O . ASP A 1 289 ? 8.501 22.984 -13.495 1.00 91.44 289 ASP A O 1
ATOM 2336 N N . LYS A 1 290 ? 7.746 23.808 -11.534 1.00 91.62 290 LYS A N 1
ATOM 2337 C CA . LYS A 1 290 ? 6.673 24.631 -12.101 1.00 91.62 290 LYS A CA 1
ATOM 2338 C C . LYS A 1 290 ? 7.227 25.726 -13.004 1.00 91.62 290 LYS A C 1
ATOM 2340 O O . LYS A 1 290 ? 6.713 25.905 -14.109 1.00 91.62 290 LYS A O 1
ATOM 2345 N N . VAL A 1 291 ? 8.285 26.420 -12.576 1.00 93.75 291 VAL A N 1
ATOM 2346 C CA . VAL A 1 291 ? 8.969 27.438 -13.395 1.00 93.75 291 VAL A CA 1
ATOM 2347 C C . VAL A 1 291 ? 9.562 26.802 -14.656 1.00 93.75 291 VAL A C 1
ATOM 2349 O O . VAL A 1 291 ? 9.365 27.314 -15.758 1.00 93.75 291 VAL A O 1
ATOM 2352 N N . ALA A 1 292 ? 10.205 25.640 -14.524 1.00 92.81 292 ALA A N 1
ATOM 2353 C CA . ALA A 1 292 ? 10.795 24.902 -15.640 1.00 92.81 292 ALA A CA 1
ATOM 2354 C C . ALA A 1 292 ? 9.765 24.168 -16.530 1.00 92.81 292 ALA A C 1
ATOM 2356 O O . ALA A 1 292 ? 10.124 23.663 -17.604 1.00 92.81 292 ALA A O 1
ATOM 2357 N N . LYS A 1 293 ? 8.488 24.140 -16.119 1.00 95.62 293 LYS A N 1
ATOM 2358 C CA . LYS A 1 293 ? 7.372 23.415 -16.751 1.00 95.62 293 LYS A CA 1
ATOM 2359 C C . LYS A 1 293 ? 7.659 21.917 -16.923 1.00 95.62 293 LYS A C 1
ATOM 2361 O O . LYS A 1 293 ? 7.290 21.337 -17.948 1.00 95.62 293 LYS A O 1
ATOM 2366 N N . MET A 1 294 ? 8.312 21.293 -15.940 1.00 95.31 294 MET A N 1
ATOM 2367 C CA . MET A 1 294 ? 8.778 19.900 -16.033 1.00 95.31 294 MET A CA 1
ATOM 2368 C C . MET A 1 294 ? 7.635 18.918 -16.282 1.00 95.31 294 MET A C 1
ATOM 2370 O O . MET A 1 294 ? 7.697 18.164 -17.248 1.00 95.31 294 MET A O 1
ATOM 2374 N N . ALA A 1 295 ? 6.541 19.008 -15.515 1.00 95.75 295 ALA A N 1
ATOM 2375 C CA . ALA A 1 295 ? 5.3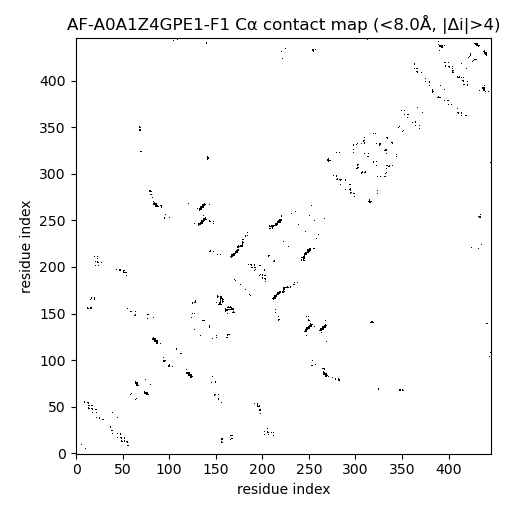63 18.157 -15.704 1.00 95.75 295 ALA A CA 1
ATOM 2376 C C . ALA A 1 295 ? 4.819 18.197 -17.143 1.00 95.75 295 ALA A C 1
ATOM 2378 O O . ALA A 1 295 ? 4.531 17.165 -17.748 1.00 95.75 295 ALA A O 1
ATOM 2379 N N . TYR A 1 296 ? 4.696 19.404 -17.709 1.00 96.31 296 TYR A N 1
ATOM 2380 C CA . TYR A 1 296 ? 4.190 19.595 -19.067 1.00 96.31 296 TYR A CA 1
ATOM 2381 C C . TYR A 1 296 ? 5.135 18.999 -20.113 1.00 96.31 296 TYR A C 1
ATOM 2383 O O . TYR A 1 296 ? 4.674 18.323 -21.030 1.00 96.31 296 TYR A O 1
ATOM 2391 N N . LYS A 1 297 ? 6.447 19.232 -19.978 1.00 96.88 297 LYS A N 1
ATOM 2392 C CA . LYS A 1 297 ? 7.457 18.697 -20.900 1.00 96.88 297 LYS A CA 1
ATOM 2393 C C . LYS A 1 297 ? 7.528 17.167 -20.832 1.00 96.88 297 LYS A C 1
ATOM 2395 O O . LYS A 1 297 ? 7.482 16.534 -21.882 1.00 96.88 297 LYS A O 1
ATOM 2400 N N . CYS A 1 298 ? 7.521 16.602 -19.624 1.00 96.06 298 CYS A N 1
ATOM 2401 C CA . CYS A 1 298 ? 7.499 15.162 -19.366 1.00 96.06 298 CYS A CA 1
ATOM 2402 C C . CYS A 1 298 ? 6.289 14.492 -20.029 1.00 96.06 298 CYS A C 1
ATOM 2404 O O . CYS A 1 298 ? 6.448 13.613 -20.875 1.00 96.06 298 CYS A O 1
ATOM 2406 N N . TRP A 1 299 ? 5.075 14.980 -19.739 1.00 96.44 299 TRP A N 1
ATOM 2407 C CA . TRP A 1 299 ? 3.853 14.460 -20.358 1.00 96.44 299 TRP A CA 1
ATOM 2408 C C . TRP A 1 299 ? 3.860 14.618 -21.883 1.00 96.44 299 TRP A C 1
ATOM 2410 O O . TRP A 1 299 ? 3.498 13.691 -22.607 1.00 96.44 299 TRP A O 1
ATOM 2420 N N . LYS A 1 300 ? 4.295 15.780 -22.392 1.00 96.12 300 LYS A N 1
ATOM 2421 C CA . LYS A 1 300 ? 4.375 16.032 -23.835 1.00 96.12 300 LYS A CA 1
ATOM 2422 C C . LYS A 1 300 ? 5.314 15.043 -24.523 1.00 96.12 300 LYS A C 1
ATOM 2424 O O . LYS A 1 300 ? 4.967 14.581 -25.604 1.00 96.12 300 LYS A O 1
ATOM 2429 N N . LEU A 1 301 ? 6.469 14.743 -23.927 1.00 94.31 301 LEU A N 1
ATOM 2430 C CA . LEU A 1 301 ? 7.435 13.782 -24.459 1.00 94.31 301 LEU A CA 1
ATOM 2431 C C . LEU A 1 301 ? 6.863 12.360 -24.440 1.00 94.31 301 LEU A C 1
ATOM 2433 O O . LEU A 1 301 ? 6.839 11.700 -25.475 1.00 94.31 301 LEU A O 1
ATOM 2437 N N . LEU A 1 302 ? 6.315 11.936 -23.296 1.00 91.94 302 LEU A N 1
ATOM 2438 C CA . LEU A 1 302 ? 5.720 10.609 -23.113 1.00 91.94 302 LEU A CA 1
ATOM 2439 C C . LEU A 1 302 ? 4.558 10.342 -24.086 1.00 91.94 302 LEU A C 1
ATOM 2441 O O . LEU A 1 302 ? 4.303 9.201 -24.458 1.00 91.94 302 LEU A O 1
ATOM 2445 N N . ASN A 1 303 ? 3.854 11.393 -24.516 1.00 91.94 303 ASN A N 1
ATOM 2446 C CA . ASN A 1 303 ? 2.726 11.291 -25.438 1.00 91.94 303 ASN A CA 1
ATOM 2447 C C . ASN A 1 303 ? 3.118 11.288 -26.933 1.00 91.94 303 ASN A C 1
ATOM 2449 O O . ASN A 1 303 ? 2.234 11.215 -27.786 1.00 91.94 303 ASN A O 1
ATOM 2453 N N . GLN A 1 304 ? 4.405 11.390 -27.281 1.00 91.56 304 GLN A N 1
ATOM 2454 C CA . GLN A 1 304 ? 4.849 11.271 -28.676 1.00 91.56 304 GLN A CA 1
ATOM 2455 C C . GLN A 1 304 ? 4.863 9.803 -29.127 1.00 91.56 304 GLN A C 1
ATOM 2457 O O . GLN A 1 304 ? 5.074 8.891 -28.328 1.00 91.56 304 GLN A O 1
ATOM 2462 N N . ALA A 1 305 ? 4.689 9.574 -30.432 1.00 86.88 305 ALA A N 1
ATOM 2463 C CA . ALA A 1 305 ? 4.621 8.230 -31.013 1.00 86.88 305 ALA A CA 1
ATOM 2464 C C . ALA A 1 305 ? 5.888 7.391 -30.752 1.00 86.88 305 ALA A C 1
ATOM 2466 O O . ALA A 1 305 ? 5.777 6.207 -30.432 1.00 86.88 305 ALA A O 1
ATOM 2467 N N . ASP A 1 306 ? 7.067 8.021 -30.798 1.00 85.38 306 ASP A N 1
ATOM 2468 C CA . ASP A 1 306 ? 8.370 7.399 -30.513 1.00 85.38 306 ASP A CA 1
ATOM 2469 C C . ASP A 1 306 ? 8.471 6.809 -29.095 1.00 85.38 306 ASP A C 1
ATOM 2471 O O . ASP A 1 306 ? 9.278 5.912 -28.860 1.00 85.38 306 ASP A O 1
ATOM 2475 N N . TYR A 1 307 ? 7.650 7.287 -28.153 1.00 84.75 307 TYR A N 1
ATOM 2476 C CA . TYR A 1 307 ? 7.678 6.896 -26.740 1.00 84.75 307 TYR A CA 1
ATOM 2477 C C . TYR A 1 307 ? 6.490 6.026 -26.329 1.00 84.75 307 TYR A C 1
ATOM 2479 O O . TYR A 1 307 ? 6.236 5.850 -25.137 1.00 84.75 307 TYR A O 1
ATOM 2487 N N . LYS A 1 308 ? 5.787 5.417 -27.295 1.00 80.88 308 LYS A N 1
ATOM 2488 C CA . LYS A 1 308 ? 4.678 4.485 -27.026 1.00 80.88 308 LYS A CA 1
ATOM 2489 C C . LYS A 1 308 ? 5.061 3.401 -26.009 1.00 80.88 308 LYS A C 1
ATOM 2491 O O . LYS A 1 308 ? 4.306 3.128 -25.087 1.00 80.88 308 LYS A O 1
ATOM 2496 N N . ALA A 1 309 ? 6.266 2.861 -26.159 1.00 73.81 309 ALA A N 1
ATOM 2497 C CA . ALA A 1 309 ? 6.927 1.952 -25.234 1.00 73.81 309 ALA A CA 1
ATOM 2498 C C . ALA A 1 309 ? 6.906 2.438 -23.773 1.00 73.81 309 ALA A C 1
ATOM 2500 O O . ALA A 1 309 ? 6.367 1.767 -22.899 1.00 73.81 309 ALA A O 1
ATOM 2501 N N . ALA A 1 310 ? 7.458 3.626 -23.513 1.00 80.75 310 ALA A N 1
ATOM 2502 C CA . ALA A 1 310 ? 7.478 4.232 -22.184 1.00 80.75 310 ALA A CA 1
ATOM 2503 C C . ALA A 1 310 ? 6.060 4.530 -21.675 1.00 80.75 310 ALA A C 1
ATOM 2505 O O . ALA A 1 310 ? 5.762 4.336 -20.498 1.00 80.75 310 ALA A O 1
ATOM 2506 N N . LYS A 1 311 ? 5.162 4.961 -22.568 1.00 84.50 311 LYS A N 1
ATOM 2507 C CA . LYS A 1 311 ? 3.766 5.247 -22.226 1.00 84.50 311 LYS A CA 1
ATOM 2508 C C . LYS A 1 311 ? 2.999 3.997 -21.777 1.00 84.50 311 LYS A C 1
ATOM 2510 O O . LYS A 1 311 ? 2.163 4.096 -20.887 1.00 84.50 311 LYS A O 1
ATOM 2515 N N . GLU A 1 312 ? 3.291 2.829 -22.345 1.00 76.62 312 GLU A N 1
ATOM 2516 C CA . GLU A 1 312 ? 2.721 1.548 -21.896 1.00 76.62 312 GLU A CA 1
ATOM 2517 C C . GLU A 1 312 ? 3.206 1.177 -20.484 1.00 76.62 312 GLU A C 1
ATOM 2519 O O . GLU A 1 312 ? 2.397 0.793 -19.636 1.00 76.62 312 GLU A O 1
ATOM 2524 N N . LEU A 1 313 ? 4.496 1.388 -20.187 1.00 78.88 313 LEU A N 1
ATOM 2525 C CA . LEU A 1 313 ? 5.049 1.166 -18.843 1.00 78.88 313 LEU A CA 1
ATOM 2526 C C . LEU A 1 313 ? 4.419 2.102 -17.803 1.00 78.88 313 LEU A C 1
ATOM 2528 O O . LEU A 1 313 ? 4.109 1.679 -16.689 1.00 78.88 313 LEU A O 1
ATOM 2532 N N . ALA A 1 314 ? 4.177 3.361 -18.180 1.00 85.81 314 ALA A N 1
ATOM 2533 C CA . ALA A 1 314 ? 3.584 4.389 -17.325 1.00 85.81 314 ALA A CA 1
ATOM 2534 C C . ALA A 1 314 ? 2.187 4.031 -16.784 1.00 85.81 314 ALA A C 1
ATOM 2536 O O . ALA A 1 314 ? 1.729 4.634 -15.816 1.00 85.81 314 ALA A O 1
ATOM 2537 N N . GLN A 1 315 ? 1.515 3.034 -17.364 1.00 84.50 315 GLN A N 1
ATOM 2538 C CA . GLN A 1 315 ? 0.236 2.540 -16.856 1.00 84.50 315 GLN A CA 1
ATOM 2539 C C . GLN A 1 315 ? 0.371 1.829 -15.494 1.00 84.50 315 GLN A C 1
ATOM 2541 O O . GLN A 1 315 ? -0.604 1.730 -14.748 1.00 84.50 315 GLN A O 1
ATOM 2546 N N . THR A 1 316 ? 1.575 1.359 -15.139 1.00 81.50 316 THR A N 1
ATOM 2547 C CA . THR A 1 316 ? 1.880 0.797 -13.815 1.00 81.50 316 THR A CA 1
ATOM 2548 C C . THR A 1 316 ? 2.505 1.877 -12.921 1.00 81.50 316 THR A C 1
ATOM 2550 O O . THR A 1 316 ? 3.587 2.366 -13.249 1.00 81.50 316 THR A O 1
ATOM 2553 N N . PRO A 1 317 ? 1.915 2.231 -11.762 1.00 88.06 317 PRO A N 1
ATOM 2554 C CA . PRO A 1 317 ? 2.392 3.343 -10.927 1.00 88.06 317 PRO A CA 1
ATOM 2555 C C . PRO A 1 317 ? 3.860 3.255 -10.496 1.00 88.06 317 PRO A C 1
ATOM 2557 O O . PRO A 1 317 ? 4.561 4.268 -10.476 1.00 88.06 317 PRO A O 1
ATOM 2560 N N . LEU A 1 318 ? 4.354 2.053 -10.180 1.00 83.38 318 LEU A N 1
ATOM 2561 C CA . LEU A 1 318 ? 5.768 1.863 -9.846 1.00 83.38 318 LEU A CA 1
ATOM 2562 C C . LEU A 1 318 ? 6.684 2.219 -11.027 1.00 83.38 318 LEU A C 1
ATOM 2564 O O . LEU A 1 318 ? 7.646 2.962 -10.857 1.00 83.38 318 LEU A O 1
ATOM 2568 N N . LEU A 1 319 ? 6.354 1.745 -12.229 1.00 80.94 319 LEU A N 1
ATOM 2569 C CA . LEU A 1 319 ? 7.135 2.035 -13.432 1.00 80.94 319 LEU A CA 1
ATOM 2570 C C . LEU A 1 319 ? 7.033 3.509 -13.826 1.00 80.94 319 LEU A C 1
ATOM 2572 O O . LEU A 1 319 ? 8.036 4.107 -14.197 1.00 80.94 319 LEU A O 1
ATOM 2576 N N . LEU A 1 320 ? 5.859 4.127 -13.670 1.00 87.44 320 LEU A N 1
ATOM 2577 C CA . LEU A 1 320 ? 5.705 5.571 -13.836 1.00 87.44 320 LEU A CA 1
ATOM 2578 C C . LEU A 1 320 ? 6.602 6.358 -12.875 1.00 87.44 320 LEU A C 1
ATOM 2580 O O . LEU A 1 320 ? 7.172 7.373 -13.260 1.00 87.44 320 LEU A O 1
ATOM 2584 N N . THR A 1 321 ? 6.779 5.875 -11.645 1.00 86.12 321 THR A N 1
ATOM 2585 C CA . THR A 1 321 ? 7.711 6.492 -10.693 1.00 86.12 321 THR A CA 1
ATOM 2586 C C . THR A 1 321 ? 9.149 6.434 -11.204 1.00 86.12 321 THR A C 1
ATOM 2588 O O . THR A 1 321 ? 9.840 7.449 -11.180 1.00 86.12 321 THR A O 1
ATOM 2591 N N . PHE A 1 322 ? 9.591 5.288 -11.730 1.00 80.50 322 PHE A N 1
ATOM 2592 C CA . PHE A 1 322 ? 10.924 5.171 -12.328 1.00 80.50 322 PHE A CA 1
ATOM 2593 C C . PHE A 1 322 ? 11.087 6.035 -13.573 1.00 80.50 322 PHE A C 1
ATOM 2595 O O . PHE A 1 322 ? 12.107 6.699 -13.711 1.00 80.50 322 PHE A O 1
ATOM 2602 N N . LEU A 1 323 ? 10.070 6.112 -14.433 1.00 84.06 323 LEU A N 1
ATOM 2603 C CA . LEU A 1 323 ? 10.079 7.029 -15.571 1.00 84.06 323 LEU A CA 1
ATOM 2604 C C . LEU A 1 323 ? 10.226 8.481 -15.111 1.00 84.06 323 LEU A C 1
ATOM 2606 O O . LEU A 1 323 ? 11.042 9.209 -15.666 1.00 84.06 323 LEU A O 1
ATOM 2610 N N . CYS A 1 324 ? 9.494 8.905 -14.078 1.00 88.62 324 CYS A N 1
ATOM 2611 C CA . CYS A 1 324 ? 9.657 10.243 -13.516 1.00 88.62 324 CYS A CA 1
ATOM 2612 C C . CYS A 1 324 ? 11.077 10.474 -12.981 1.00 88.62 324 CYS A C 1
ATOM 2614 O O . CYS A 1 324 ? 11.617 11.545 -13.219 1.00 88.62 324 CYS A O 1
ATOM 2616 N N . LEU A 1 325 ? 11.695 9.489 -12.320 1.00 83.50 325 LEU A N 1
ATOM 2617 C CA . LEU A 1 325 ? 13.081 9.585 -11.840 1.00 83.50 325 LEU A CA 1
ATOM 2618 C C . LEU A 1 325 ? 14.095 9.693 -12.992 1.00 83.50 325 LEU A C 1
ATOM 2620 O O . LEU A 1 325 ? 14.967 10.553 -12.959 1.00 83.50 325 LEU A O 1
ATOM 2624 N N . VAL A 1 326 ? 13.959 8.866 -14.0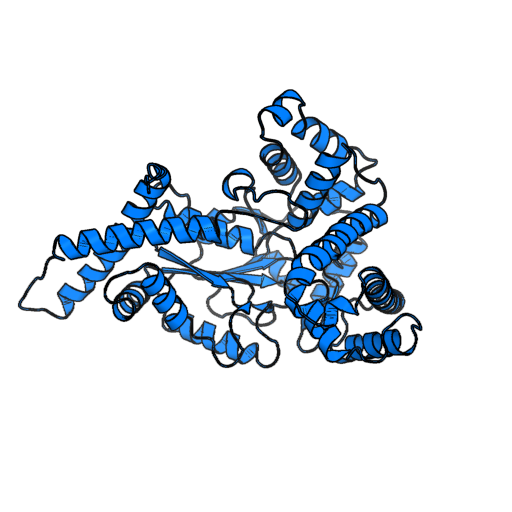33 1.00 81.38 326 VAL A N 1
ATOM 2625 C CA . VAL A 1 326 ? 14.816 8.914 -15.235 1.00 81.38 326 VAL A CA 1
ATOM 2626 C C . VAL A 1 326 ? 14.656 10.244 -15.973 1.00 81.38 326 VAL A C 1
ATOM 2628 O O . VAL A 1 326 ? 15.632 10.817 -16.463 1.00 81.38 326 VAL A O 1
ATOM 2631 N N . TYR A 1 327 ? 13.425 10.750 -16.047 1.00 88.62 327 TYR A N 1
ATOM 2632 C CA . TYR A 1 327 ? 13.144 12.041 -16.660 1.00 88.62 327 TYR A CA 1
ATOM 2633 C C . TYR A 1 327 ? 13.696 13.200 -15.830 1.00 88.62 327 TYR A C 1
ATOM 2635 O O . TYR A 1 327 ? 14.179 14.166 -16.407 1.00 88.62 327 TYR A O 1
ATOM 2643 N N . ASP A 1 328 ? 13.628 13.127 -14.501 1.00 87.19 328 ASP A N 1
ATOM 2644 C CA . ASP A 1 328 ? 14.186 14.152 -13.616 1.00 87.19 328 ASP A CA 1
ATOM 2645 C C . ASP A 1 328 ? 15.695 14.324 -13.853 1.00 87.19 328 ASP A C 1
ATOM 2647 O O . ASP A 1 328 ? 16.171 15.446 -14.021 1.00 87.19 328 ASP A O 1
ATOM 2651 N N . ASP A 1 329 ? 16.409 13.205 -14.012 1.00 82.00 329 ASP A N 1
ATOM 2652 C CA . ASP A 1 329 ? 17.855 13.172 -14.254 1.00 82.00 329 ASP A CA 1
ATOM 2653 C C . ASP A 1 329 ? 18.244 13.580 -15.689 1.00 82.00 329 ASP A C 1
ATOM 2655 O O . ASP A 1 329 ? 19.081 14.455 -15.900 1.00 82.00 329 ASP A O 1
ATOM 2659 N N . SER A 1 330 ? 17.607 12.984 -16.703 1.00 82.94 330 SER A N 1
ATOM 2660 C CA . SER A 1 330 ? 18.052 13.105 -18.104 1.00 82.94 330 SER A CA 1
ATOM 2661 C C . SER A 1 330 ? 17.199 14.028 -18.979 1.00 82.94 330 SER A C 1
ATOM 2663 O O . SER A 1 330 ? 17.563 14.310 -20.122 1.00 82.94 330 SER A O 1
ATOM 2665 N N . GLN A 1 331 ? 16.030 14.460 -18.492 1.00 87.94 331 GLN A N 1
ATOM 2666 C CA . GLN A 1 331 ? 14.993 15.164 -19.266 1.00 87.94 331 GLN A CA 1
ATOM 2667 C C . GLN A 1 331 ? 14.569 14.427 -20.549 1.00 87.94 331 GLN A C 1
ATOM 2669 O O . GLN A 1 331 ? 14.062 15.030 -21.500 1.00 87.94 331 GLN A O 1
ATOM 2674 N N . SER A 1 332 ? 14.766 13.109 -20.582 1.00 85.88 332 SER A N 1
ATOM 2675 C CA . 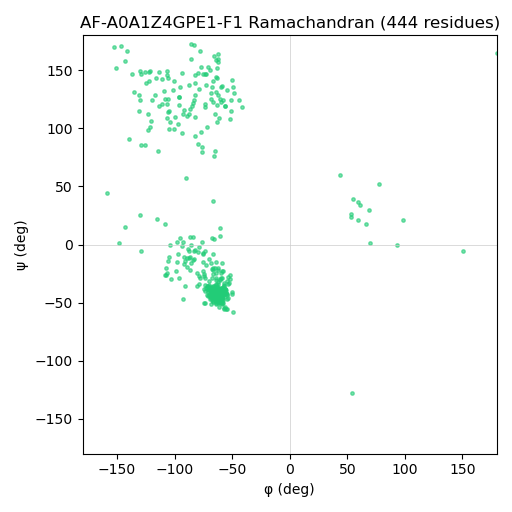SER A 1 332 ? 14.477 12.250 -21.722 1.00 85.88 332 SER A CA 1
ATOM 2676 C C . SER A 1 332 ? 14.016 10.866 -21.259 1.00 85.88 332 SER A C 1
ATOM 2678 O O . SER A 1 332 ? 14.070 10.540 -20.075 1.00 85.88 332 SER A O 1
ATOM 2680 N N . PHE A 1 333 ? 13.542 10.052 -22.199 1.00 83.12 333 PHE A N 1
ATOM 2681 C CA . PHE A 1 333 ? 13.312 8.629 -21.972 1.00 83.12 333 PHE A CA 1
ATOM 2682 C C . PHE A 1 333 ? 14.128 7.829 -22.989 1.00 83.12 333 PHE A C 1
ATOM 2684 O O . PHE A 1 333 ? 14.282 8.273 -24.134 1.00 83.12 333 PHE A O 1
ATOM 2691 N N . PRO A 1 334 ? 14.602 6.629 -22.641 1.00 72.50 334 PRO A N 1
ATOM 2692 C CA . PRO A 1 334 ? 15.035 5.675 -23.645 1.00 72.50 334 PRO A CA 1
ATOM 2693 C C . PRO A 1 334 ? 13.877 5.319 -24.588 1.00 72.50 334 PRO A C 1
ATOM 2695 O O . PRO A 1 334 ? 12.748 5.075 -24.163 1.00 72.50 334 PRO A O 1
ATOM 2698 N N . LYS A 1 335 ? 14.150 5.279 -25.898 1.00 69.50 335 LYS A N 1
ATOM 2699 C CA . LYS A 1 335 ? 13.147 4.893 -26.911 1.00 69.50 335 LYS A CA 1
ATOM 2700 C C . LYS A 1 335 ? 12.882 3.381 -26.934 1.00 69.50 335 LYS A C 1
ATOM 2702 O O . LYS A 1 335 ? 11.838 2.937 -27.401 1.00 69.50 335 LYS A O 1
ATOM 2707 N N . ASN A 1 336 ? 13.831 2.582 -26.444 1.00 67.31 336 ASN A N 1
ATOM 2708 C CA . ASN A 1 336 ? 13.753 1.125 -26.442 1.00 67.31 336 ASN A CA 1
ATOM 2709 C C . ASN A 1 336 ? 13.237 0.611 -25.086 1.00 67.31 336 ASN A C 1
ATOM 2711 O O . ASN A 1 336 ? 13.818 0.917 -24.047 1.00 67.31 336 ASN A O 1
ATOM 2715 N N . ARG A 1 337 ? 12.183 -0.220 -25.108 1.00 60.31 337 ARG A N 1
ATOM 2716 C CA . ARG A 1 337 ? 11.620 -0.879 -23.913 1.00 60.31 337 ARG A CA 1
ATOM 2717 C C . ARG A 1 337 ? 12.668 -1.663 -23.136 1.00 60.31 337 ARG A C 1
ATOM 2719 O O . ARG A 1 337 ? 12.689 -1.570 -21.919 1.00 60.31 337 ARG A O 1
ATOM 2726 N N . ALA A 1 338 ? 13.540 -2.397 -23.822 1.00 61.97 338 ALA A N 1
ATOM 2727 C CA . ALA A 1 338 ? 14.581 -3.188 -23.174 1.00 61.97 338 ALA A CA 1
ATOM 2728 C C . ALA A 1 338 ? 15.558 -2.302 -22.390 1.00 61.97 338 ALA A C 1
ATOM 2730 O O . ALA A 1 338 ? 15.956 -2.669 -21.293 1.00 61.97 338 ALA A O 1
ATOM 2731 N N . VAL A 1 339 ? 15.874 -1.111 -22.910 1.00 66.50 339 VAL A N 1
ATOM 2732 C CA . VAL A 1 339 ? 16.719 -0.135 -22.205 1.00 66.50 339 VAL A CA 1
ATOM 2733 C C . VAL A 1 339 ? 15.964 0.472 -21.023 1.00 66.50 339 VAL A C 1
ATOM 2735 O O . VAL A 1 339 ? 16.524 0.555 -19.946 1.00 66.50 339 VAL A O 1
ATOM 2738 N N . LEU A 1 340 ? 14.671 0.790 -21.165 1.00 64.31 340 LEU A N 1
ATOM 2739 C CA . LEU A 1 340 ? 13.840 1.260 -20.044 1.00 64.31 340 LEU A CA 1
ATOM 2740 C C . LEU A 1 340 ? 13.764 0.251 -18.892 1.00 64.31 340 LEU A C 1
ATOM 2742 O O . LEU A 1 340 ? 13.865 0.630 -17.728 1.00 64.31 340 LEU A O 1
ATOM 2746 N N . TYR A 1 341 ? 13.571 -1.030 -19.212 1.00 63.72 341 TYR A N 1
ATOM 2747 C CA . TYR A 1 341 ? 13.599 -2.097 -18.216 1.00 63.72 341 TYR A CA 1
ATOM 2748 C C . TYR A 1 341 ? 15.002 -2.312 -17.657 1.00 63.72 341 TYR A C 1
ATOM 2750 O O . TYR A 1 341 ? 15.113 -2.537 -16.461 1.00 63.72 341 TYR A O 1
ATOM 2758 N N . GLY A 1 342 ? 16.044 -2.208 -18.487 1.00 65.00 342 GLY A N 1
ATOM 2759 C CA . GLY A 1 342 ? 17.442 -2.260 -18.062 1.00 65.00 342 GLY A CA 1
ATOM 2760 C C . GLY A 1 342 ? 17.776 -1.161 -17.059 1.00 65.00 342 GLY A C 1
ATOM 2761 O O . GLY A 1 342 ? 18.238 -1.474 -15.975 1.00 65.00 342 GLY A O 1
ATOM 2762 N N . ASP A 1 343 ? 17.437 0.095 -17.351 1.00 65.44 343 ASP A N 1
ATOM 2763 C CA . ASP A 1 343 ? 17.667 1.237 -16.459 1.00 65.44 343 ASP A CA 1
ATOM 2764 C C . ASP A 1 343 ? 16.859 1.110 -15.157 1.00 65.44 343 ASP A C 1
ATOM 2766 O O . ASP A 1 343 ? 17.354 1.404 -14.068 1.00 65.44 343 ASP A O 1
ATOM 2770 N N . ALA A 1 344 ? 15.610 0.634 -15.239 1.00 62.16 344 ALA A N 1
ATOM 2771 C CA . ALA A 1 344 ? 14.785 0.378 -14.060 1.00 62.16 344 ALA A CA 1
ATOM 2772 C C . ALA A 1 344 ? 15.316 -0.796 -13.218 1.00 62.16 344 ALA A C 1
ATOM 2774 O O . ALA A 1 344 ? 15.307 -0.710 -11.991 1.00 62.16 344 ALA A O 1
ATOM 2775 N N . LEU A 1 345 ? 15.785 -1.872 -13.858 1.00 63.44 345 LEU A N 1
ATOM 2776 C CA . LEU A 1 345 ? 16.404 -3.025 -13.207 1.00 63.44 345 LEU A CA 1
ATOM 2777 C C . LEU A 1 345 ? 17.737 -2.632 -12.570 1.00 63.44 345 LEU A C 1
ATOM 2779 O O . LEU A 1 345 ? 17.984 -2.992 -11.429 1.00 63.44 345 LEU A O 1
ATOM 2783 N N . ASP A 1 346 ? 18.535 -1.817 -13.250 1.00 66.75 346 ASP A N 1
ATOM 2784 C CA . ASP A 1 346 ? 19.769 -1.236 -12.735 1.00 66.75 346 ASP A CA 1
ATOM 2785 C C . ASP A 1 346 ? 19.502 -0.407 -11.483 1.00 66.75 346 ASP A C 1
ATOM 2787 O O . ASP A 1 346 ? 20.199 -0.556 -10.478 1.00 66.75 346 ASP A O 1
ATOM 2791 N N . ILE A 1 347 ? 18.474 0.450 -11.511 1.00 63.91 347 ILE A N 1
ATOM 2792 C CA . ILE A 1 347 ? 18.029 1.178 -10.323 1.00 63.91 347 ILE A CA 1
ATOM 2793 C C . ILE A 1 347 ? 17.678 0.161 -9.234 1.00 63.91 347 ILE A C 1
ATOM 2795 O O . ILE A 1 347 ? 18.293 0.220 -8.169 1.00 63.91 347 ILE A O 1
ATOM 2799 N N . LEU A 1 348 ? 16.772 -0.786 -9.523 1.00 60.22 348 LEU A N 1
ATOM 2800 C CA . LEU A 1 348 ? 16.286 -1.828 -8.610 1.00 60.22 348 LEU A CA 1
ATOM 2801 C C . LEU A 1 348 ? 17.384 -2.703 -8.011 1.00 60.22 348 LEU A C 1
ATOM 2803 O O . LEU A 1 348 ? 17.272 -3.028 -6.843 1.00 60.22 348 LEU A O 1
ATOM 2807 N N . LEU A 1 349 ? 18.429 -3.070 -8.744 1.00 62.19 349 LEU A N 1
ATOM 2808 C CA . LEU A 1 349 ? 19.474 -3.974 -8.269 1.00 62.19 349 LEU A CA 1
ATOM 2809 C C . LEU A 1 349 ? 20.647 -3.210 -7.651 1.00 62.19 349 LEU A C 1
ATOM 2811 O O . LEU A 1 349 ? 21.078 -3.528 -6.541 1.00 62.19 349 LEU A O 1
ATOM 2815 N N . LYS A 1 350 ? 21.148 -2.152 -8.304 1.00 63.91 350 LYS A N 1
ATOM 2816 C CA . LYS A 1 350 ? 22.348 -1.426 -7.845 1.00 63.91 350 LYS A CA 1
ATOM 2817 C C . LYS A 1 350 ? 22.092 -0.649 -6.561 1.00 63.91 350 LYS A C 1
ATOM 2819 O O . LYS A 1 350 ? 22.909 -0.701 -5.640 1.00 63.91 350 LYS A O 1
ATOM 2824 N N . ARG A 1 351 ? 20.964 0.065 -6.466 1.00 59.19 351 ARG A N 1
ATOM 2825 C CA . ARG A 1 351 ? 20.650 0.859 -5.264 1.00 59.19 351 ARG A CA 1
ATOM 2826 C C . ARG A 1 351 ? 20.110 -0.013 -4.126 1.00 59.19 351 ARG A C 1
ATOM 2828 O O . ARG A 1 351 ? 20.369 0.296 -2.968 1.00 59.19 351 ARG A O 1
ATOM 2835 N N . TRP A 1 352 ? 19.476 -1.146 -4.432 1.00 58.38 352 TRP A N 1
ATOM 2836 C CA . TRP A 1 352 ? 19.046 -2.122 -3.422 1.00 58.38 352 TRP A CA 1
ATOM 2837 C C . TRP A 1 352 ? 20.221 -2.861 -2.794 1.00 58.38 352 TRP A C 1
ATOM 2839 O O . TRP A 1 352 ? 20.318 -2.937 -1.568 1.00 58.38 352 TRP A O 1
ATOM 2849 N N . ALA A 1 353 ? 21.179 -3.304 -3.615 1.00 55.22 353 ALA A N 1
ATOM 2850 C CA . ALA A 1 353 ? 22.442 -3.841 -3.128 1.00 55.22 353 ALA A CA 1
ATOM 2851 C C . ALA A 1 353 ? 23.189 -2.813 -2.258 1.00 55.22 353 ALA A C 1
ATOM 2853 O O . ALA A 1 353 ? 23.783 -3.185 -1.248 1.00 55.22 353 ALA A O 1
ATOM 2854 N N . ALA A 1 354 ? 23.130 -1.518 -2.591 1.00 56.44 354 ALA A N 1
ATOM 2855 C CA . ALA A 1 354 ? 23.743 -0.461 -1.786 1.00 56.44 354 ALA A CA 1
ATOM 2856 C C . ALA A 1 354 ? 23.071 -0.275 -0.409 1.00 56.44 354 ALA A C 1
ATOM 2858 O O . ALA A 1 354 ? 23.778 -0.163 0.590 1.00 56.44 354 ALA A O 1
ATOM 2859 N N . GLU A 1 355 ? 21.735 -0.299 -0.328 1.00 54.28 355 GLU A N 1
ATOM 2860 C CA . GLU A 1 355 ? 20.997 -0.179 0.943 1.00 54.28 355 GLU A CA 1
ATOM 2861 C C . GLU A 1 355 ? 21.156 -1.426 1.837 1.00 54.28 355 GLU A C 1
ATOM 2863 O O . GLU A 1 355 ? 21.292 -1.310 3.056 1.00 54.28 355 GLU A O 1
ATOM 2868 N N . LYS A 1 356 ? 21.199 -2.630 1.250 1.00 52.59 356 LYS A N 1
ATOM 2869 C CA . LYS A 1 356 ? 21.288 -3.910 1.981 1.00 52.59 356 LYS A CA 1
ATOM 2870 C C . LYS A 1 356 ? 22.710 -4.352 2.326 1.00 52.59 356 LYS A C 1
ATOM 2872 O O . LYS A 1 356 ? 22.879 -5.074 3.306 1.00 52.59 356 LYS A O 1
ATOM 2877 N N . ARG A 1 357 ? 23.747 -3.873 1.624 1.00 50.12 357 ARG A N 1
ATOM 2878 C CA . ARG A 1 357 ? 25.156 -4.056 2.043 1.00 50.12 357 ARG A CA 1
ATOM 2879 C C . ARG A 1 357 ? 25.436 -3.475 3.432 1.00 50.12 357 ARG A C 1
ATOM 2881 O O . ARG A 1 357 ? 26.352 -3.935 4.108 1.00 50.12 357 ARG A O 1
ATOM 2888 N N . VAL A 1 358 ? 24.615 -2.527 3.885 1.00 45.62 358 VAL A N 1
ATOM 2889 C CA . VAL A 1 358 ? 24.657 -1.984 5.250 1.00 45.62 358 VAL A CA 1
ATOM 2890 C C . VAL A 1 358 ? 24.091 -2.985 6.277 1.00 45.62 358 VAL A C 1
ATOM 2892 O O . VAL A 1 358 ? 24.567 -3.035 7.410 1.00 45.62 358 VAL A O 1
ATOM 2895 N N . ALA A 1 359 ? 23.156 -3.857 5.879 1.00 47.31 359 ALA A N 1
ATOM 2896 C CA . ALA A 1 359 ? 22.454 -4.811 6.749 1.00 47.31 359 ALA A CA 1
ATOM 2897 C C . ALA A 1 359 ? 23.196 -6.146 7.010 1.00 47.31 359 ALA A C 1
ATOM 2899 O O . ALA A 1 359 ? 22.641 -7.022 7.665 1.00 47.31 359 ALA A O 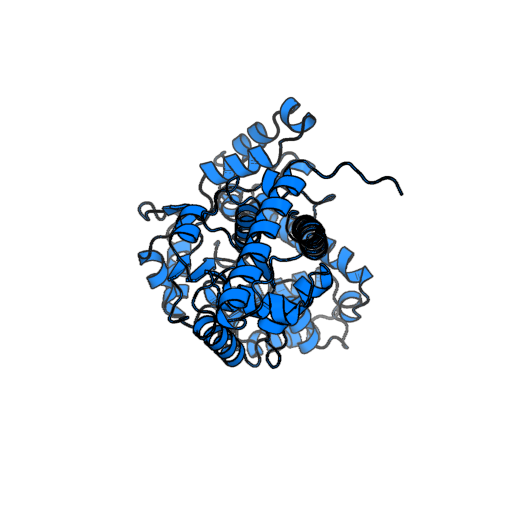1
ATOM 2900 N N . HIS A 1 360 ? 24.450 -6.298 6.558 1.00 49.72 360 HIS A N 1
ATOM 2901 C CA . HIS A 1 360 ? 25.361 -7.406 6.915 1.00 49.72 360 HIS A CA 1
ATOM 2902 C C . HIS A 1 360 ? 24.897 -8.843 6.582 1.00 49.72 360 HIS A C 1
ATOM 2904 O O . HIS A 1 360 ? 25.448 -9.799 7.128 1.00 49.72 360 HIS A O 1
ATOM 2910 N N . ASP A 1 361 ? 23.962 -9.039 5.651 1.00 56.53 361 ASP A N 1
ATOM 2911 C CA . ASP A 1 361 ? 23.625 -10.389 5.177 1.00 56.53 361 ASP A CA 1
ATOM 2912 C C . ASP A 1 361 ? 24.757 -10.911 4.266 1.00 56.53 361 ASP A C 1
ATOM 2914 O O . ASP A 1 361 ? 25.085 -10.296 3.245 1.00 56.53 361 ASP A O 1
ATOM 2918 N N . SER A 1 362 ? 25.410 -12.013 4.652 1.00 58.84 362 SER A N 1
ATOM 2919 C CA . SER A 1 362 ? 26.652 -12.490 4.013 1.00 58.84 362 SER A CA 1
ATOM 2920 C C . SER A 1 362 ? 26.467 -12.893 2.548 1.00 58.84 362 SER A C 1
ATOM 2922 O O . SER A 1 362 ? 27.407 -12.792 1.765 1.00 58.84 362 SER A O 1
ATOM 2924 N N . ILE A 1 363 ? 25.246 -13.264 2.158 1.00 63.25 363 ILE A N 1
ATOM 2925 C CA . ILE A 1 363 ? 24.901 -13.709 0.802 1.00 63.25 363 ILE A CA 1
ATOM 2926 C C . ILE A 1 363 ? 25.111 -12.587 -0.233 1.00 63.25 363 ILE A C 1
ATOM 2928 O O . ILE A 1 363 ? 25.633 -12.847 -1.313 1.00 63.25 363 ILE A O 1
ATOM 2932 N N . TYR A 1 364 ? 24.790 -11.325 0.090 1.00 59.31 364 TYR A N 1
ATOM 2933 C CA . TYR A 1 364 ? 24.901 -10.196 -0.858 1.00 59.31 364 TYR A CA 1
ATOM 2934 C C . TYR A 1 364 ? 26.308 -9.597 -0.969 1.00 59.31 364 TYR A C 1
ATOM 2936 O O . TYR A 1 364 ? 26.540 -8.703 -1.788 1.00 59.31 364 TYR A O 1
ATOM 2944 N N . LYS A 1 365 ? 27.259 -10.050 -0.141 1.00 62.66 365 LYS A N 1
ATOM 2945 C CA . LYS A 1 365 ? 28.679 -9.764 -0.394 1.00 62.66 365 LYS A CA 1
ATOM 2946 C C . LYS A 1 365 ? 29.177 -10.542 -1.610 1.00 62.66 365 LYS A C 1
ATOM 2948 O O . LYS A 1 365 ? 29.969 -10.004 -2.379 1.00 62.66 365 LYS A O 1
ATOM 2953 N N . ASP A 1 366 ? 28.651 -11.750 -1.792 1.00 69.12 366 ASP A N 1
ATOM 2954 C CA . ASP A 1 366 ? 29.142 -12.730 -2.756 1.00 69.12 366 ASP A CA 1
ATOM 2955 C C . ASP A 1 366 ? 28.260 -12.813 -4.019 1.00 69.12 366 ASP A C 1
ATOM 2957 O O . ASP A 1 366 ? 28.770 -13.047 -5.116 1.00 69.12 366 ASP A O 1
ATOM 2961 N N . LEU A 1 367 ? 26.952 -12.543 -3.911 1.00 72.75 367 LEU A N 1
ATOM 2962 C CA . LEU A 1 367 ? 26.059 -12.350 -5.060 1.00 72.75 367 LEU A CA 1
ATOM 2963 C C . LEU A 1 367 ? 26.171 -10.904 -5.575 1.00 72.75 367 LEU A C 1
ATOM 2965 O O . LEU A 1 367 ? 25.518 -9.988 -5.075 1.00 72.75 367 LEU A O 1
ATOM 2969 N N . THR A 1 368 ? 27.045 -10.677 -6.559 1.00 75.62 368 THR A N 1
ATOM 2970 C CA . THR A 1 368 ? 27.163 -9.358 -7.206 1.00 75.62 368 THR A CA 1
ATOM 2971 C C . THR A 1 368 ? 25.946 -9.055 -8.085 1.00 75.62 368 THR A C 1
ATOM 2973 O O . THR A 1 368 ? 25.345 -9.969 -8.640 1.00 75.62 368 THR A O 1
ATOM 2976 N N . VAL A 1 369 ? 25.632 -7.766 -8.280 1.00 71.62 369 VAL A N 1
ATOM 2977 C CA . VAL A 1 369 ? 24.528 -7.320 -9.158 1.00 71.62 369 VAL A CA 1
ATOM 2978 C C . VAL A 1 369 ? 24.662 -7.898 -10.569 1.00 71.62 369 VAL A C 1
ATOM 2980 O O . VAL A 1 369 ? 23.702 -8.429 -11.105 1.00 71.62 369 VAL A O 1
ATOM 2983 N N . ALA A 1 370 ? 25.871 -7.892 -11.137 1.00 75.00 370 ALA A N 1
ATOM 2984 C CA . ALA A 1 370 ? 26.111 -8.458 -12.464 1.00 75.00 370 ALA A CA 1
ATOM 2985 C C . ALA A 1 370 ? 25.863 -9.978 -12.512 1.00 75.00 370 ALA A C 1
ATOM 2987 O O . ALA A 1 370 ? 25.335 -10.494 -13.495 1.00 75.00 370 ALA A O 1
ATOM 2988 N N . LEU A 1 371 ? 26.237 -10.710 -11.454 1.00 76.75 371 LEU A N 1
ATOM 2989 C CA . LEU A 1 371 ? 25.996 -12.153 -11.365 1.00 76.75 371 LEU A CA 1
ATOM 2990 C C . LEU A 1 371 ? 24.499 -12.463 -11.251 1.00 76.75 371 LEU A C 1
ATOM 2992 O O . LEU A 1 371 ? 24.008 -13.390 -11.890 1.00 76.75 371 LEU A O 1
ATOM 2996 N N . GLU A 1 372 ? 23.782 -11.661 -10.470 1.00 76.44 372 GLU A N 1
ATOM 2997 C CA . GLU A 1 372 ? 22.336 -11.747 -10.301 1.00 76.44 372 GLU A CA 1
ATOM 2998 C C . GLU A 1 372 ? 21.578 -11.426 -11.598 1.00 76.44 372 GLU A C 1
ATOM 3000 O O . GLU A 1 372 ? 20.696 -12.187 -11.991 1.00 76.44 372 GLU A O 1
ATOM 3005 N N . GLU A 1 373 ? 21.969 -10.369 -12.315 1.00 75.50 373 GLU A N 1
ATOM 3006 C CA . GLU A 1 373 ? 21.415 -10.022 -13.630 1.00 75.50 373 GLU A CA 1
ATOM 3007 C C . GLU A 1 373 ? 21.579 -11.159 -14.636 1.00 75.50 373 GLU A C 1
ATOM 3009 O O . GLU A 1 373 ? 20.611 -11.543 -15.292 1.00 75.50 373 GLU A O 1
ATOM 3014 N N . MET A 1 374 ? 22.782 -11.736 -14.733 1.00 80.56 374 MET A N 1
ATOM 3015 C CA . MET A 1 374 ? 23.041 -12.868 -15.626 1.00 80.56 374 MET A CA 1
ATOM 3016 C C . MET A 1 374 ? 22.180 -14.083 -15.269 1.00 80.56 374 MET A C 1
ATOM 3018 O O . MET A 1 374 ? 21.605 -14.707 -16.159 1.00 80.56 374 MET A O 1
ATOM 3022 N N . MET A 1 375 ? 22.058 -14.399 -13.977 1.00 84.75 375 MET A N 1
ATOM 3023 C CA . MET A 1 375 ? 21.255 -15.526 -13.505 1.00 84.75 375 MET A CA 1
ATOM 3024 C C . MET A 1 375 ? 19.778 -15.354 -13.862 1.00 84.75 375 MET A C 1
ATOM 3026 O O . MET A 1 375 ? 19.149 -16.259 -14.412 1.00 84.75 375 MET A O 1
ATOM 3030 N N . LEU A 1 376 ? 19.219 -14.179 -13.567 1.00 78.19 376 LEU A N 1
ATOM 3031 C CA . LEU A 1 376 ? 17.824 -13.863 -13.859 1.00 78.19 376 LEU A CA 1
ATOM 3032 C C . LEU A 1 376 ? 17.562 -13.833 -15.369 1.00 78.19 376 LEU A C 1
ATOM 3034 O O . LEU A 1 376 ? 16.528 -14.332 -15.815 1.00 78.19 376 LEU A O 1
ATOM 3038 N N . ALA A 1 377 ? 18.502 -13.306 -16.159 1.00 78.38 377 ALA A N 1
ATOM 3039 C CA . ALA A 1 377 ? 18.416 -13.299 -17.614 1.00 78.38 377 ALA A CA 1
ATOM 3040 C C . ALA A 1 377 ? 18.420 -14.718 -18.202 1.00 78.38 377 ALA A C 1
ATOM 3042 O O . ALA A 1 377 ? 17.638 -14.996 -19.111 1.00 78.38 377 ALA A O 1
ATOM 3043 N N . GLU A 1 378 ? 19.243 -15.631 -17.676 1.00 81.50 378 GLU A N 1
ATOM 3044 C CA . GLU A 1 378 ? 19.270 -17.023 -18.137 1.00 81.50 378 GLU A CA 1
ATOM 3045 C C . GLU A 1 378 ? 17.960 -17.757 -17.817 1.00 81.50 378 GLU A C 1
ATOM 3047 O O . GLU A 1 378 ? 17.396 -18.419 -18.692 1.00 81.50 378 GLU A O 1
ATOM 3052 N N . ILE A 1 379 ? 17.435 -17.590 -16.598 1.00 80.00 379 ILE A N 1
ATOM 3053 C CA . ILE A 1 379 ? 16.144 -18.169 -16.196 1.00 80.00 379 ILE A CA 1
ATOM 3054 C C . ILE A 1 379 ? 15.022 -17.640 -17.099 1.00 80.00 379 ILE A C 1
ATOM 3056 O O . ILE A 1 379 ? 14.216 -18.412 -17.629 1.00 80.00 379 ILE A O 1
ATOM 3060 N N . ALA A 1 380 ? 14.988 -16.323 -17.325 1.00 70.06 380 ALA A N 1
ATOM 3061 C CA . ALA A 1 380 ? 14.009 -15.696 -18.205 1.00 70.06 380 ALA A CA 1
ATOM 3062 C C . ALA A 1 380 ? 14.129 -16.206 -19.651 1.00 70.06 380 ALA A C 1
ATOM 3064 O O . ALA A 1 380 ? 13.115 -16.515 -20.278 1.00 70.06 380 ALA A O 1
ATOM 3065 N N . TYR A 1 381 ? 15.351 -16.354 -20.173 1.00 76.81 381 TYR A N 1
ATOM 3066 C CA . TYR A 1 381 ? 15.602 -16.882 -21.515 1.00 76.81 381 TYR A CA 1
ATOM 3067 C C . TYR A 1 381 ? 15.101 -18.323 -21.671 1.00 76.81 381 TYR A C 1
ATOM 3069 O O . TYR A 1 381 ? 14.390 -18.623 -22.635 1.00 76.81 381 TYR A O 1
ATOM 3077 N N . LYS A 1 382 ? 15.416 -19.202 -20.709 1.00 76.69 382 LYS A N 1
ATOM 3078 C CA . LYS A 1 382 ? 14.964 -20.603 -20.698 1.00 76.69 382 LYS A CA 1
ATOM 3079 C C . LYS A 1 382 ? 13.433 -20.689 -20.708 1.00 76.69 382 LYS A C 1
ATOM 3081 O O . LYS A 1 382 ? 12.869 -21.411 -21.533 1.00 76.69 382 LYS A O 1
ATOM 3086 N N . GLY A 1 383 ? 12.757 -19.892 -19.877 1.00 68.56 383 GLY A N 1
ATOM 3087 C CA . GLY A 1 383 ? 11.291 -19.791 -19.888 1.00 68.56 383 GLY A CA 1
ATOM 3088 C C . GLY A 1 383 ? 10.732 -19.299 -21.206 1.00 68.56 383 GLY A C 1
ATOM 3089 O O . GLY A 1 383 ? 9.817 -19.901 -21.767 1.00 68.56 383 GLY A O 1
ATOM 3090 N N . PHE A 1 384 ? 11.317 -18.230 -21.745 1.00 64.69 384 PHE A N 1
ATOM 3091 C CA . PHE A 1 384 ? 10.871 -17.641 -22.999 1.00 64.69 384 PHE A CA 1
ATOM 3092 C C . PHE A 1 384 ? 10.963 -18.637 -24.160 1.00 64.69 384 PHE A C 1
ATOM 3094 O O . PHE A 1 384 ? 9.999 -18.799 -24.912 1.00 64.69 384 PHE A O 1
ATOM 3101 N N . HIS A 1 385 ? 12.083 -19.354 -24.269 1.00 71.75 385 HIS A N 1
ATOM 3102 C CA . HIS A 1 385 ? 12.277 -20.388 -25.284 1.00 71.75 385 HIS A CA 1
ATOM 3103 C C . HIS A 1 385 ? 11.269 -21.539 -25.128 1.00 71.75 385 HIS A C 1
ATOM 3105 O O . HIS A 1 385 ? 10.733 -22.042 -26.116 1.00 71.75 385 HIS A O 1
ATOM 3111 N N . ALA A 1 386 ? 10.952 -21.916 -23.887 1.00 71.44 386 ALA A N 1
ATOM 3112 C CA . ALA A 1 386 ? 9.951 -22.931 -23.570 1.00 71.44 386 ALA A CA 1
ATOM 3113 C C . ALA A 1 386 ? 8.494 -22.427 -23.654 1.00 71.44 386 ALA A C 1
ATOM 3115 O O . ALA A 1 386 ? 7.567 -23.210 -23.450 1.00 71.44 386 ALA A O 1
ATOM 3116 N N . LYS A 1 387 ? 8.265 -21.135 -23.951 1.00 63.59 387 LYS A N 1
ATOM 3117 C CA . LYS A 1 387 ? 6.959 -20.448 -23.831 1.00 63.59 387 LYS A CA 1
ATOM 3118 C C . LYS A 1 387 ? 6.319 -20.603 -22.443 1.00 63.59 387 LYS A C 1
ATOM 3120 O O . LYS A 1 387 ? 5.100 -20.508 -22.306 1.00 63.59 387 LYS A O 1
ATOM 3125 N N . GLN A 1 388 ? 7.146 -20.807 -21.427 1.00 60.41 388 GLN A N 1
ATOM 3126 C CA . GLN A 1 388 ? 6.760 -21.016 -20.045 1.00 60.41 388 GLN A CA 1
ATOM 3127 C C . GLN A 1 388 ? 7.050 -19.734 -19.260 1.00 60.41 388 GLN A C 1
ATOM 3129 O O . GLN A 1 388 ? 8.195 -19.313 -19.133 1.00 60.41 388 GLN A O 1
ATOM 3134 N N . LEU A 1 389 ? 5.994 -19.096 -18.753 1.00 53.81 389 LEU A N 1
ATOM 3135 C CA . LEU A 1 389 ? 6.097 -17.884 -17.926 1.00 53.81 389 LEU A CA 1
ATOM 3136 C C . LEU A 1 389 ? 6.042 -18.197 -16.424 1.00 53.81 389 LEU A C 1
ATOM 3138 O O . LEU A 1 389 ? 6.243 -17.316 -15.596 1.00 53.81 389 LEU A O 1
ATOM 3142 N N . PHE A 1 390 ? 5.741 -19.443 -16.065 1.00 55.88 390 PHE A N 1
ATOM 3143 C CA . PHE A 1 390 ? 5.533 -19.888 -14.695 1.00 55.88 390 PHE A CA 1
ATOM 3144 C C . PHE A 1 390 ? 6.364 -21.141 -14.442 1.00 55.88 390 PHE A C 1
ATOM 3146 O O . PHE A 1 390 ? 6.206 -22.129 -15.149 1.00 55.88 390 PHE A O 1
ATOM 3153 N N . PHE A 1 391 ? 7.221 -21.117 -13.431 1.00 64.94 391 PHE A N 1
ATOM 3154 C CA . PHE A 1 391 ? 8.190 -22.170 -13.137 1.00 64.94 391 PHE A CA 1
ATOM 3155 C C . PHE A 1 391 ? 7.999 -22.728 -11.753 1.00 64.94 391 PHE A C 1
ATOM 3157 O O . PHE A 1 391 ? 7.827 -21.954 -10.826 1.00 64.94 391 PHE A O 1
ATOM 3164 N N . SER A 1 392 ? 8.127 -24.027 -11.535 1.00 66.62 392 SER A N 1
ATOM 3165 C CA . SER A 1 392 ? 8.061 -24.512 -10.165 1.00 66.62 392 SER A CA 1
ATOM 3166 C C . SER A 1 392 ? 9.188 -23.973 -9.255 1.00 66.62 392 SER A C 1
ATOM 3168 O O . SER A 1 392 ? 10.255 -23.596 -9.741 1.00 66.62 392 SER A O 1
ATOM 3170 N N . ARG A 1 393 ? 9.012 -23.947 -7.919 1.00 63.84 393 ARG A N 1
ATOM 3171 C CA . ARG A 1 393 ? 10.127 -23.617 -6.994 1.00 63.84 393 ARG A CA 1
ATOM 3172 C C . ARG A 1 393 ? 11.304 -24.552 -7.243 1.00 63.84 393 ARG A C 1
ATOM 3174 O O . ARG A 1 393 ? 12.436 -24.095 -7.303 1.00 63.84 393 ARG A O 1
ATOM 3181 N N . SER A 1 394 ? 11.020 -25.836 -7.442 1.00 70.75 394 SER A N 1
ATOM 3182 C CA . SER A 1 394 ? 11.999 -26.847 -7.839 1.00 70.75 394 SER A CA 1
ATOM 3183 C C . SER A 1 394 ? 12.675 -26.537 -9.176 1.00 70.75 394 SER A C 1
ATOM 3185 O O . SER A 1 394 ? 13.883 -26.714 -9.278 1.00 70.75 394 SER A O 1
ATOM 3187 N N . GLU A 1 395 ? 11.940 -26.043 -10.177 1.00 74.06 395 GLU A N 1
ATOM 3188 C CA . GLU A 1 395 ? 12.509 -25.664 -11.479 1.00 74.06 395 GLU A CA 1
ATOM 3189 C C . GLU A 1 395 ? 13.431 -24.453 -11.375 1.00 74.06 395 GLU A C 1
ATOM 3191 O O . GLU A 1 395 ? 14.545 -24.504 -11.890 1.00 74.06 395 GLU A O 1
ATOM 3196 N N . ILE A 1 396 ? 13.012 -23.384 -10.690 1.00 76.06 396 ILE A N 1
ATOM 3197 C CA . ILE A 1 396 ? 13.882 -22.219 -10.480 1.00 76.06 396 ILE A CA 1
ATOM 3198 C C . ILE A 1 396 ? 15.104 -22.621 -9.658 1.00 76.06 396 ILE A C 1
ATOM 3200 O O . ILE A 1 396 ? 16.218 -22.244 -9.998 1.00 76.06 396 ILE A O 1
ATOM 3204 N N . MET A 1 397 ? 14.921 -23.435 -8.618 1.00 78.00 397 MET A N 1
ATOM 3205 C CA . MET A 1 397 ? 16.025 -23.954 -7.812 1.00 78.00 397 MET A CA 1
ATOM 3206 C C . MET A 1 397 ? 17.029 -24.758 -8.633 1.00 78.00 397 MET A C 1
ATOM 3208 O O . MET A 1 397 ? 18.235 -24.582 -8.468 1.00 78.00 397 MET A O 1
ATOM 3212 N N . ALA A 1 398 ? 16.546 -25.629 -9.519 1.00 80.38 398 ALA A N 1
ATOM 3213 C CA . ALA A 1 398 ? 17.402 -26.391 -10.415 1.00 80.38 398 ALA A CA 1
ATOM 3214 C C . ALA A 1 398 ? 18.183 -25.459 -11.352 1.00 80.38 398 ALA A C 1
ATOM 3216 O O . ALA A 1 398 ? 19.395 -25.609 -11.467 1.00 80.38 398 ALA A O 1
ATOM 3217 N N . GLN A 1 399 ? 17.520 -24.455 -11.933 1.00 84.44 399 GLN A N 1
ATOM 3218 C CA . GLN A 1 399 ? 18.158 -23.481 -12.821 1.00 84.44 399 GLN A CA 1
ATOM 3219 C C . GLN A 1 399 ? 19.183 -22.596 -12.095 1.00 84.44 399 GLN A C 1
ATOM 3221 O O . GLN A 1 399 ? 20.261 -22.366 -12.628 1.00 84.44 399 GLN A O 1
ATOM 3226 N N . ILE A 1 400 ? 18.897 -22.144 -10.867 1.00 83.88 400 ILE A N 1
ATOM 3227 C CA . ILE A 1 400 ? 19.847 -21.375 -10.045 1.00 83.88 400 ILE A CA 1
ATOM 3228 C C . ILE A 1 400 ? 21.068 -22.234 -9.706 1.00 83.88 400 ILE A C 1
ATOM 3230 O O . ILE A 1 400 ? 22.199 -21.782 -9.857 1.00 83.88 400 ILE A O 1
ATOM 3234 N N . ARG A 1 401 ? 20.866 -23.483 -9.265 1.00 83.56 401 ARG A N 1
ATOM 3235 C CA . ARG A 1 401 ? 21.976 -24.398 -8.948 1.00 83.56 401 ARG A CA 1
ATOM 3236 C C . ARG A 1 401 ? 22.822 -24.706 -10.180 1.00 83.56 401 ARG A C 1
ATOM 3238 O O . ARG A 1 401 ? 24.043 -24.711 -10.082 1.00 83.56 401 ARG A O 1
ATOM 3245 N N . GLU A 1 402 ? 22.181 -24.931 -11.324 1.00 84.88 402 GLU A N 1
ATOM 3246 C CA . GLU A 1 402 ? 22.852 -25.131 -12.609 1.00 84.88 402 GLU A CA 1
ATOM 3247 C C . GLU A 1 402 ? 23.672 -23.895 -13.006 1.00 84.88 402 GLU A C 1
ATOM 3249 O O . GLU A 1 402 ? 24.852 -24.022 -13.325 1.00 84.88 402 GLU A O 1
ATOM 3254 N N . PHE A 1 403 ? 23.086 -22.698 -12.912 1.00 86.12 403 PHE A N 1
ATOM 3255 C CA . PHE A 1 403 ? 23.773 -21.439 -13.195 1.00 86.12 403 PHE A CA 1
ATOM 3256 C C . PHE A 1 403 ? 25.001 -21.247 -12.298 1.00 86.12 403 PHE A C 1
ATOM 3258 O O . PHE A 1 403 ? 26.098 -21.001 -12.795 1.00 86.12 403 PHE A O 1
ATOM 3265 N N . LEU A 1 404 ? 24.841 -21.399 -10.979 1.00 84.19 404 LEU A N 1
ATOM 3266 C CA . LEU A 1 404 ? 25.934 -21.237 -10.016 1.00 84.19 404 LEU A CA 1
ATOM 3267 C C . LEU A 1 404 ? 27.044 -22.280 -10.216 1.00 84.19 404 LEU A C 1
ATOM 3269 O O . LEU A 1 404 ? 28.213 -21.966 -10.014 1.00 84.19 404 LEU A O 1
ATOM 3273 N N . ALA A 1 405 ? 26.703 -23.504 -10.627 1.00 83.88 405 ALA A N 1
ATOM 3274 C CA . ALA A 1 405 ? 27.686 -24.550 -10.908 1.00 83.88 405 ALA A CA 1
ATOM 3275 C C . ALA A 1 405 ? 28.466 -24.299 -12.210 1.00 83.88 405 ALA A C 1
ATOM 3277 O O . ALA A 1 405 ? 29.663 -24.585 -12.273 1.00 83.88 405 ALA A O 1
ATOM 3278 N N . ASN A 1 406 ? 27.798 -23.767 -13.237 1.00 83.94 406 ASN A N 1
ATOM 3279 C CA . ASN A 1 406 ? 28.374 -23.571 -14.568 1.00 83.94 406 ASN A CA 1
ATOM 3280 C C . ASN A 1 406 ? 29.070 -22.211 -14.736 1.00 83.94 406 ASN A C 1
ATOM 3282 O O . ASN A 1 406 ? 29.895 -22.049 -15.638 1.00 83.94 406 ASN A O 1
ATOM 3286 N N . ASN A 1 407 ? 28.769 -21.226 -13.887 1.00 81.56 407 ASN A N 1
ATOM 3287 C CA . ASN A 1 407 ? 29.361 -19.897 -13.966 1.00 81.56 407 ASN A CA 1
ATOM 3288 C C . ASN A 1 407 ? 30.658 -19.812 -13.147 1.00 81.56 407 ASN A C 1
ATOM 3290 O O . ASN A 1 407 ? 30.641 -19.799 -11.920 1.00 81.56 407 ASN A O 1
ATOM 3294 N N . LEU A 1 408 ? 31.799 -19.686 -13.831 1.00 76.44 408 LEU A N 1
ATOM 3295 C CA . LEU A 1 408 ? 33.127 -19.588 -13.202 1.00 76.44 408 LEU A CA 1
ATOM 3296 C C . LEU A 1 408 ? 33.276 -18.388 -12.252 1.00 76.44 408 LEU A C 1
ATOM 3298 O O . LEU A 1 408 ? 34.112 -18.428 -11.351 1.00 76.44 408 LEU A O 1
ATOM 3302 N N . ASN A 1 409 ? 32.476 -17.336 -12.451 1.00 75.75 409 ASN A N 1
ATOM 3303 C CA . ASN A 1 409 ? 32.489 -16.132 -11.623 1.00 75.75 409 ASN A CA 1
ATOM 3304 C C . ASN A 1 409 ? 31.551 -16.236 -10.409 1.00 75.75 409 ASN A C 1
ATOM 3306 O O . ASN A 1 409 ? 31.514 -15.312 -9.597 1.00 75.75 409 ASN A O 1
ATOM 3310 N N . ALA A 1 410 ? 30.786 -17.327 -10.279 1.00 76.38 410 ALA A N 1
ATOM 3311 C CA . ALA A 1 410 ? 29.942 -17.575 -9.121 1.00 76.38 410 ALA A CA 1
ATOM 3312 C C . ALA A 1 410 ? 30.764 -18.179 -7.965 1.00 76.38 410 ALA A C 1
ATOM 3314 O O . ALA A 1 410 ? 31.452 -19.190 -8.142 1.00 76.38 410 ALA A O 1
ATOM 3315 N N . PRO A 1 411 ? 30.688 -17.605 -6.755 1.00 77.12 411 PRO A N 1
ATOM 3316 C CA . PRO A 1 411 ? 31.290 -18.210 -5.574 1.00 77.12 411 PRO A CA 1
ATOM 3317 C C . PRO A 1 411 ? 30.714 -19.606 -5.288 1.00 77.12 411 PRO A C 1
ATOM 3319 O O . PRO A 1 411 ? 29.511 -19.769 -5.092 1.00 77.12 411 PRO A O 1
ATOM 3322 N N . LYS A 1 412 ? 31.583 -20.625 -5.228 1.00 73.69 412 LYS A N 1
ATOM 3323 C CA . LYS A 1 412 ? 31.189 -22.048 -5.117 1.00 73.69 412 LYS A CA 1
ATOM 3324 C C . LYS A 1 412 ? 30.460 -22.416 -3.820 1.00 73.69 412 LYS A C 1
ATOM 3326 O O . LYS A 1 412 ? 29.894 -23.499 -3.726 1.00 73.69 412 LYS A O 1
ATOM 3331 N N . HIS A 1 413 ? 30.507 -21.549 -2.811 1.00 73.88 413 HIS A N 1
ATOM 3332 C CA . HIS A 1 413 ? 29.842 -21.733 -1.520 1.00 73.88 413 HIS A CA 1
ATOM 3333 C C . HIS A 1 413 ? 28.452 -21.088 -1.449 1.00 73.88 413 HIS A C 1
ATOM 3335 O O . HIS A 1 413 ? 27.805 -21.184 -0.405 1.00 73.88 413 HIS A O 1
ATOM 3341 N N . LEU A 1 414 ? 27.990 -20.422 -2.514 1.00 73.50 414 LEU A N 1
ATOM 3342 C CA . LEU A 1 414 ? 26.626 -19.903 -2.571 1.00 73.50 414 LEU A CA 1
ATOM 3343 C C . LEU A 1 414 ? 25.624 -21.058 -2.593 1.00 73.50 414 LEU A C 1
ATOM 3345 O O . LEU A 1 414 ? 25.633 -21.914 -3.476 1.00 73.50 414 LEU A O 1
ATOM 3349 N N . ASP A 1 415 ? 24.732 -21.049 -1.612 1.00 75.00 415 ASP A N 1
ATOM 3350 C CA . ASP A 1 415 ? 23.638 -22.002 -1.511 1.00 75.00 415 ASP A CA 1
ATOM 3351 C C . ASP A 1 415 ? 22.440 -21.495 -2.322 1.00 75.00 415 ASP A C 1
ATOM 3353 O O . ASP A 1 415 ? 21.863 -20.452 -2.002 1.00 75.00 415 ASP A O 1
ATOM 3357 N N . GLY A 1 416 ? 22.052 -22.241 -3.360 1.00 71.38 416 GLY A N 1
ATOM 3358 C CA . GLY A 1 416 ? 20.909 -21.903 -4.208 1.00 71.38 416 GLY A CA 1
ATOM 3359 C C . GLY A 1 416 ? 19.606 -21.704 -3.423 1.00 71.38 416 GLY A C 1
ATOM 3360 O O . GLY A 1 416 ? 18.804 -20.854 -3.803 1.00 71.38 416 GLY A O 1
ATOM 3361 N N . ASP A 1 417 ? 19.415 -22.415 -2.301 1.00 69.94 417 ASP A N 1
ATOM 3362 C CA . ASP A 1 417 ? 18.209 -22.285 -1.469 1.00 69.94 417 ASP A CA 1
ATOM 3363 C C . ASP A 1 417 ? 18.189 -20.939 -0.737 1.00 69.94 417 ASP A C 1
ATOM 3365 O O . ASP A 1 417 ? 17.153 -20.287 -0.604 1.00 69.94 417 ASP A O 1
ATOM 3369 N N . LYS A 1 418 ? 19.361 -20.460 -0.323 1.00 70.75 418 LYS A N 1
ATOM 3370 C CA . LYS A 1 418 ? 19.492 -19.133 0.279 1.00 70.75 418 LYS A CA 1
ATOM 3371 C C . LYS A 1 418 ? 19.358 -18.021 -0.759 1.00 70.75 418 LYS A C 1
ATOM 3373 O O . LYS A 1 418 ? 18.785 -16.979 -0.453 1.00 70.75 418 LYS A O 1
ATOM 3378 N N . VAL A 1 419 ? 19.840 -18.248 -1.984 1.00 73.56 419 VAL A N 1
ATOM 3379 C CA . VAL A 1 419 ? 19.719 -17.296 -3.102 1.00 73.56 419 VAL A CA 1
ATOM 3380 C C . VAL A 1 419 ? 18.259 -17.130 -3.538 1.00 73.56 419 VAL A C 1
ATOM 3382 O O . VAL A 1 419 ? 17.806 -16.001 -3.723 1.00 73.56 419 VAL A O 1
ATOM 3385 N N . ILE A 1 420 ? 17.482 -18.215 -3.649 1.00 68.81 420 ILE A N 1
ATOM 3386 C CA . ILE A 1 420 ? 16.065 -18.097 -4.027 1.00 68.81 420 ILE A CA 1
ATOM 3387 C C . ILE A 1 420 ? 15.248 -17.374 -2.952 1.00 68.81 420 ILE A C 1
ATOM 3389 O O . ILE A 1 420 ? 14.396 -16.547 -3.279 1.00 68.81 420 ILE A O 1
ATOM 3393 N N . ASP A 1 421 ? 15.518 -17.645 -1.672 1.00 64.12 421 ASP A N 1
ATOM 3394 C CA . ASP A 1 421 ? 14.807 -17.006 -0.568 1.00 64.12 421 ASP A CA 1
ATOM 3395 C C . ASP A 1 421 ? 15.182 -15.517 -0.466 1.00 64.12 421 ASP A C 1
ATOM 3397 O O . ASP A 1 421 ? 14.301 -14.683 -0.256 1.00 64.12 421 ASP A O 1
ATOM 3401 N N . ALA A 1 422 ? 16.445 -15.162 -0.725 1.00 64.25 422 ALA A N 1
ATOM 3402 C CA . ALA A 1 422 ? 16.917 -13.783 -0.856 1.00 64.25 422 ALA A CA 1
ATOM 3403 C C . ALA A 1 422 ? 16.151 -12.994 -1.941 1.00 64.25 422 ALA A C 1
ATOM 3405 O O . ALA A 1 422 ? 15.549 -11.954 -1.649 1.00 64.25 422 ALA A O 1
ATOM 3406 N N . ILE A 1 423 ? 16.091 -13.526 -3.165 1.00 63.97 423 ILE A N 1
ATOM 3407 C CA . ILE A 1 423 ? 15.449 -12.870 -4.319 1.00 63.97 423 ILE A CA 1
ATOM 3408 C C . ILE A 1 423 ? 13.919 -12.809 -4.159 1.00 63.97 423 ILE A C 1
ATOM 3410 O O . ILE A 1 423 ? 13.284 -11.800 -4.484 1.00 63.97 423 ILE A O 1
ATOM 3414 N N . ARG A 1 424 ? 13.302 -13.867 -3.613 1.00 57.38 424 ARG A N 1
ATOM 3415 C CA . ARG A 1 424 ? 11.843 -13.961 -3.426 1.00 57.38 424 ARG A CA 1
ATOM 3416 C C . ARG A 1 424 ? 11.340 -13.073 -2.288 1.00 57.38 424 ARG A C 1
ATOM 3418 O O . ARG A 1 424 ? 10.382 -12.329 -2.477 1.00 57.38 424 ARG A O 1
ATOM 3425 N N . ILE A 1 425 ? 11.958 -13.168 -1.107 1.00 45.69 425 ILE A N 1
ATOM 3426 C CA . ILE A 1 425 ? 11.462 -12.534 0.128 1.00 45.69 425 ILE A CA 1
ATOM 3427 C C . ILE A 1 425 ? 11.844 -11.054 0.181 1.00 45.69 425 ILE A C 1
ATOM 3429 O O . ILE A 1 425 ? 11.070 -10.246 0.690 1.00 45.69 425 ILE A O 1
ATOM 3433 N N . GLN A 1 426 ? 13.025 -10.679 -0.323 1.00 46.66 426 GLN A N 1
ATOM 3434 C CA . GLN A 1 426 ? 13.562 -9.341 -0.065 1.00 46.66 426 GLN A CA 1
ATOM 3435 C C . GLN A 1 426 ? 13.518 -8.387 -1.270 1.00 46.66 426 GLN A C 1
ATOM 3437 O O . GLN A 1 426 ? 13.462 -7.173 -1.057 1.00 46.66 426 GLN A O 1
ATOM 3442 N N . GLN A 1 427 ? 13.527 -8.899 -2.506 1.00 50.34 427 GLN A N 1
ATOM 3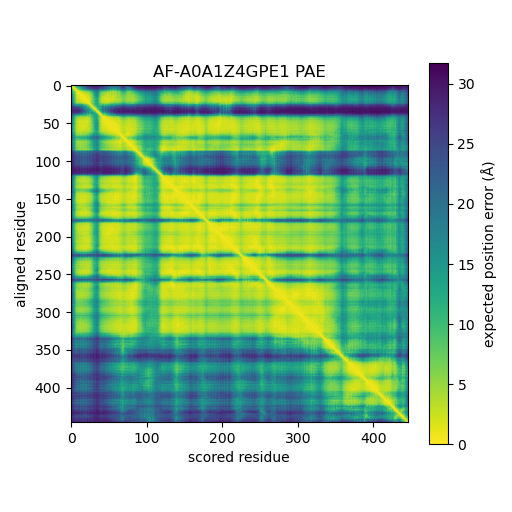443 C CA . GLN A 1 427 ? 13.514 -8.071 -3.725 1.00 50.34 427 GLN A CA 1
ATOM 3444 C C . GLN A 1 427 ? 12.177 -8.120 -4.473 1.00 50.34 427 GLN A C 1
ATOM 3446 O O . GLN A 1 427 ? 11.834 -7.184 -5.193 1.00 50.34 427 GLN A O 1
ATOM 3451 N N . GLY A 1 428 ? 11.414 -9.209 -4.322 1.00 49.16 428 GLY A N 1
ATOM 3452 C CA . GLY A 1 428 ? 10.136 -9.393 -5.009 1.00 49.16 428 GLY A CA 1
ATOM 3453 C C . GLY A 1 428 ? 10.261 -9.536 -6.530 1.00 49.16 428 GLY A C 1
ATOM 3454 O O . GLY A 1 428 ? 9.260 -9.350 -7.219 1.00 49.16 428 GLY A O 1
ATOM 3455 N N . ILE A 1 429 ? 11.461 -9.849 -7.044 1.00 51.34 429 ILE A N 1
ATOM 3456 C CA . ILE A 1 429 ? 11.755 -10.027 -8.479 1.00 51.34 429 ILE A CA 1
ATOM 3457 C C . ILE A 1 429 ? 11.205 -11.360 -8.994 1.00 51.34 429 ILE A C 1
ATOM 3459 O O . ILE A 1 429 ? 10.657 -11.412 -10.094 1.00 51.34 429 ILE A O 1
ATOM 3463 N N . LEU A 1 430 ? 11.295 -12.422 -8.189 1.00 46.38 430 LEU A N 1
ATOM 3464 C CA . LEU A 1 430 ? 10.637 -13.705 -8.438 1.00 46.38 430 LEU A CA 1
ATOM 3465 C C . LEU A 1 430 ? 9.450 -13.851 -7.490 1.00 46.38 430 LEU A C 1
ATOM 3467 O O . LEU A 1 430 ? 9.587 -13.729 -6.274 1.00 46.38 430 LEU A O 1
ATOM 3471 N N . VAL A 1 431 ? 8.272 -14.099 -8.054 1.00 45.34 431 VAL A N 1
ATOM 3472 C CA . VAL A 1 431 ? 6.999 -14.091 -7.326 1.00 45.34 431 VAL A CA 1
ATOM 3473 C C . VAL A 1 431 ? 6.373 -15.469 -7.372 1.00 45.34 431 VAL A C 1
ATOM 3475 O O . VAL A 1 431 ? 6.183 -15.986 -8.466 1.00 45.34 431 VAL A O 1
ATOM 3478 N N . GLU A 1 432 ? 5.989 -16.030 -6.224 1.00 40.28 432 GLU A N 1
ATOM 3479 C CA . GLU A 1 432 ? 5.217 -17.277 -6.170 1.00 40.28 432 GLU A CA 1
ATOM 3480 C C . GLU A 1 432 ? 3.761 -17.007 -6.608 1.00 40.28 432 GLU A C 1
ATOM 3482 O O . GLU A 1 432 ? 3.084 -16.123 -6.089 1.00 40.28 432 GLU A O 1
ATOM 3487 N N . ARG A 1 433 ? 3.314 -17.693 -7.663 1.00 42.06 433 ARG A N 1
ATOM 3488 C CA . ARG A 1 433 ? 2.031 -17.530 -8.369 1.00 42.06 433 ARG A CA 1
ATOM 3489 C C . ARG A 1 433 ? 1.061 -18.680 -8.068 1.00 42.06 433 ARG A C 1
ATOM 3491 O O . ARG A 1 433 ? -0.145 -18.511 -8.171 1.00 42.06 433 ARG A O 1
ATOM 3498 N N . ALA A 1 434 ? 1.580 -19.843 -7.687 1.00 32.69 434 ALA A N 1
ATOM 3499 C CA . ALA A 1 434 ? 0.841 -20.988 -7.154 1.00 32.69 434 ALA A CA 1
ATOM 3500 C C . ALA A 1 434 ? 1.779 -21.783 -6.236 1.00 32.69 434 ALA A C 1
ATOM 3502 O O . ALA A 1 434 ? 2.981 -21.524 -6.247 1.00 32.69 434 ALA A O 1
ATOM 3503 N N . ARG A 1 435 ? 1.268 -22.756 -5.468 1.00 35.41 435 ARG A N 1
ATOM 3504 C CA . ARG A 1 435 ? 2.109 -23.599 -4.601 1.00 35.41 435 ARG A CA 1
ATOM 3505 C C . ARG A 1 435 ? 3.272 -24.172 -5.405 1.00 35.41 435 ARG A C 1
ATOM 3507 O O . ARG A 1 435 ? 3.057 -24.965 -6.317 1.00 35.41 435 ARG A O 1
ATOM 3514 N N . SER A 1 436 ? 4.487 -23.770 -5.039 1.00 37.44 436 SER A N 1
ATOM 3515 C CA . SER A 1 436 ? 5.698 -24.158 -5.749 1.00 37.44 436 SER A CA 1
ATOM 3516 C C . SER A 1 436 ? 5.706 -23.731 -7.214 1.00 37.44 436 SER A C 1
ATOM 3518 O O . SER A 1 436 ? 6.226 -24.505 -7.990 1.00 37.44 436 SER A O 1
ATOM 3520 N N . VAL A 1 437 ? 5.175 -22.561 -7.597 1.00 38.28 437 VAL A N 1
ATOM 3521 C CA . VAL A 1 437 ? 5.230 -21.976 -8.956 1.00 38.28 437 VAL A CA 1
ATOM 3522 C C . VAL A 1 437 ? 5.592 -20.492 -8.873 1.00 38.28 437 VAL A C 1
ATOM 3524 O O . VAL A 1 437 ? 4.957 -19.771 -8.128 1.00 38.28 437 VAL A O 1
ATOM 3527 N N . LEU A 1 438 ? 6.558 -20.011 -9.647 1.00 40.00 438 LEU A N 1
ATOM 3528 C CA . LEU A 1 438 ? 7.254 -18.730 -9.599 1.00 40.00 438 LEU A CA 1
ATOM 3529 C C . LEU A 1 438 ? 7.246 -18.063 -10.991 1.00 40.00 438 LEU A C 1
ATOM 3531 O O . LEU A 1 438 ? 7.330 -18.754 -11.999 1.00 40.00 438 LEU A O 1
ATOM 3535 N N . SER A 1 439 ? 7.183 -16.732 -11.079 1.00 37.78 439 SER A N 1
ATOM 3536 C CA . SER A 1 439 ? 7.405 -15.974 -12.332 1.00 37.78 439 SER A CA 1
ATOM 3537 C C . SER A 1 439 ? 8.176 -14.678 -12.074 1.00 37.78 439 SER A C 1
ATOM 3539 O O . SER A 1 439 ? 8.217 -14.217 -10.929 1.00 37.78 439 SER A O 1
ATOM 3541 N N . ALA A 1 440 ? 8.696 -14.027 -13.122 1.00 44.22 440 ALA A N 1
ATOM 3542 C CA . ALA A 1 440 ? 9.309 -12.710 -12.976 1.00 44.22 440 ALA A CA 1
ATOM 3543 C C . ALA A 1 440 ? 8.266 -11.620 -12.643 1.00 44.22 440 ALA A C 1
ATOM 3545 O O . ALA A 1 440 ? 7.079 -11.686 -13.014 1.00 44.22 440 ALA A O 1
ATOM 3546 N N . ALA A 1 441 ? 8.705 -10.591 -11.920 1.00 40.31 441 ALA A N 1
ATOM 3547 C CA . ALA A 1 441 ? 7.932 -9.406 -11.584 1.00 40.31 441 ALA A CA 1
ATOM 3548 C C . ALA A 1 441 ? 7.820 -8.470 -12.797 1.00 40.31 441 ALA A C 1
ATOM 3550 O O . ALA A 1 441 ? 8.531 -7.481 -12.904 1.00 40.31 441 ALA A O 1
ATOM 3551 N N . GLY A 1 442 ? 6.919 -8.782 -13.732 1.00 39.00 442 GLY A N 1
ATOM 3552 C CA . GLY A 1 442 ? 6.704 -7.923 -14.904 1.00 39.00 442 GLY A CA 1
ATOM 3553 C C . GLY A 1 442 ? 6.241 -8.620 -16.179 1.00 39.00 442 GLY A C 1
ATOM 3554 O O . GLY A 1 442 ? 5.861 -7.923 -17.114 1.00 39.00 442 GLY A O 1
ATOM 3555 N N . ASP A 1 443 ? 6.167 -9.956 -16.204 1.00 40.78 443 ASP A N 1
ATOM 3556 C CA . ASP A 1 443 ? 5.832 -10.776 -17.392 1.00 40.78 443 ASP A CA 1
ATOM 3557 C C . ASP A 1 443 ? 4.443 -10.533 -18.031 1.00 40.78 443 ASP A C 1
ATOM 3559 O O . ASP A 1 443 ? 4.024 -11.229 -18.955 1.00 40.78 443 ASP A O 1
ATOM 3563 N N . GLY A 1 444 ? 3.707 -9.519 -17.572 1.00 36.03 444 GLY A N 1
ATOM 3564 C CA . GLY A 1 444 ? 2.436 -9.084 -18.141 1.00 36.03 444 GLY A CA 1
ATOM 3565 C C . GLY A 1 444 ? 2.534 -8.062 -19.277 1.00 36.03 444 GLY A C 1
ATOM 3566 O O . GLY A 1 444 ? 1.493 -7.732 -19.844 1.00 36.03 444 GLY A O 1
ATOM 3567 N N . GLN A 1 445 ? 3.721 -7.546 -19.608 1.00 34.66 445 GLN A N 1
ATOM 3568 C CA . GLN A 1 445 ? 3.886 -6.523 -20.645 1.00 34.66 445 GLN A CA 1
ATOM 3569 C C . GLN A 1 445 ? 4.906 -6.967 -21.699 1.00 34.66 445 GLN A C 1
ATOM 3571 O O . GLN A 1 445 ? 6.089 -6.645 -21.617 1.00 34.66 445 GLN A O 1
ATOM 3576 N N . ARG A 1 446 ? 4.417 -7.718 -22.695 1.00 32.97 446 ARG A N 1
ATOM 3577 C CA . ARG A 1 446 ? 5.160 -8.020 -23.930 1.00 32.97 446 ARG A CA 1
ATOM 3578 C C . ARG A 1 446 ? 5.368 -6.777 -24.786 1.00 32.97 446 ARG A C 1
ATOM 3580 O O . ARG A 1 446 ? 4.546 -5.831 -24.677 1.00 32.97 446 ARG A O 1
#

Sequence (446 aa):
MTGNPLDPVLGKVAEALAKVVIQSAWNQSGKLFGWMGGRLNEGTRKLIYSASQQYAQNYQERHGTLKVLGMQEPVQIESIYTEVQFLGKEAIRQYASLEEIEKAYAKRSSERRFQAEDRKKQSGIKVANQKQFLMVLGQPGSGKTTFLRRMGWEALKGRAGRYQYACMPIFIELKEFNTSDIDLKKTIIDELATCKYPEPQRSAEQLLDQGKLLLLLDGLDEVNTNSEALAIQRIQKFVDRYNQNRFICSCRTAAYQSRFRRFSDVVMADFDDNQIRQYITNWFSSKTDKVAKMAYKCWKLLNQADYKAAKELAQTPLLLTFLCLVYDDSQSFPKNRAVLYGDALDILLKRWAAEKRVAHDSIYKDLTVALEEMMLAEIAYKGFHAKQLFFSRSEIMAQIREFLANNLNAPKHLDGDKVIDAIRIQQGILVERARSVLSAAGDGQR

Nearest PDB structures (foldseek):
  4kxf-assembly5_H  TM=6.168E-01  e=8.604E-10  Mus musculus
  4kxf-assembly1_K  TM=6.131E-01  e=8.604E-10  Mus musculus
  7jps-assembly1_A  TM=2.937E-01  e=1.489E-04  Homo sapiens
  6mfv-assembly4_D  TM=3.124E-01  e=7.201E-03  Pyrococcus horikoshii OT3

InterPro domains:
  IPR007111 NACHT nucleoside triphosphatase [PF05729] (134-286)
  IPR007111 NACHT nucleoside triphosphatase [PS50837] (132-255)
  IPR027417 P-loop containing nucleoside triphosphate hydrolase [G3DSA:3.40.50.300] (43-267)
  IPR027417 P-loop containing nucleoside triphosphate hydrolase [SSF52540] (125-299)